Protein AF-A0A9D1QKW5-F1 (afdb_monomer_lite)

Sequence (494 aa):
MKKRFAGFLAMVMLLPLAACGPETPPNTEIPSAVSSTDASTTDPSAGTAEPSSDTATSSGSEKPADDAYTIDLTGITTLEELETRIEEHLASTIASLNTQWEDLSAAIDTYQKYVENTEQVSAFYQTVITETDQMCILLYEYSAAYARMVLDSDMSDDDKYDAIEGIHDCLYEDACDEINDEIYDGLLDDMNDYFYNGILDDAQDDVDYSDWYDVCSDEYDQWYDTSSEVYDLYYDAASDIYSFYCDMSSELYSGDYERAEKVYGRFLEKIAKAKGQETGRANTEATFDTALRTASSTEEMETVIETHVTECTQALWNEWETMAADIDTFDEYKENVDSIEAFHTHIEEAASQILVMICDYGAAYAGMIIQSDSSPKDMYNDFEDFKDCLYEDACKIVKDEIYEDLLGEMKDYYYEGIIQDAKDSVPYSEWSEARRDAYNWWSDARGEVYSSWSDTRGDLYSFYSDICSELYRGDTDGAADELQDFKDKIAKMK

Radius of gyration: 30.79 Å; chains: 1; bounding box: 90×50×107 Å

Secondary structure (DSSP, 8-state):
------------------------------------------------------------PPPPPTTS--S--TT--SHHHHHHHHHHHHHHHHHHHHHHHHHHHHH--SHHHHHHSHHHHHHHHHHHHHHHHHHHHHHHHHHHHHHHHHHTSS--HHHHHHHHHHIIIIIIIIHHHHHIIIIIIIIHHHHHHHIIIIIIGGGTTTS-HHHHHHHHHHHHHHHHHHHHHHHHHHHHHHHHHHHHHHHHHHHHHHT-HHHHHHHHHHHHHHHHHHTTTT-----TT----------SSHHHHHHHHHHHHHHHHHHHHHHHHHHHTT--SHHHHHHHHHHHHHHHHHHHHHHHHHHHHHHHHHHHHHHHHHTSS--HHHHHHHHHHHHIIIIIIIHHHHIIIIIIHHHHHHHIIIIIIIHHHTTTTS-HHHHHHHHHHHHHHHHHHHHHHHHHHHHHHHHHHHHHHHHHHHHTTT-HHHHHHHHHHHHHHHTTT-

Structure (mmCIF, N/CA/C/O backbone):
data_AF-A0A9D1QKW5-F1
#
_entry.id   AF-A0A9D1QKW5-F1
#
loop_
_atom_site.group_PDB
_atom_site.id
_atom_site.type_symbol
_atom_site.label_atom_id
_atom_site.label_alt_id
_atom_site.label_comp_id
_atom_site.label_asym_id
_atom_site.label_entity_id
_atom_site.label_seq_id
_atom_site.pdbx_PDB_ins_code
_atom_site.Cartn_x
_atom_site.Cartn_y
_atom_site.Cartn_z
_atom_site.occupancy
_atom_site.B_iso_or_equiv
_atom_site.auth_seq_id
_atom_site.auth_comp_id
_atom_site.auth_asym_id
_atom_site.auth_atom_id
_atom_site.pdbx_PDB_model_num
ATOM 1 N N . MET A 1 1 ? 25.118 23.529 15.612 1.00 28.61 1 MET A N 1
ATOM 2 C CA . MET A 1 1 ? 26.496 23.960 15.240 1.00 28.61 1 MET A CA 1
ATOM 3 C C . MET A 1 1 ? 27.319 22.692 15.070 1.00 28.61 1 MET A C 1
ATOM 5 O O . MET A 1 1 ? 27.370 21.934 16.027 1.00 28.61 1 MET A O 1
ATOM 9 N N . LYS A 1 2 ? 27.849 22.415 13.867 1.00 27.45 2 LYS A N 1
ATOM 10 C CA . LYS A 1 2 ? 28.233 21.050 13.446 1.00 27.45 2 LYS A CA 1
ATOM 11 C C . LYS A 1 2 ? 29.171 20.330 14.432 1.00 27.45 2 LYS A C 1
ATOM 13 O O . LYS A 1 2 ? 30.235 20.853 14.767 1.00 27.45 2 LYS A O 1
ATOM 18 N N . LYS A 1 3 ? 28.810 19.099 14.796 1.00 27.00 3 LYS A N 1
ATOM 19 C CA . LYS A 1 3 ? 29.733 18.039 15.219 1.00 27.00 3 LYS A CA 1
ATOM 20 C C . LYS A 1 3 ? 29.581 16.900 14.216 1.00 27.00 3 LYS A C 1
ATOM 22 O O . LYS A 1 3 ? 28.463 16.554 13.877 1.00 27.00 3 LYS A O 1
ATOM 27 N N . ARG A 1 4 ? 30.703 16.365 13.746 1.00 28.58 4 ARG A N 1
ATOM 28 C CA . ARG A 1 4 ? 30.770 15.088 13.030 1.00 28.58 4 ARG A CA 1
ATOM 29 C C . ARG A 1 4 ? 31.321 14.064 14.010 1.00 28.58 4 ARG A C 1
ATOM 31 O O . ARG A 1 4 ? 32.287 14.396 14.706 1.00 28.58 4 ARG A O 1
ATOM 38 N N . PHE A 1 5 ? 30.772 12.859 14.028 1.00 26.64 5 PHE A N 1
ATOM 39 C CA . PHE A 1 5 ? 31.494 11.698 14.533 1.00 26.64 5 PHE A CA 1
ATOM 40 C C . PHE A 1 5 ? 32.119 10.945 13.356 1.00 26.64 5 PHE A C 1
ATOM 42 O O . PHE A 1 5 ? 31.664 11.050 12.224 1.00 26.64 5 PHE A O 1
ATOM 49 N N . ALA A 1 6 ? 33.255 10.304 13.613 1.00 28.08 6 ALA A N 1
ATOM 50 C CA . ALA A 1 6 ? 33.998 9.521 12.635 1.00 28.08 6 ALA A CA 1
ATOM 51 C C . ALA A 1 6 ? 34.808 8.475 13.408 1.00 28.08 6 ALA A C 1
ATOM 53 O O . ALA A 1 6 ? 35.806 8.807 14.058 1.00 28.08 6 ALA A O 1
ATOM 54 N N . GLY A 1 7 ? 34.343 7.228 13.395 1.00 25.14 7 GLY A N 1
ATOM 55 C CA . GLY A 1 7 ? 35.007 6.111 14.058 1.00 25.14 7 GLY A CA 1
ATOM 56 C C . GLY A 1 7 ? 36.071 5.500 13.154 1.00 25.14 7 GLY A C 1
ATOM 57 O O . GLY A 1 7 ? 35.736 4.780 12.225 1.00 25.14 7 GLY A O 1
ATOM 58 N N . PHE A 1 8 ? 37.358 5.750 13.424 1.00 27.69 8 PHE A N 1
ATOM 59 C CA . PHE A 1 8 ? 38.448 5.085 12.698 1.00 27.69 8 PHE A CA 1
ATOM 60 C C . PHE A 1 8 ? 39.204 4.090 13.584 1.00 27.69 8 PHE A C 1
ATOM 62 O O . PHE A 1 8 ? 39.675 4.425 14.674 1.00 27.69 8 PHE A O 1
ATOM 69 N N . LEU A 1 9 ? 39.328 2.857 13.088 1.00 25.17 9 LEU A N 1
ATOM 70 C CA . LEU A 1 9 ? 39.868 1.708 13.813 1.00 25.17 9 LEU A CA 1
ATOM 71 C C . LEU A 1 9 ? 41.350 1.899 14.199 1.00 25.17 9 LEU A C 1
ATOM 73 O O . LEU A 1 9 ? 42.184 2.318 13.395 1.00 25.17 9 LEU A O 1
ATOM 77 N N . ALA A 1 10 ? 41.698 1.585 15.449 1.00 25.64 10 ALA A N 1
ATOM 78 C CA . ALA A 1 10 ? 42.992 1.945 16.029 1.00 25.64 10 ALA A CA 1
ATOM 79 C C . ALA A 1 10 ? 44.126 0.942 15.728 1.00 25.64 10 ALA A C 1
ATOM 81 O O . ALA A 1 10 ? 44.015 -0.249 16.019 1.00 25.64 10 ALA A O 1
ATOM 82 N N . MET A 1 11 ? 45.288 1.445 15.281 1.00 27.00 11 MET A N 1
ATOM 83 C CA . MET A 1 11 ? 46.533 0.667 15.179 1.00 27.00 11 MET A CA 1
ATOM 84 C C . MET A 1 11 ? 47.595 1.166 16.177 1.00 27.00 11 MET A C 1
ATOM 86 O O . MET A 1 11 ? 47.943 2.345 16.216 1.00 27.00 11 MET A O 1
ATOM 90 N N . VAL A 1 12 ? 48.121 0.262 17.010 1.00 31.52 12 VAL A N 1
ATOM 91 C CA . VAL A 1 12 ? 48.958 0.592 18.182 1.00 31.52 12 VAL A CA 1
ATOM 92 C C . VAL A 1 12 ? 50.458 0.610 17.862 1.00 31.52 12 VAL A C 1
ATOM 94 O O . VAL A 1 12 ? 50.991 -0.435 17.499 1.00 31.52 12 VAL A O 1
ATOM 97 N N . MET A 1 13 ? 51.177 1.708 18.166 1.00 28.30 13 MET A N 1
ATOM 98 C CA . MET A 1 13 ? 52.618 1.668 18.515 1.00 28.30 13 MET A CA 1
ATOM 99 C C . MET A 1 13 ? 53.110 2.789 19.467 1.00 28.30 13 MET A C 1
ATOM 101 O O . MET A 1 13 ? 53.124 3.964 19.128 1.00 28.30 13 MET A O 1
ATOM 105 N N . LEU A 1 14 ? 53.638 2.352 20.620 1.00 27.39 14 LEU A N 1
ATOM 106 C CA . LEU A 1 14 ? 54.844 2.829 21.339 1.00 27.39 14 LEU A CA 1
ATOM 107 C C . LEU A 1 14 ? 55.069 4.332 21.677 1.00 27.39 14 LEU A C 1
ATOM 109 O O . LEU A 1 14 ? 55.579 5.126 20.893 1.00 27.39 14 LEU A O 1
ATOM 113 N N . LEU A 1 15 ? 54.899 4.626 22.974 1.00 28.48 15 LEU A N 1
ATOM 114 C CA . LEU A 1 15 ? 55.495 5.725 23.770 1.00 28.48 15 LEU A CA 1
ATOM 115 C C . LEU A 1 15 ? 57.052 5.658 23.831 1.00 28.48 15 LEU A C 1
ATOM 117 O O . LEU A 1 15 ? 57.580 4.546 23.716 1.00 28.48 15 LEU A O 1
ATOM 121 N N . PRO A 1 16 ? 57.813 6.768 24.082 1.00 35.66 16 PRO A N 1
ATOM 122 C CA . PRO A 1 16 ? 57.978 7.266 25.471 1.00 35.66 16 PRO A CA 1
ATOM 123 C C . PRO A 1 16 ? 58.336 8.761 25.756 1.00 35.66 16 PRO A C 1
ATOM 125 O O . PRO A 1 16 ? 59.179 9.371 25.110 1.00 35.66 16 PRO A O 1
ATOM 128 N N . LEU A 1 17 ? 57.831 9.231 26.912 1.00 25.81 17 LEU A N 1
ATOM 129 C CA . LEU A 1 17 ? 58.473 10.094 27.941 1.00 25.81 17 LEU A CA 1
ATOM 130 C C . LEU A 1 17 ? 58.990 11.525 27.630 1.00 25.81 17 LEU A C 1
ATOM 132 O O . LEU A 1 17 ? 60.128 11.695 27.202 1.00 25.81 17 LEU A O 1
ATOM 136 N N . ALA A 1 18 ? 58.260 12.537 28.135 1.00 28.39 18 ALA A N 1
ATOM 137 C CA . ALA A 1 18 ? 58.717 13.601 29.071 1.00 28.39 18 ALA A CA 1
ATOM 138 C C . ALA A 1 18 ? 57.571 14.618 29.339 1.00 28.39 18 ALA A C 1
ATOM 140 O O . ALA A 1 18 ? 56.692 14.737 28.498 1.00 28.39 18 ALA A O 1
ATOM 141 N N . ALA A 1 19 ? 57.521 15.461 30.384 1.00 22.95 19 ALA A N 1
ATOM 142 C CA . ALA A 1 19 ? 57.939 15.415 31.798 1.00 22.95 19 ALA A CA 1
ATOM 143 C C . ALA A 1 19 ? 57.431 16.718 32.494 1.00 22.95 19 ALA A C 1
ATOM 145 O O . ALA A 1 19 ? 57.286 17.731 31.819 1.00 22.95 19 ALA A O 1
ATOM 146 N N . CYS A 1 20 ? 57.265 16.715 33.828 1.00 27.09 20 CYS A N 1
ATOM 147 C CA . CYS A 1 20 ? 56.996 17.881 34.712 1.00 27.09 20 CYS A CA 1
ATOM 148 C C . CYS A 1 20 ? 55.607 18.583 34.660 1.00 27.09 20 CYS A C 1
ATOM 150 O O . CYS A 1 20 ? 55.255 19.236 33.686 1.00 27.09 20 CYS A O 1
ATOM 152 N N . GLY A 1 21 ? 54.894 18.566 35.801 1.00 22.70 21 GLY A N 1
ATOM 153 C CA . GLY A 1 21 ? 54.044 19.684 36.281 1.00 22.70 21 GLY A CA 1
ATOM 154 C C . GLY A 1 21 ? 54.865 20.614 37.206 1.00 22.70 21 GLY A C 1
ATOM 155 O O . GLY A 1 21 ? 56.082 20.670 36.996 1.00 22.70 21 GLY A O 1
ATOM 156 N N . PRO A 1 22 ? 54.317 21.258 38.269 1.00 42.84 22 PRO A N 1
ATOM 157 C CA . PRO A 1 22 ? 52.943 21.279 38.822 1.00 42.84 22 PRO A CA 1
ATOM 158 C C . PRO A 1 22 ? 52.317 22.718 38.706 1.00 42.84 22 PRO A C 1
ATOM 160 O O . PRO A 1 22 ? 52.733 23.434 37.803 1.00 42.84 22 PRO A O 1
ATOM 163 N N . GLU A 1 23 ? 51.274 23.227 39.396 1.00 25.70 23 GLU A N 1
ATOM 164 C CA . GLU A 1 23 ? 50.915 23.282 40.837 1.00 25.70 23 GLU A CA 1
ATOM 165 C C . GLU A 1 23 ? 49.393 23.436 41.125 1.00 25.70 23 GLU A C 1
ATOM 167 O O . GLU A 1 23 ? 48.574 23.667 40.243 1.00 25.70 23 GLU A O 1
ATOM 172 N N . THR A 1 24 ? 49.043 23.290 42.409 1.00 26.84 24 THR A N 1
ATOM 173 C CA . THR A 1 24 ? 47.709 23.233 43.062 1.00 26.84 24 THR A CA 1
ATOM 174 C C . THR A 1 24 ? 47.658 24.233 44.250 1.00 26.84 24 THR A C 1
ATOM 176 O O . THR A 1 24 ? 48.721 24.751 44.589 1.00 26.84 24 THR A O 1
ATOM 179 N N . PRO A 1 25 ? 46.613 24.304 45.113 1.00 41.12 25 PRO A N 1
ATOM 180 C CA . PRO A 1 25 ? 45.153 24.514 44.964 1.00 41.12 25 PRO A CA 1
ATOM 181 C C . PRO A 1 25 ? 44.723 25.715 45.891 1.00 41.12 25 PRO A C 1
ATOM 183 O O . PRO A 1 25 ? 45.409 26.731 45.811 1.00 41.12 25 PRO A O 1
ATOM 186 N N . PRO A 1 26 ? 43.790 25.657 46.888 1.00 43.66 26 PRO A N 1
ATOM 187 C CA . PRO A 1 26 ? 42.397 25.153 46.989 1.00 43.66 26 PRO A CA 1
ATOM 188 C C . PRO A 1 26 ? 41.357 26.191 47.543 1.00 43.66 26 PRO A C 1
ATOM 190 O O . PRO A 1 26 ? 41.732 27.256 48.015 1.00 43.66 26 PRO A O 1
ATOM 193 N N . ASN A 1 27 ? 40.082 25.764 47.655 1.00 28.78 27 ASN A N 1
ATOM 194 C CA . ASN A 1 27 ? 39.048 26.141 48.661 1.00 28.78 27 ASN A CA 1
ATOM 195 C C . ASN A 1 27 ? 38.523 27.594 48.809 1.00 28.78 27 ASN A C 1
ATOM 197 O O . ASN A 1 27 ? 39.284 28.553 48.838 1.00 28.78 27 ASN A O 1
ATOM 201 N N . THR A 1 28 ? 37.221 27.722 49.141 1.00 27.70 28 THR A N 1
ATOM 202 C CA . THR A 1 28 ? 36.729 28.232 50.457 1.00 27.70 28 THR A CA 1
ATOM 203 C C . THR A 1 28 ? 35.202 28.041 50.635 1.00 27.70 28 THR A C 1
ATOM 205 O O . THR A 1 28 ? 34.415 28.738 50.013 1.00 27.70 28 THR A O 1
ATOM 208 N N . GLU A 1 29 ? 34.848 27.111 51.533 1.00 26.20 29 GLU A N 1
ATOM 209 C CA . GLU A 1 29 ? 33.733 27.095 52.516 1.00 26.20 29 GLU A CA 1
ATOM 210 C C . GLU A 1 29 ? 32.220 27.179 52.149 1.00 26.20 29 GLU A C 1
ATOM 212 O O . GLU A 1 29 ? 31.754 27.845 51.233 1.00 26.20 29 GLU A O 1
ATOM 217 N N . ILE A 1 30 ? 31.461 26.463 52.994 1.00 29.97 30 ILE A N 1
ATOM 218 C CA . ILE A 1 30 ? 29.993 26.369 53.195 1.00 29.97 30 ILE A CA 1
ATOM 219 C C . ILE A 1 30 ? 29.695 27.015 54.592 1.00 29.97 30 ILE A C 1
ATOM 221 O O . ILE A 1 30 ? 30.595 27.676 55.112 1.00 29.97 30 ILE A O 1
ATOM 225 N N . PRO A 1 31 ? 28.604 26.754 55.360 1.00 51.16 31 PRO A N 1
ATOM 226 C CA . PRO A 1 31 ? 27.171 26.496 55.100 1.00 51.16 31 PRO A CA 1
ATOM 227 C C . PRO A 1 31 ? 26.242 27.442 55.925 1.00 51.16 31 PRO A C 1
ATOM 229 O O . PRO A 1 31 ? 26.740 28.305 56.645 1.00 51.16 31 PRO A O 1
ATOM 232 N N . SER A 1 32 ? 24.907 27.223 55.914 1.00 27.22 32 SER A N 1
ATOM 233 C CA . SER A 1 32 ? 23.960 27.260 57.081 1.00 27.22 32 SER A CA 1
ATOM 234 C C . SER A 1 32 ? 22.494 27.530 56.659 1.00 27.22 32 SER A C 1
ATOM 236 O O . SER A 1 32 ? 22.292 28.282 55.716 1.00 27.22 32 SER A O 1
ATOM 238 N N . ALA A 1 33 ? 21.424 27.066 57.334 1.00 28.16 33 ALA A N 1
ATOM 239 C CA . ALA A 1 33 ? 21.255 25.999 58.344 1.00 28.16 33 ALA A CA 1
ATOM 240 C C . ALA A 1 33 ? 19.746 25.727 58.658 1.00 28.16 33 ALA A C 1
ATOM 242 O O . ALA A 1 33 ? 18.982 26.681 58.723 1.00 28.16 33 ALA A O 1
ATOM 243 N N . VAL A 1 34 ? 19.375 24.450 58.905 1.00 29.08 34 VAL A N 1
ATOM 244 C CA . VAL A 1 34 ? 18.626 23.886 60.082 1.00 29.08 34 VAL A CA 1
ATOM 245 C C . VAL A 1 34 ? 17.319 24.609 60.545 1.00 29.08 34 VAL A C 1
ATOM 247 O O . VAL A 1 34 ? 17.342 25.802 60.813 1.00 29.08 34 VAL A O 1
ATOM 250 N N . SER A 1 35 ? 16.149 23.964 60.755 1.00 28.59 35 SER A N 1
ATOM 251 C CA . SER A 1 35 ? 15.899 22.818 61.669 1.00 28.59 35 SER A CA 1
ATOM 252 C C . SER A 1 35 ? 14.534 22.094 61.507 1.00 28.59 35 SER A C 1
ATOM 254 O O . SER A 1 35 ? 13.524 22.762 61.317 1.00 28.59 35 SER A O 1
ATOM 256 N N . SER A 1 36 ? 14.538 20.755 61.656 1.00 31.16 36 SER A N 1
ATOM 257 C CA . SER A 1 36 ? 13.884 19.880 62.686 1.00 31.16 36 SER A CA 1
ATOM 258 C C . SER A 1 36 ? 12.614 20.332 63.451 1.00 31.16 36 SER A C 1
ATOM 260 O O . SER A 1 36 ? 12.466 21.526 63.692 1.00 31.16 36 SER A O 1
ATOM 262 N N . THR A 1 37 ? 11.738 19.493 64.047 1.00 28.81 37 THR A N 1
ATOM 263 C CA . THR A 1 37 ? 11.356 18.033 64.094 1.00 28.81 37 THR A CA 1
ATOM 264 C C . THR A 1 37 ? 9.996 17.979 64.880 1.00 28.81 37 THR A C 1
ATOM 266 O O . THR A 1 37 ? 9.424 19.049 65.086 1.00 28.81 37 THR A O 1
ATOM 269 N N . ASP A 1 38 ? 9.302 16.915 65.335 1.00 26.45 38 ASP A N 1
ATOM 270 C CA . ASP A 1 38 ? 9.422 15.444 65.566 1.00 26.45 38 ASP A CA 1
ATOM 271 C C . ASP A 1 38 ? 8.014 14.820 65.284 1.00 26.45 38 ASP A C 1
ATOM 273 O O . ASP A 1 38 ? 7.026 15.549 65.356 1.00 26.45 38 ASP A O 1
ATOM 277 N N . ALA A 1 39 ? 7.754 13.564 64.876 1.00 28.48 39 ALA A N 1
ATOM 278 C CA . ALA A 1 39 ? 8.285 12.212 65.159 1.00 28.48 39 ALA A CA 1
ATOM 279 C C . ALA A 1 39 ? 7.718 11.503 66.426 1.00 28.48 39 ALA A C 1
ATOM 281 O O . ALA A 1 39 ? 7.914 11.959 67.550 1.00 28.48 39 ALA A O 1
ATOM 282 N N . SER A 1 40 ? 7.050 10.344 66.250 1.00 26.50 40 SER A N 1
ATOM 283 C CA . SER A 1 40 ? 6.834 9.277 67.264 1.00 26.50 40 SER A CA 1
ATOM 284 C C . SER A 1 40 ? 6.232 8.000 66.643 1.00 26.50 40 SER A C 1
ATOM 286 O O . SER A 1 40 ? 5.444 8.083 65.706 1.00 26.50 40 SER A O 1
ATOM 288 N N . THR A 1 41 ? 6.587 6.824 67.174 1.00 30.41 41 THR A N 1
ATOM 289 C CA . THR A 1 41 ? 6.253 5.478 66.648 1.00 30.41 41 THR A CA 1
ATOM 290 C C . THR A 1 41 ? 5.734 4.536 67.746 1.00 30.41 41 THR A C 1
ATOM 292 O O . THR A 1 41 ? 5.983 4.783 68.927 1.00 30.41 41 THR A O 1
ATOM 295 N N . THR A 1 42 ? 5.068 3.423 67.388 1.00 28.06 42 THR A N 1
ATOM 296 C CA . THR A 1 42 ? 5.225 2.101 68.057 1.00 28.06 42 THR A CA 1
ATOM 297 C C . THR A 1 42 ? 4.540 0.948 67.295 1.00 28.06 42 THR A C 1
ATOM 299 O O . THR A 1 42 ? 3.541 1.153 66.619 1.00 28.06 42 THR A O 1
ATOM 302 N N . ASP A 1 43 ? 5.109 -0.252 67.445 1.00 26.88 43 ASP A N 1
ATOM 303 C CA . ASP A 1 43 ? 4.747 -1.581 66.885 1.00 26.88 43 ASP A CA 1
ATOM 304 C C . ASP A 1 43 ? 4.379 -2.521 68.100 1.00 26.88 43 ASP A C 1
ATOM 306 O O . ASP A 1 43 ? 4.338 -1.969 69.211 1.00 26.88 43 ASP A O 1
ATOM 310 N N . PRO A 1 44 ? 4.173 -3.875 68.066 1.00 46.50 44 PRO A N 1
ATOM 311 C CA . PRO A 1 44 ? 4.225 -4.843 66.952 1.00 46.50 44 PRO A CA 1
ATOM 312 C C . PRO A 1 44 ? 3.225 -6.050 66.945 1.00 46.50 44 PRO A C 1
ATOM 314 O O . PRO A 1 44 ? 2.597 -6.382 67.946 1.00 46.50 44 PRO A O 1
ATOM 317 N N . SER A 1 45 ? 3.274 -6.820 65.841 1.00 28.70 45 SER A N 1
ATOM 318 C CA . SER A 1 45 ? 3.194 -8.308 65.740 1.00 28.70 45 SER A CA 1
ATOM 319 C C . SER A 1 45 ? 1.921 -9.108 66.114 1.00 28.70 45 SER A C 1
ATOM 321 O O . SER A 1 45 ? 1.536 -9.182 67.279 1.00 28.70 45 SER A O 1
ATOM 323 N N . ALA A 1 46 ? 1.390 -9.877 65.140 1.00 25.86 46 ALA A N 1
ATOM 324 C CA . ALA A 1 46 ? 1.335 -11.364 65.125 1.00 25.86 46 ALA A CA 1
ATOM 325 C C . ALA A 1 46 ? 0.369 -11.891 64.028 1.00 25.86 46 ALA A C 1
ATOM 327 O O . ALA A 1 46 ? -0.727 -11.362 63.881 1.00 25.86 46 ALA A O 1
ATOM 328 N N . GLY A 1 47 ? 0.723 -12.959 63.294 1.00 21.86 47 GLY A N 1
ATOM 329 C CA . GLY A 1 47 ? -0.145 -13.586 62.268 1.00 21.86 47 GLY A CA 1
ATOM 330 C C . GLY A 1 47 ? -0.408 -15.081 62.509 1.00 21.86 47 GLY A C 1
ATOM 331 O O . GLY A 1 47 ? 0.195 -15.653 63.416 1.00 21.86 47 GLY A O 1
ATOM 332 N N . THR A 1 48 ? -1.278 -15.724 61.708 1.00 22.73 48 THR A N 1
ATOM 333 C CA . THR A 1 48 ? -1.369 -17.197 61.491 1.00 22.73 48 THR A CA 1
ATOM 334 C C . THR A 1 48 ? -2.363 -17.551 60.363 1.00 22.73 48 THR A C 1
ATOM 336 O O . THR A 1 48 ? -3.512 -17.143 60.441 1.00 22.73 48 THR A O 1
ATOM 339 N N . ALA A 1 49 ? -1.906 -18.383 59.416 1.00 22.72 49 ALA A N 1
ATOM 340 C CA . ALA A 1 49 ? -2.616 -19.332 58.531 1.00 22.72 49 ALA A CA 1
ATOM 341 C C . ALA A 1 49 ? -3.854 -18.936 57.679 1.00 22.72 49 ALA A C 1
ATOM 343 O O . ALA A 1 49 ? -4.890 -18.489 58.159 1.00 22.72 49 ALA A O 1
ATOM 344 N N . GLU A 1 50 ? -3.731 -19.320 56.407 1.00 22.48 50 GLU A N 1
ATOM 345 C CA . GLU A 1 50 ? -4.741 -19.579 55.363 1.00 22.48 50 GLU A CA 1
ATOM 346 C C . GLU A 1 50 ? -5.689 -20.770 55.716 1.00 22.48 50 GLU A C 1
ATOM 348 O O . GLU A 1 50 ? -5.398 -21.483 56.688 1.00 22.48 50 GLU A O 1
ATOM 353 N N . PRO A 1 51 ? -6.813 -21.025 54.989 1.00 29.41 51 PRO A N 1
ATOM 354 C CA . PRO A 1 51 ? -6.769 -21.462 53.578 1.00 29.41 51 PRO A CA 1
ATOM 355 C C . PRO A 1 51 ? -7.817 -20.863 52.606 1.00 29.41 51 PRO A C 1
ATOM 357 O O . PRO A 1 51 ? -8.871 -20.374 53.008 1.00 29.41 51 PRO A O 1
ATOM 360 N N . SER A 1 52 ? -7.503 -21.002 51.310 1.00 26.06 52 SER A N 1
ATOM 361 C CA . SER A 1 52 ? -8.311 -20.692 50.111 1.00 26.06 52 SER A CA 1
ATOM 362 C C . SER A 1 52 ? -9.726 -21.316 50.064 1.00 26.06 52 SER A C 1
ATOM 364 O O . SER A 1 52 ? -9.984 -22.389 50.620 1.00 26.06 52 SER A O 1
ATOM 366 N N . SER A 1 53 ? -10.610 -20.674 49.285 1.00 24.34 53 SER A N 1
ATOM 367 C CA . SER A 1 53 ? -11.444 -21.395 48.309 1.00 24.34 53 SER A CA 1
ATOM 368 C C . SER A 1 53 ? -11.613 -20.560 47.030 1.00 24.34 53 SER A C 1
ATOM 370 O O . SER A 1 53 ? -12.225 -19.492 47.078 1.00 24.34 53 SER A O 1
ATOM 372 N N . ASP A 1 54 ? -11.089 -21.046 45.908 1.00 22.67 54 ASP A N 1
ATOM 373 C CA . ASP A 1 54 ? -11.039 -20.328 44.627 1.00 22.67 54 ASP A CA 1
ATOM 374 C C . ASP A 1 54 ? -12.383 -20.350 43.874 1.00 22.67 54 ASP A C 1
ATOM 376 O O . ASP A 1 54 ? -13.184 -21.269 44.045 1.00 22.67 54 ASP A O 1
ATOM 380 N N . THR A 1 55 ? -12.593 -19.382 42.974 1.00 21.98 55 THR A N 1
ATOM 381 C CA . THR A 1 55 ? -13.019 -19.598 41.570 1.00 21.98 55 THR A CA 1
ATOM 382 C C . THR A 1 55 ? -12.893 -18.260 40.833 1.00 21.98 55 THR A C 1
ATOM 384 O O . THR A 1 55 ? -13.788 -17.422 40.916 1.00 21.98 55 THR A O 1
ATOM 387 N N . ALA A 1 56 ? -11.793 -18.067 40.108 1.00 24.45 56 ALA A N 1
ATOM 388 C CA . ALA A 1 56 ? -11.667 -17.037 39.081 1.00 24.45 56 ALA A CA 1
ATOM 389 C C . ALA A 1 56 ? -11.427 -17.756 37.749 1.00 24.45 56 ALA A C 1
ATOM 391 O O . ALA A 1 56 ? -10.555 -18.623 37.670 1.00 24.45 56 ALA A O 1
ATOM 392 N N . THR A 1 57 ? -12.229 -17.449 36.732 1.00 21.41 57 THR A N 1
ATOM 393 C CA . THR A 1 57 ? -12.035 -18.011 35.391 1.00 21.41 57 THR A CA 1
ATOM 394 C C . THR A 1 57 ? -11.017 -17.140 34.680 1.00 21.41 57 THR A C 1
ATOM 396 O O . THR A 1 57 ? -11.329 -16.003 34.352 1.00 21.41 57 THR A O 1
ATOM 399 N N . SER A 1 58 ? -9.812 -17.659 34.464 1.00 22.25 58 SER A N 1
ATOM 400 C CA . SER A 1 58 ? -8.870 -17.042 33.535 1.00 22.25 58 SER A CA 1
ATOM 401 C C . SER A 1 58 ? -9.290 -17.425 32.120 1.00 22.25 58 SER A C 1
ATOM 403 O O . SER A 1 58 ? -9.158 -18.582 31.721 1.00 22.25 58 SER A O 1
ATOM 405 N N . SER A 1 59 ? -9.814 -16.452 31.378 1.00 24.00 59 SER A N 1
ATOM 406 C CA . SER A 1 59 ? -9.432 -16.300 29.979 1.00 24.00 59 SER A CA 1
ATOM 407 C C . SER A 1 59 ? -7.943 -15.953 29.976 1.00 24.00 59 SER A C 1
ATOM 409 O O . SER A 1 59 ? -7.510 -15.058 30.701 1.00 24.00 59 SER A O 1
ATOM 411 N N . GLY A 1 60 ? -7.144 -16.731 29.259 1.00 23.80 60 GLY A N 1
ATOM 412 C CA . GLY A 1 60 ? -5.764 -16.376 28.965 1.00 23.80 60 GLY A CA 1
ATOM 413 C C . GLY A 1 60 ? -5.687 -16.062 27.485 1.00 23.80 60 GLY A C 1
ATOM 414 O O . GLY A 1 60 ? -6.048 -16.924 26.686 1.00 23.80 60 GLY A O 1
ATOM 415 N N . SER A 1 61 ? -5.227 -14.864 27.135 1.00 28.50 61 SER A N 1
ATOM 416 C CA . SER A 1 61 ? -4.710 -14.607 25.794 1.00 28.50 61 SER A CA 1
ATOM 417 C C . SER A 1 61 ? -3.542 -15.567 25.565 1.00 28.50 61 SER A C 1
ATOM 419 O O . SER A 1 61 ? -2.656 -15.681 26.419 1.00 28.50 61 SER A O 1
ATOM 421 N N . GLU A 1 62 ? -3.551 -16.312 24.461 1.00 31.19 62 GLU A N 1
ATOM 422 C CA . GLU A 1 62 ? -2.387 -17.122 24.105 1.00 31.19 62 GLU A CA 1
ATOM 423 C C . GLU A 1 62 ? -1.285 -16.172 23.625 1.00 31.19 62 GLU A C 1
ATOM 425 O O . GLU A 1 62 ? -1.496 -15.375 22.715 1.00 31.19 62 GLU A O 1
ATOM 430 N N . LYS A 1 63 ? -0.117 -16.216 24.281 1.00 35.50 63 LYS A N 1
ATOM 431 C CA . LYS A 1 63 ? 1.040 -15.395 23.900 1.00 35.50 63 LYS A CA 1
ATOM 432 C C . LYS A 1 63 ? 1.377 -15.662 22.419 1.00 35.50 63 LYS A C 1
ATOM 434 O O . LYS A 1 63 ? 1.460 -16.843 22.065 1.00 35.50 63 LYS A O 1
ATOM 439 N N . PRO A 1 64 ? 1.663 -14.629 21.598 1.00 38.66 64 PRO A N 1
ATOM 440 C CA . PRO A 1 64 ? 2.215 -14.818 20.258 1.00 38.66 64 PRO A CA 1
ATOM 441 C C . PRO A 1 64 ? 3.411 -15.779 20.258 1.00 38.66 64 PRO A C 1
ATOM 443 O O . PRO A 1 64 ? 4.230 -15.781 21.187 1.00 38.66 64 PRO A O 1
ATOM 446 N N . ALA A 1 65 ? 3.492 -16.617 19.226 1.00 41.75 65 ALA A N 1
ATOM 447 C CA . ALA A 1 65 ? 4.569 -17.588 19.068 1.00 41.75 65 ALA A CA 1
ATOM 448 C C . ALA A 1 65 ? 5.915 -16.902 18.763 1.00 41.75 65 ALA A C 1
ATOM 450 O O . ALA A 1 65 ? 5.947 -15.822 18.178 1.00 41.75 65 ALA A O 1
ATOM 451 N N . ASP A 1 66 ? 7.024 -17.580 19.086 1.00 44.47 66 ASP A N 1
ATOM 452 C CA . ASP A 1 66 ? 8.397 -17.169 18.713 1.00 44.47 66 ASP A CA 1
ATOM 453 C C . ASP A 1 66 ? 8.603 -17.077 17.179 1.00 44.47 66 ASP A C 1
ATOM 455 O O . ASP A 1 66 ? 9.637 -16.599 16.729 1.00 44.47 66 ASP A O 1
ATOM 459 N N . ASP A 1 67 ? 7.636 -17.541 16.379 1.00 53.62 67 ASP A N 1
ATOM 460 C CA . ASP A 1 67 ? 7.705 -17.659 14.917 1.00 53.62 67 ASP A CA 1
ATOM 461 C C . ASP A 1 67 ? 7.159 -16.426 14.148 1.00 53.62 67 ASP A C 1
ATOM 463 O O . ASP A 1 67 ? 7.138 -16.441 12.919 1.00 53.62 67 ASP A O 1
ATOM 467 N N . ALA A 1 68 ? 6.679 -15.375 14.834 1.00 62.34 68 ALA A N 1
ATOM 468 C CA . ALA A 1 68 ? 6.046 -14.204 14.196 1.00 62.34 68 ALA A CA 1
ATOM 469 C C . ALA A 1 68 ? 7.038 -13.203 13.559 1.00 62.34 68 ALA A C 1
ATOM 471 O O . ALA A 1 68 ? 6.676 -12.446 12.653 1.00 62.34 68 ALA A O 1
ATOM 472 N N . TYR A 1 69 ? 8.289 -13.202 14.024 1.00 78.06 69 TYR A N 1
ATOM 473 C CA . TYR A 1 69 ? 9.334 -12.252 13.639 1.00 78.06 69 TYR A CA 1
ATOM 474 C C . TYR A 1 69 ? 10.459 -12.933 12.845 1.00 78.06 69 TYR A C 1
ATOM 476 O O . TYR A 1 69 ? 10.763 -14.108 13.053 1.00 78.06 69 TYR A O 1
ATOM 484 N N . THR A 1 70 ? 11.092 -12.181 11.950 1.00 83.50 70 THR A N 1
ATOM 485 C CA . THR A 1 70 ? 12.336 -12.531 11.254 1.00 83.50 70 THR A CA 1
ATOM 486 C C . THR A 1 70 ? 13.566 -11.861 11.886 1.00 83.50 70 THR A C 1
ATOM 488 O O . THR A 1 70 ? 14.667 -12.406 11.764 1.00 83.50 70 THR A O 1
ATOM 491 N N . ILE A 1 71 ? 13.397 -10.750 12.622 1.00 87.62 71 ILE A N 1
ATOM 492 C CA . ILE A 1 71 ? 14.464 -10.084 13.389 1.00 87.62 71 ILE A CA 1
ATOM 493 C C . ILE A 1 71 ? 15.062 -10.984 14.483 1.00 87.62 71 ILE A C 1
ATOM 495 O O . ILE A 1 71 ? 14.359 -11.635 15.259 1.00 87.62 71 ILE A O 1
ATOM 499 N N . ASP A 1 72 ? 16.394 -10.972 14.612 1.00 86.19 72 ASP A N 1
ATOM 500 C CA . ASP A 1 72 ? 17.085 -11.685 15.692 1.00 86.19 72 ASP A CA 1
ATOM 501 C C . ASP A 1 72 ? 17.062 -10.884 17.005 1.00 86.19 72 ASP A C 1
ATOM 503 O O . ASP A 1 72 ? 18.000 -10.156 17.340 1.00 86.19 72 ASP A O 1
ATOM 507 N N . LEU A 1 73 ? 16.008 -11.069 17.800 1.00 89.25 73 LEU A N 1
ATOM 508 C CA . LEU A 1 73 ? 15.895 -10.513 19.156 1.00 89.25 73 LEU A CA 1
ATOM 509 C C . LEU A 1 73 ? 16.835 -11.188 20.187 1.00 89.25 73 LEU A C 1
ATOM 511 O O . LEU A 1 73 ? 16.750 -10.900 21.386 1.00 89.25 73 LEU A O 1
ATOM 515 N N . THR A 1 74 ? 17.754 -12.078 19.780 1.00 87.88 74 THR A N 1
ATOM 516 C CA . THR A 1 74 ? 18.666 -12.762 20.712 1.00 87.88 74 THR A CA 1
ATOM 517 C C . THR A 1 74 ? 19.525 -11.773 21.498 1.00 87.88 74 THR A C 1
ATOM 519 O O . THR A 1 74 ? 20.420 -11.111 20.972 1.00 87.88 74 THR A O 1
ATOM 522 N N . GLY A 1 75 ? 19.309 -11.758 22.813 1.00 86.94 75 GLY A N 1
ATOM 523 C CA . GLY A 1 75 ? 20.079 -10.950 23.755 1.00 86.94 75 GLY A CA 1
ATOM 524 C C . GLY A 1 75 ? 19.536 -9.541 23.983 1.00 86.94 75 GLY A C 1
ATOM 525 O O . GLY A 1 75 ? 20.105 -8.856 24.824 1.00 86.94 75 GLY A O 1
ATOM 526 N N . ILE A 1 76 ? 18.451 -9.143 23.311 1.00 92.38 76 ILE A N 1
ATOM 527 C CA . ILE A 1 76 ? 17.720 -7.912 23.627 1.00 92.38 76 ILE A CA 1
ATOM 528 C C . ILE A 1 76 ? 16.947 -8.113 24.937 1.00 92.38 76 ILE A C 1
ATOM 530 O O . ILE A 1 76 ? 16.226 -9.103 25.097 1.00 92.38 76 ILE A O 1
ATOM 534 N N . THR A 1 77 ? 17.120 -7.200 25.893 1.00 91.00 77 THR A N 1
ATOM 535 C CA . THR A 1 77 ? 16.441 -7.223 27.201 1.00 91.00 77 THR A CA 1
ATOM 536 C C . THR A 1 77 ? 15.934 -5.859 27.676 1.00 91.00 77 THR A C 1
ATOM 538 O O . THR A 1 77 ? 15.131 -5.816 28.611 1.00 91.00 77 THR A O 1
ATOM 541 N N . THR A 1 78 ? 16.347 -4.760 27.040 1.00 95.62 78 THR A N 1
ATOM 542 C CA . THR A 1 78 ? 15.849 -3.394 27.278 1.00 95.62 78 THR A CA 1
ATOM 543 C C . THR A 1 78 ? 15.470 -2.702 25.966 1.00 95.62 78 THR A C 1
ATOM 545 O O . THR A 1 78 ? 15.865 -3.152 24.892 1.00 95.62 78 THR A O 1
ATOM 548 N N . LEU A 1 79 ? 14.715 -1.602 26.057 1.00 96.56 79 LEU A N 1
ATOM 549 C CA . LEU A 1 79 ? 14.371 -0.768 24.899 1.00 96.56 79 LEU A CA 1
ATOM 550 C C . LEU A 1 79 ? 15.638 -0.119 24.302 1.00 96.56 79 LEU A C 1
ATOM 552 O O . LEU A 1 79 ? 15.883 -0.299 23.119 1.00 96.56 79 LEU A O 1
ATOM 556 N N . GLU A 1 80 ? 16.550 0.406 25.138 1.00 96.50 80 GLU A N 1
ATOM 557 C CA . GLU A 1 80 ? 17.890 0.883 24.720 1.00 96.50 80 GLU A CA 1
ATOM 558 C C . GLU A 1 80 ? 18.680 -0.146 23.868 1.00 96.50 80 GLU A C 1
ATOM 560 O O . GLU A 1 80 ? 19.418 0.216 22.949 1.00 96.50 80 GLU A O 1
ATOM 565 N N . GLU A 1 81 ? 18.556 -1.448 24.171 1.00 97.25 81 GLU A N 1
ATOM 566 C CA . GLU A 1 81 ? 19.199 -2.528 23.404 1.00 97.25 81 GLU A CA 1
ATOM 567 C C . GLU A 1 81 ? 18.490 -2.797 22.061 1.00 97.25 81 GLU A C 1
ATOM 569 O O . GLU A 1 81 ? 19.154 -3.200 21.103 1.00 97.25 81 GLU A O 1
ATOM 574 N N . LEU A 1 82 ? 17.173 -2.567 21.980 1.00 97.38 82 LEU A N 1
ATOM 575 C CA . LEU A 1 82 ? 16.363 -2.680 20.761 1.00 97.38 82 LEU A CA 1
ATOM 576 C C . LEU A 1 82 ? 16.579 -1.478 19.827 1.00 97.38 82 LEU A C 1
ATOM 578 O O . LEU A 1 82 ? 16.824 -1.679 18.643 1.00 97.38 82 LEU A O 1
ATOM 582 N N . GLU A 1 83 ? 16.582 -0.260 20.369 1.00 97.19 83 GLU A N 1
ATOM 583 C CA . GLU A 1 83 ? 16.904 1.004 19.681 1.00 97.19 83 GLU A CA 1
ATOM 584 C C . GLU A 1 83 ? 18.276 0.911 18.993 1.00 97.19 83 GLU A C 1
ATOM 586 O O . GLU A 1 83 ? 18.385 1.026 17.773 1.00 97.19 83 GLU A O 1
ATOM 591 N N . THR A 1 84 ? 19.312 0.523 19.752 1.00 96.38 84 THR A N 1
ATOM 592 C CA . THR A 1 84 ? 20.663 0.276 19.208 1.00 96.38 84 THR A CA 1
ATOM 593 C C . THR A 1 84 ? 20.655 -0.773 18.082 1.00 96.38 84 THR A C 1
ATOM 595 O O . THR A 1 84 ? 21.465 -0.706 17.159 1.00 96.38 84 THR A O 1
ATOM 598 N N . ARG A 1 85 ? 19.760 -1.770 18.141 1.00 95.50 85 ARG A N 1
ATOM 599 C CA . ARG A 1 85 ? 19.659 -2.824 17.120 1.00 95.50 85 ARG A CA 1
ATOM 600 C C . ARG A 1 85 ? 18.971 -2.342 15.840 1.00 95.50 85 ARG A C 1
ATOM 602 O O . ARG A 1 85 ? 19.327 -2.838 14.772 1.00 95.50 85 ARG A O 1
ATOM 609 N N . ILE A 1 86 ? 18.027 -1.407 15.938 1.00 96.00 86 ILE A N 1
ATOM 610 C CA . ILE A 1 86 ? 17.393 -0.754 14.785 1.00 96.00 86 ILE A CA 1
ATOM 611 C C . ILE A 1 86 ? 18.452 0.068 14.033 1.00 96.00 86 ILE A C 1
ATOM 613 O O . ILE A 1 86 ? 18.687 -0.202 12.852 1.00 96.00 86 ILE A O 1
ATOM 617 N N . GLU A 1 87 ? 19.184 0.942 14.746 1.00 95.75 87 GLU A N 1
ATOM 618 C CA . GLU A 1 87 ? 20.325 1.709 14.205 1.00 95.75 87 GLU A CA 1
ATOM 619 C C . GLU A 1 87 ? 21.351 0.797 13.501 1.00 95.75 87 GLU A C 1
ATOM 621 O O . GLU A 1 87 ? 21.720 1.022 12.346 1.00 95.75 87 GLU A O 1
ATOM 626 N N . GLU A 1 88 ? 21.815 -0.262 14.184 1.00 95.31 88 GLU A N 1
ATOM 627 C CA . GLU A 1 88 ? 22.817 -1.192 13.642 1.00 95.31 88 GLU A CA 1
ATOM 628 C C . GLU A 1 88 ? 22.324 -1.958 12.399 1.00 95.31 88 GLU A C 1
ATOM 630 O O . GLU A 1 88 ? 23.159 -2.382 11.593 1.00 95.31 88 GLU A O 1
ATOM 635 N N . HIS A 1 89 ? 21.009 -2.153 12.228 1.00 94.25 89 HIS A N 1
ATOM 636 C CA . HIS A 1 89 ? 20.466 -2.889 11.084 1.00 94.25 89 HIS A CA 1
ATOM 637 C C . HIS A 1 89 ? 20.379 -2.007 9.834 1.00 94.25 89 HIS A C 1
ATOM 639 O O . HIS A 1 89 ? 20.988 -2.356 8.820 1.00 94.25 89 HIS A O 1
ATOM 645 N N . LEU A 1 90 ? 19.711 -0.848 9.921 1.00 96.00 90 LEU A N 1
ATOM 646 C CA . LEU A 1 90 ? 19.563 0.076 8.786 1.00 96.00 90 LEU A CA 1
ATOM 647 C C . LEU A 1 90 ? 20.926 0.530 8.256 1.00 96.00 90 LEU A C 1
ATOM 649 O O . LEU A 1 90 ? 21.221 0.360 7.072 1.00 96.00 90 LEU A O 1
ATOM 653 N N . ALA A 1 91 ? 21.818 0.984 9.144 1.00 96.81 91 ALA A N 1
ATOM 654 C CA . ALA A 1 91 ? 23.155 1.433 8.759 1.00 96.81 91 ALA A CA 1
ATOM 655 C C . ALA A 1 91 ? 24.000 0.323 8.096 1.00 96.81 91 ALA A C 1
ATOM 657 O O . ALA A 1 91 ? 24.927 0.619 7.338 1.00 96.81 91 ALA A O 1
ATOM 658 N N . SER A 1 92 ? 23.698 -0.959 8.348 1.00 97.00 92 SER A N 1
ATOM 659 C CA . SER A 1 92 ? 24.347 -2.084 7.665 1.00 97.00 92 SER A CA 1
ATOM 660 C C . SER A 1 92 ? 23.804 -2.300 6.247 1.00 97.00 92 SER A C 1
ATOM 662 O O . SER A 1 92 ? 24.593 -2.587 5.342 1.00 97.00 92 SER A O 1
ATOM 664 N N . THR A 1 93 ? 22.493 -2.166 6.035 1.00 96.69 93 THR A N 1
ATOM 665 C CA . THR A 1 93 ? 21.856 -2.322 4.714 1.00 96.69 93 THR A CA 1
ATOM 666 C C . THR A 1 93 ? 22.163 -1.131 3.806 1.00 96.69 93 THR A C 1
ATOM 668 O O . THR A 1 93 ? 22.658 -1.321 2.694 1.00 96.69 93 THR A O 1
ATOM 671 N N . ILE A 1 94 ? 22.023 0.097 4.315 1.00 98.19 94 ILE A N 1
ATOM 672 C CA . ILE A 1 94 ? 22.359 1.343 3.604 1.00 98.19 94 ILE A CA 1
ATOM 673 C C . ILE A 1 94 ? 23.836 1.344 3.170 1.00 98.19 94 ILE A C 1
ATOM 675 O O . ILE A 1 94 ? 24.155 1.669 2.023 1.00 98.19 94 ILE A O 1
ATOM 679 N N . ALA A 1 95 ? 24.756 0.890 4.033 1.00 98.31 95 ALA A N 1
ATOM 680 C CA . ALA A 1 95 ? 26.169 0.741 3.673 1.00 98.31 95 ALA A CA 1
ATOM 681 C C . ALA A 1 95 ? 26.426 -0.370 2.632 1.00 98.31 95 ALA A C 1
ATOM 683 O O . ALA A 1 95 ? 27.388 -0.277 1.864 1.00 98.31 95 ALA A O 1
ATOM 684 N N . SER A 1 96 ? 25.588 -1.412 2.583 1.00 98.31 96 SER A N 1
ATOM 685 C CA . SER A 1 96 ? 25.654 -2.476 1.571 1.00 98.31 96 SER A CA 1
ATOM 686 C C . SER A 1 96 ? 25.230 -1.962 0.191 1.00 98.31 96 SER A C 1
ATOM 688 O O . SER A 1 96 ? 25.952 -2.166 -0.789 1.00 98.31 96 SER A O 1
ATOM 690 N N . LEU A 1 97 ? 24.112 -1.230 0.114 1.00 98.62 97 LEU A N 1
ATOM 691 C CA . LEU A 1 97 ? 23.649 -0.563 -1.108 1.00 98.62 97 LEU A CA 1
ATOM 692 C C . LEU A 1 97 ? 24.685 0.448 -1.620 1.00 98.62 97 LEU A C 1
ATOM 694 O O . LEU A 1 97 ? 25.132 0.339 -2.761 1.00 98.62 97 LEU A O 1
ATOM 698 N N . ASN A 1 98 ? 25.172 1.342 -0.754 1.00 98.44 98 ASN A N 1
ATOM 699 C CA . ASN A 1 98 ? 26.211 2.314 -1.110 1.00 98.44 98 ASN A CA 1
ATOM 700 C C . ASN A 1 98 ? 27.526 1.656 -1.578 1.00 98.44 98 ASN A C 1
ATOM 702 O O . ASN A 1 98 ? 28.163 2.144 -2.507 1.00 98.44 98 ASN A O 1
ATOM 706 N N . THR A 1 99 ? 27.928 0.516 -1.002 1.00 98.56 99 THR A N 1
ATOM 707 C CA . THR A 1 99 ? 29.120 -0.220 -1.477 1.00 98.56 99 THR A CA 1
ATOM 708 C C . THR A 1 99 ? 28.913 -0.791 -2.885 1.00 98.56 99 THR A C 1
ATOM 710 O O . THR A 1 99 ? 29.833 -0.768 -3.703 1.00 98.56 99 THR A O 1
ATOM 713 N N . GLN A 1 100 ? 27.713 -1.297 -3.188 1.00 98.50 100 GLN A N 1
ATOM 714 C CA . GLN A 1 100 ? 27.370 -1.787 -4.527 1.00 98.50 100 GLN A CA 1
ATOM 715 C C . GLN A 1 100 ? 27.306 -0.639 -5.546 1.00 98.50 100 GLN A C 1
ATOM 717 O O . GLN A 1 100 ? 27.781 -0.801 -6.671 1.00 98.50 100 GLN A O 1
ATOM 722 N N . TRP A 1 101 ? 26.816 0.532 -5.129 1.00 98.50 101 TRP A N 1
ATOM 723 C CA . TRP A 1 101 ? 26.821 1.758 -5.925 1.00 98.50 101 TRP A CA 1
ATOM 724 C C . TRP A 1 101 ? 28.237 2.265 -6.240 1.00 98.50 101 TRP A C 1
ATOM 726 O O . TRP A 1 101 ? 28.540 2.543 -7.405 1.00 98.50 101 TRP A O 1
ATOM 736 N N . GLU A 1 102 ? 29.140 2.316 -5.250 1.00 98.38 102 GLU A N 1
ATOM 737 C CA . GLU A 1 102 ? 30.550 2.687 -5.464 1.00 98.38 102 GLU A CA 1
ATOM 738 C C . GLU A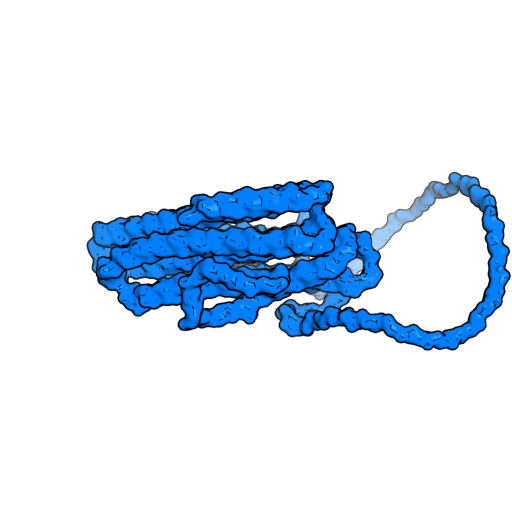 1 102 ? 31.240 1.758 -6.485 1.00 98.38 102 GLU A C 1
ATOM 740 O O . GLU A 1 102 ? 31.967 2.238 -7.358 1.00 98.38 102 GLU A O 1
ATOM 745 N N . ASP A 1 103 ? 31.007 0.440 -6.420 1.00 98.12 103 ASP A N 1
ATOM 746 C CA . ASP A 1 103 ? 31.583 -0.526 -7.372 1.00 98.12 103 ASP A CA 1
ATOM 747 C C . ASP A 1 103 ? 30.935 -0.435 -8.777 1.00 98.12 103 ASP A C 1
ATOM 749 O O . ASP A 1 103 ? 31.636 -0.597 -9.784 1.00 98.12 103 ASP A O 1
ATOM 753 N N . LEU A 1 104 ? 29.626 -0.153 -8.876 1.00 98.25 104 LEU A N 1
ATOM 754 C CA . LEU A 1 104 ? 28.894 -0.015 -10.147 1.00 98.25 104 LEU A CA 1
ATOM 755 C C . LEU A 1 104 ? 29.294 1.261 -10.904 1.00 98.25 104 LEU A C 1
ATOM 757 O O . LEU A 1 104 ? 29.710 1.190 -12.065 1.00 98.25 104 LEU A O 1
ATOM 761 N N . SER A 1 105 ? 29.231 2.415 -10.237 1.00 97.62 105 SER A N 1
ATOM 762 C CA . SER A 1 105 ? 29.633 3.714 -10.797 1.00 97.62 105 SER A CA 1
ATOM 763 C C . SER A 1 105 ? 31.121 3.729 -11.176 1.00 97.62 105 SER A C 1
ATOM 765 O O . SER A 1 105 ? 31.489 4.153 -12.272 1.00 97.62 105 SER A O 1
ATOM 767 N N . ALA A 1 106 ? 32.006 3.154 -10.350 1.00 97.81 106 ALA A N 1
ATOM 768 C CA . ALA A 1 106 ? 33.426 3.026 -10.692 1.00 97.81 106 ALA A CA 1
ATOM 769 C C . ALA A 1 106 ? 33.697 2.084 -11.885 1.00 97.81 106 ALA A C 1
ATOM 771 O O . ALA A 1 106 ? 34.750 2.193 -12.531 1.00 97.81 106 ALA A O 1
ATOM 772 N N . ALA A 1 107 ? 32.782 1.158 -12.193 1.00 97.88 107 ALA A N 1
ATOM 773 C CA . ALA A 1 107 ? 32.858 0.331 -13.391 1.00 97.88 107 ALA A CA 1
ATOM 774 C C . ALA A 1 107 ? 32.372 1.089 -14.638 1.00 97.88 107 ALA A C 1
ATOM 776 O O . ALA A 1 107 ? 33.075 1.073 -15.658 1.00 97.88 107 ALA A O 1
ATOM 777 N N . ILE A 1 108 ? 31.218 1.757 -14.558 1.00 98.06 108 ILE A N 1
ATOM 778 C CA . ILE A 1 108 ? 30.500 2.399 -15.669 1.00 98.06 108 ILE A CA 1
ATOM 779 C C . ILE A 1 108 ? 30.799 3.909 -15.686 1.00 98.06 108 ILE A C 1
ATOM 781 O O . ILE A 1 108 ? 30.076 4.693 -15.105 1.00 98.06 108 ILE A O 1
ATOM 785 N N . ASP A 1 109 ? 31.862 4.324 -16.386 1.00 97.44 109 ASP A N 1
ATOM 786 C CA . ASP A 1 109 ? 32.361 5.719 -16.415 1.00 97.44 109 ASP A CA 1
ATOM 787 C C . ASP A 1 109 ? 32.119 6.471 -17.745 1.00 97.44 109 ASP A C 1
ATOM 789 O O . ASP A 1 109 ? 32.688 7.541 -17.965 1.00 97.44 109 ASP A O 1
ATOM 793 N N . THR A 1 110 ? 31.375 5.875 -18.684 1.00 97.06 110 THR A N 1
ATOM 794 C CA . THR A 1 110 ? 31.217 6.358 -20.071 1.00 97.06 110 THR A CA 1
ATOM 795 C C . THR A 1 110 ? 29.965 5.776 -20.742 1.00 97.06 110 THR A C 1
ATOM 797 O O . THR A 1 110 ? 29.628 4.619 -20.501 1.00 97.06 110 THR A O 1
ATOM 800 N N . TYR A 1 111 ? 29.341 6.518 -21.670 1.00 97.44 111 TYR A N 1
ATOM 801 C CA . TYR A 1 111 ? 28.122 6.106 -22.398 1.00 97.44 111 TYR A CA 1
ATOM 802 C C . TYR A 1 111 ? 28.222 4.699 -23.015 1.00 97.44 111 TYR A C 1
ATOM 804 O O . TYR A 1 111 ? 27.346 3.864 -22.820 1.00 97.44 111 TYR A O 1
ATOM 812 N N . GLN A 1 112 ? 29.338 4.382 -23.686 1.00 97.12 112 GLN A N 1
ATOM 813 C CA . GLN A 1 112 ? 29.551 3.052 -24.277 1.00 97.12 112 GLN A CA 1
ATOM 814 C C . GLN A 1 112 ? 29.534 1.930 -23.226 1.00 97.12 112 GLN A C 1
ATOM 816 O O . GLN A 1 112 ? 29.088 0.830 -23.530 1.00 97.12 112 GLN A O 1
ATOM 821 N N . LYS A 1 113 ? 30.009 2.189 -21.999 1.00 98.12 113 LYS A N 1
ATOM 822 C CA . LYS A 1 113 ? 29.917 1.216 -20.905 1.00 98.12 113 LYS A CA 1
ATOM 823 C C . LYS A 1 113 ? 28.512 1.134 -20.328 1.00 98.12 113 LYS A C 1
ATOM 825 O O . LYS A 1 113 ? 28.111 0.031 -19.986 1.00 98.12 113 LYS A O 1
ATOM 830 N N . TYR A 1 114 ? 27.792 2.251 -20.220 1.00 98.00 114 TYR A N 1
ATOM 831 C CA . TYR A 1 114 ? 26.401 2.242 -19.766 1.00 98.00 114 TYR A CA 1
ATOM 832 C C . TYR A 1 114 ? 25.571 1.335 -20.692 1.00 98.00 114 TYR A C 1
ATOM 834 O O . TYR A 1 114 ? 25.026 0.331 -20.246 1.00 98.00 114 TYR A O 1
ATOM 842 N N . VAL A 1 115 ? 25.638 1.574 -22.008 1.00 96.56 115 VAL A N 1
ATOM 843 C CA . VAL A 1 115 ? 24.956 0.760 -23.034 1.00 96.56 115 VAL A CA 1
ATOM 844 C C . VAL A 1 115 ? 25.434 -0.704 -23.061 1.00 96.56 115 VAL A C 1
ATOM 846 O O . VAL A 1 115 ? 24.675 -1.598 -23.419 1.00 96.56 115 VAL A O 1
ATOM 849 N N . GLU A 1 116 ? 26.679 -0.992 -22.664 1.00 97.56 116 GLU A N 1
ATOM 850 C CA . GLU A 1 116 ? 27.189 -2.369 -22.527 1.00 97.56 116 GLU A CA 1
ATOM 851 C C . GLU A 1 116 ? 26.756 -3.083 -21.229 1.00 97.56 116 GLU A C 1
ATOM 853 O O . GLU A 1 116 ? 27.010 -4.283 -21.112 1.00 97.56 116 GLU A O 1
ATOM 858 N N . ASN A 1 117 ? 26.149 -2.387 -20.256 1.00 97.69 117 ASN A N 1
ATOM 859 C CA . ASN A 1 117 ? 25.828 -2.925 -18.925 1.00 97.69 117 ASN A CA 1
ATOM 860 C C . ASN A 1 117 ? 24.436 -2.497 -18.401 1.00 97.69 117 ASN A C 1
ATOM 862 O O . ASN A 1 117 ? 24.221 -2.535 -17.191 1.00 97.69 117 ASN A O 1
ATOM 866 N N . THR A 1 118 ? 23.483 -2.133 -19.269 1.00 94.56 118 THR A N 1
ATOM 867 C CA . THR A 1 118 ? 22.114 -1.735 -18.866 1.00 94.56 118 THR A CA 1
ATOM 868 C C . THR A 1 118 ? 21.439 -2.783 -17.979 1.00 94.56 118 THR A C 1
ATOM 870 O O . THR A 1 118 ? 20.985 -2.442 -16.895 1.00 94.56 118 THR A O 1
ATOM 873 N N . GLU A 1 119 ? 21.512 -4.071 -18.344 1.00 94.38 119 GLU A N 1
ATOM 874 C CA . GLU A 1 119 ? 21.022 -5.199 -17.523 1.00 94.38 119 GLU A CA 1
ATOM 875 C C . GLU A 1 119 ? 21.561 -5.183 -16.073 1.00 94.38 119 GLU A C 1
ATOM 877 O O . GLU A 1 119 ? 20.893 -5.664 -15.159 1.00 94.38 119 GLU A O 1
ATOM 882 N N . GLN A 1 120 ? 22.769 -4.648 -15.841 1.00 97.06 120 GLN A N 1
ATOM 883 C CA . GLN A 1 120 ? 23.362 -4.527 -14.505 1.00 97.06 120 GLN A CA 1
ATOM 884 C C . GLN A 1 120 ? 22.857 -3.284 -13.752 1.00 97.06 120 GLN A C 1
ATOM 886 O O . GLN A 1 120 ? 22.750 -3.333 -12.528 1.00 97.06 120 GLN A O 1
ATOM 891 N N . VAL A 1 121 ? 22.536 -2.197 -14.462 1.00 98.00 121 VAL A N 1
ATOM 892 C CA . VAL A 1 121 ? 21.922 -0.989 -13.885 1.00 98.00 121 VAL A CA 1
ATOM 893 C C . VAL A 1 121 ? 20.485 -1.294 -13.451 1.00 98.00 121 VAL A C 1
ATOM 895 O O . VAL A 1 121 ? 20.168 -1.117 -12.276 1.00 98.00 121 VAL A O 1
ATOM 898 N N . SER A 1 122 ? 19.666 -1.888 -14.328 1.00 95.50 122 SER A N 1
ATOM 899 C CA . SER A 1 122 ? 18.295 -2.329 -14.012 1.00 95.50 122 SER A CA 1
ATOM 900 C C . SER A 1 122 ? 18.258 -3.288 -12.815 1.00 95.50 122 SER A C 1
ATOM 902 O O . SER A 1 122 ? 17.441 -3.147 -11.907 1.00 95.50 122 SER A O 1
ATOM 904 N N . ALA A 1 123 ? 19.190 -4.249 -12.766 1.00 97.19 123 ALA A N 1
ATOM 905 C CA . ALA A 1 123 ? 19.299 -5.179 -11.643 1.00 97.19 123 ALA A CA 1
ATOM 906 C C . ALA A 1 123 ? 19.704 -4.494 -10.323 1.00 97.19 123 ALA A C 1
ATOM 908 O O . ALA A 1 123 ? 19.345 -4.989 -9.253 1.00 97.19 123 ALA A O 1
ATOM 909 N N . PHE A 1 124 ? 20.434 -3.373 -10.370 1.00 98.62 124 PHE A N 1
ATOM 910 C CA . PHE A 1 124 ? 20.755 -2.602 -9.171 1.00 98.62 124 PHE A CA 1
ATOM 911 C C . PHE A 1 124 ? 19.570 -1.746 -8.707 1.00 98.62 124 PHE A C 1
ATOM 913 O O . PHE A 1 124 ? 19.257 -1.798 -7.522 1.00 98.62 124 PHE A O 1
ATOM 920 N N . TYR A 1 125 ? 18.841 -1.084 -9.614 1.00 98.38 125 TYR A N 1
ATOM 921 C CA . TYR A 1 125 ? 17.575 -0.408 -9.287 1.00 98.38 125 TYR A CA 1
ATOM 922 C C . TYR A 1 125 ? 16.586 -1.355 -8.578 1.00 98.38 125 TYR A C 1
ATOM 924 O O . TYR A 1 125 ? 16.147 -1.072 -7.463 1.00 98.38 125 TYR A O 1
ATOM 932 N N . GLN A 1 126 ? 16.360 -2.557 -9.125 1.00 97.25 126 GLN A N 1
ATOM 933 C CA . GLN A 1 126 ? 15.530 -3.582 -8.472 1.00 97.25 126 GLN A CA 1
ATOM 934 C C . GLN A 1 126 ? 16.078 -4.029 -7.102 1.00 97.25 126 GLN A C 1
ATOM 936 O O . GLN A 1 126 ? 15.306 -4.403 -6.215 1.00 97.25 126 GLN A O 1
ATOM 941 N N . THR A 1 127 ? 17.401 -3.998 -6.906 1.00 98.44 127 THR A N 1
ATOM 942 C CA . THR A 1 127 ? 18.028 -4.301 -5.608 1.00 98.44 127 THR A CA 1
ATOM 943 C C . THR A 1 127 ? 17.737 -3.202 -4.583 1.00 98.44 127 THR A C 1
ATOM 945 O O . THR A 1 127 ? 17.453 -3.534 -3.437 1.00 98.44 127 THR A O 1
ATOM 948 N N . VAL A 1 128 ? 17.733 -1.922 -4.981 1.00 98.62 128 VAL A N 1
ATOM 949 C CA . VAL A 1 128 ? 17.342 -0.809 -4.094 1.00 98.62 128 VAL A CA 1
ATOM 950 C C . VAL A 1 128 ? 15.893 -0.976 -3.629 1.00 98.62 128 VAL A C 1
ATOM 952 O O . VAL A 1 128 ? 15.658 -0.945 -2.426 1.00 98.62 128 VAL A O 1
ATOM 955 N N . ILE A 1 129 ? 14.952 -1.264 -4.538 1.00 97.50 129 ILE A N 1
ATOM 956 C CA . ILE A 1 129 ? 13.544 -1.555 -4.189 1.00 97.50 129 ILE A CA 1
ATOM 957 C C . ILE A 1 129 ? 13.462 -2.706 -3.170 1.00 97.50 129 ILE A C 1
ATOM 959 O O . ILE A 1 129 ? 12.879 -2.562 -2.099 1.00 97.50 129 ILE A O 1
ATOM 963 N N . THR A 1 130 ? 14.107 -3.837 -3.476 1.00 96.75 130 THR A N 1
ATOM 964 C CA . THR A 1 130 ? 14.014 -5.077 -2.677 1.00 96.75 130 THR A CA 1
ATOM 965 C C . THR A 1 130 ? 14.603 -4.940 -1.267 1.00 96.75 130 THR A C 1
ATOM 967 O O . THR A 1 130 ? 14.122 -5.575 -0.327 1.00 96.75 130 THR A O 1
ATOM 970 N N . GLU A 1 131 ? 15.672 -4.157 -1.108 1.00 97.81 131 GLU A N 1
ATOM 971 C CA . GLU A 1 131 ? 16.298 -3.909 0.197 1.00 97.81 131 GLU A CA 1
ATOM 972 C C . GLU A 1 131 ? 15.528 -2.821 0.981 1.00 97.81 131 GLU A C 1
ATOM 974 O O . GLU A 1 131 ? 15.441 -2.919 2.205 1.00 97.81 131 GLU A O 1
ATOM 979 N N . THR A 1 132 ? 14.900 -1.842 0.309 1.00 98.06 132 THR A N 1
ATOM 980 C CA . THR A 1 132 ? 13.990 -0.856 0.934 1.00 98.06 132 THR A CA 1
ATOM 981 C C . THR A 1 132 ? 12.725 -1.510 1.490 1.00 98.06 132 THR A C 1
ATOM 983 O O . THR A 1 132 ? 12.411 -1.291 2.661 1.00 98.06 132 THR A O 1
ATOM 986 N N . ASP A 1 133 ? 12.039 -2.351 0.708 1.00 96.06 133 ASP A N 1
ATOM 987 C CA . ASP A 1 133 ? 10.885 -3.147 1.164 1.00 96.06 133 ASP A CA 1
ATOM 988 C C . ASP A 1 133 ? 11.237 -3.960 2.422 1.00 96.06 133 ASP A C 1
ATOM 990 O O . ASP A 1 133 ? 10.585 -3.850 3.464 1.00 96.06 133 ASP A O 1
ATOM 994 N N . GLN A 1 134 ? 12.356 -4.691 2.381 1.00 95.81 134 GLN A N 1
ATOM 995 C CA . GLN A 1 134 ? 12.812 -5.453 3.542 1.00 95.81 134 GLN A CA 1
ATOM 996 C C . GLN A 1 134 ? 13.101 -4.557 4.750 1.00 95.81 134 GLN A C 1
ATOM 998 O O . GLN A 1 134 ? 12.710 -4.926 5.858 1.00 95.81 134 GLN A O 1
ATOM 1003 N N . MET A 1 135 ? 13.720 -3.382 4.581 1.00 96.94 135 MET A N 1
ATOM 1004 C CA . MET A 1 135 ? 13.885 -2.429 5.688 1.00 96.94 135 MET A CA 1
ATOM 1005 C C . MET A 1 135 ? 12.531 -1.987 6.263 1.00 96.94 135 MET A C 1
ATOM 1007 O O . MET A 1 135 ? 12.365 -2.036 7.480 1.00 96.94 135 MET A O 1
ATOM 1011 N N . CYS A 1 136 ? 11.540 -1.668 5.428 1.00 96.75 136 CYS A N 1
ATOM 1012 C CA . CYS A 1 136 ? 10.191 -1.291 5.864 1.00 96.75 136 CYS A CA 1
ATOM 1013 C C . CYS A 1 136 ? 9.497 -2.413 6.663 1.00 96.75 136 CYS A C 1
ATOM 1015 O O . CYS A 1 136 ? 9.035 -2.187 7.786 1.00 96.75 136 CYS A O 1
ATOM 1017 N N . ILE A 1 137 ? 9.521 -3.653 6.157 1.00 95.44 137 ILE A N 1
ATOM 1018 C CA . ILE A 1 137 ? 9.000 -4.841 6.861 1.00 95.44 137 ILE A CA 1
ATOM 1019 C C . ILE A 1 137 ? 9.702 -5.036 8.217 1.00 95.44 137 ILE A C 1
ATOM 1021 O O . ILE A 1 137 ? 9.057 -5.364 9.219 1.00 95.44 137 ILE A O 1
ATOM 1025 N N . LEU A 1 138 ? 11.019 -4.820 8.274 1.00 95.62 138 LEU A N 1
ATOM 1026 C CA . LEU A 1 138 ? 11.805 -4.923 9.505 1.00 95.62 138 LEU A CA 1
ATOM 1027 C C . LEU A 1 138 ? 11.453 -3.814 10.512 1.00 95.62 138 LEU A C 1
ATOM 1029 O O . LEU A 1 138 ? 11.401 -4.100 11.709 1.00 95.62 138 LEU A O 1
ATOM 1033 N N . LEU A 1 139 ? 11.161 -2.584 10.070 1.00 97.44 139 LEU A N 1
ATOM 1034 C CA . LEU A 1 139 ? 10.693 -1.507 10.956 1.00 97.44 139 LEU A CA 1
ATOM 1035 C C . LEU A 1 139 ? 9.303 -1.802 11.542 1.00 97.44 139 LEU A C 1
ATOM 1037 O O . LEU A 1 139 ? 9.082 -1.541 12.732 1.00 97.44 139 LEU A O 1
ATOM 1041 N N . TYR A 1 140 ? 8.396 -2.428 10.782 1.00 97.44 140 TYR A N 1
ATOM 1042 C CA . TYR A 1 140 ? 7.143 -2.942 11.349 1.00 97.44 140 TYR A CA 1
ATOM 1043 C C . TYR A 1 140 ? 7.406 -4.015 12.422 1.00 97.44 140 TYR A C 1
ATOM 1045 O O . TYR A 1 140 ? 6.867 -3.931 13.528 1.00 97.44 140 TYR A O 1
ATOM 1053 N N . GLU A 1 141 ? 8.273 -5.003 12.156 1.00 96.94 141 GLU A N 1
ATOM 1054 C CA . GLU A 1 141 ? 8.627 -6.017 13.162 1.00 96.94 141 GLU A CA 1
ATOM 1055 C C . GLU A 1 141 ? 9.235 -5.408 14.432 1.00 96.94 141 GLU A C 1
ATOM 1057 O O . GLU A 1 141 ? 8.879 -5.813 15.543 1.00 96.94 141 GLU A O 1
ATOM 1062 N N . TYR A 1 142 ? 10.126 -4.424 14.285 1.00 97.75 142 TYR A N 1
ATOM 1063 C CA . TYR A 1 142 ? 10.722 -3.720 15.415 1.00 97.75 142 TYR A CA 1
ATOM 1064 C C . TYR A 1 142 ? 9.680 -2.910 16.200 1.00 97.75 142 TYR A C 1
ATOM 1066 O O . TYR A 1 142 ? 9.682 -2.984 17.429 1.00 97.75 142 TYR A O 1
ATOM 1074 N N . SER A 1 143 ? 8.742 -2.233 15.531 1.00 98.19 143 SER A N 1
ATOM 1075 C CA . SER A 1 143 ? 7.624 -1.523 16.178 1.00 98.19 143 SER A CA 1
ATOM 1076 C C . SER A 1 143 ? 6.737 -2.469 16.992 1.00 98.19 143 SER A C 1
ATOM 1078 O O . SER A 1 143 ? 6.418 -2.190 18.151 1.00 98.19 143 SER A O 1
ATOM 1080 N N . ALA A 1 144 ? 6.403 -3.637 16.439 1.00 97.88 144 ALA A N 1
ATOM 1081 C CA . ALA A 1 144 ? 5.648 -4.667 17.148 1.00 97.88 144 ALA A CA 1
ATOM 1082 C C . ALA A 1 144 ? 6.433 -5.248 18.342 1.00 97.88 144 ALA A C 1
ATOM 1084 O O . ALA A 1 144 ? 5.877 -5.409 19.434 1.00 97.88 144 ALA A O 1
ATOM 1085 N N . ALA A 1 145 ? 7.735 -5.509 18.187 1.00 97.19 145 ALA A N 1
ATOM 1086 C CA . ALA A 1 145 ? 8.591 -5.965 19.282 1.00 97.19 145 ALA A CA 1
ATOM 1087 C C . ALA A 1 145 ? 8.694 -4.920 20.410 1.00 97.19 145 ALA A C 1
ATOM 1089 O O . ALA A 1 145 ? 8.579 -5.276 21.587 1.00 97.19 145 ALA A O 1
ATOM 1090 N N . TYR A 1 146 ? 8.832 -3.639 20.058 1.00 97.88 146 TYR A N 1
ATOM 1091 C CA . TYR A 1 146 ? 8.873 -2.514 20.992 1.00 97.88 146 TYR A CA 1
ATOM 1092 C C . TYR A 1 146 ? 7.554 -2.409 21.775 1.00 97.88 146 TYR A C 1
ATOM 1094 O O . TYR A 1 146 ? 7.555 -2.433 23.010 1.00 97.88 146 TYR A O 1
ATOM 1102 N N . ALA A 1 147 ? 6.412 -2.405 21.076 1.00 97.94 147 ALA A N 1
ATOM 1103 C CA . ALA A 1 147 ? 5.085 -2.386 21.693 1.00 97.94 147 ALA A CA 1
ATOM 1104 C C . ALA A 1 147 ? 4.862 -3.582 22.633 1.00 97.94 147 ALA A C 1
ATOM 1106 O O . ALA A 1 147 ? 4.387 -3.405 23.757 1.00 97.94 147 ALA A O 1
ATOM 1107 N N . ARG A 1 148 ? 5.275 -4.795 22.233 1.00 96.81 148 ARG A N 1
ATOM 1108 C CA . ARG A 1 148 ? 5.200 -5.996 23.081 1.00 96.81 148 ARG A CA 1
ATOM 1109 C C . ARG A 1 148 ? 6.033 -5.854 24.357 1.00 96.81 148 ARG A C 1
ATOM 1111 O O . ARG A 1 148 ? 5.560 -6.229 25.428 1.00 96.81 148 ARG A O 1
ATOM 1118 N N . MET A 1 149 ? 7.241 -5.292 24.266 1.00 96.75 149 MET A N 1
ATOM 1119 C CA . MET A 1 149 ? 8.103 -5.039 25.430 1.00 96.75 149 MET A CA 1
ATOM 1120 C C . MET A 1 149 ? 7.497 -4.004 26.390 1.00 96.75 149 MET A C 1
ATOM 1122 O O . MET A 1 149 ? 7.565 -4.196 27.607 1.00 96.75 149 MET A O 1
ATOM 1126 N N . VAL A 1 150 ? 6.851 -2.952 25.873 1.00 97.44 150 VAL A N 1
ATOM 1127 C CA . VAL A 1 150 ? 6.111 -1.979 26.697 1.00 97.44 150 VAL A CA 1
ATOM 1128 C C . VAL A 1 150 ? 4.883 -2.629 27.350 1.00 97.44 150 VAL A C 1
ATOM 1130 O O . VAL A 1 150 ? 4.697 -2.482 28.563 1.00 97.44 150 VAL A O 1
ATOM 1133 N N . LEU A 1 151 ? 4.088 -3.407 26.604 1.00 96.19 151 LEU A N 1
ATOM 1134 C CA . LEU A 1 151 ? 2.905 -4.117 27.112 1.00 96.19 151 LEU A CA 1
ATOM 1135 C C . LEU A 1 151 ? 3.252 -5.126 28.221 1.00 96.19 151 LEU A C 1
ATOM 1137 O O . LEU A 1 151 ? 2.664 -5.051 29.301 1.00 96.19 151 LEU A O 1
ATOM 1141 N N . ASP A 1 152 ? 4.245 -5.997 28.009 1.00 95.44 152 ASP A N 1
ATOM 1142 C CA . ASP A 1 152 ? 4.635 -7.064 28.953 1.00 95.44 152 ASP A CA 1
ATOM 1143 C C . ASP A 1 152 ? 5.419 -6.569 30.193 1.00 95.44 152 ASP A C 1
ATOM 1145 O O . ASP A 1 152 ? 5.708 -7.354 31.100 1.00 95.44 152 ASP A O 1
ATOM 1149 N N . SER A 1 153 ? 5.786 -5.285 30.261 1.00 95.19 153 SER A N 1
ATOM 1150 C CA . SER A 1 153 ? 6.575 -4.726 31.370 1.00 95.19 153 SER A CA 1
ATOM 1151 C C . SER A 1 153 ? 5.799 -4.586 32.696 1.00 95.19 153 SER A C 1
ATOM 1153 O O . SER A 1 153 ? 4.609 -4.275 32.711 1.00 95.19 153 SER A O 1
ATOM 1155 N N . ASP A 1 154 ? 6.504 -4.685 33.833 1.00 94.62 154 ASP A N 1
ATOM 1156 C CA . ASP A 1 154 ? 5.999 -4.350 35.186 1.00 94.62 154 ASP A CA 1
ATOM 1157 C C . ASP A 1 154 ? 5.909 -2.814 35.445 1.00 94.62 154 ASP A C 1
ATOM 1159 O O . ASP A 1 154 ? 5.908 -2.364 36.595 1.00 94.62 154 ASP A O 1
ATOM 1163 N N . MET A 1 155 ? 5.912 -1.985 34.393 1.00 94.50 155 MET A N 1
ATOM 1164 C CA . MET A 1 155 ? 5.872 -0.515 34.475 1.00 94.50 155 MET A CA 1
ATOM 1165 C C . MET A 1 155 ? 4.459 -0.011 34.821 1.00 94.50 155 MET A C 1
ATOM 1167 O O . MET A 1 155 ? 3.480 -0.724 34.593 1.00 94.50 155 MET A O 1
ATOM 1171 N N . SER A 1 156 ? 4.332 1.189 35.405 1.00 94.44 156 SER A N 1
ATOM 1172 C CA . SER A 1 156 ? 3.002 1.760 35.681 1.00 94.44 156 SER A CA 1
ATOM 1173 C C . SER A 1 156 ? 2.342 2.305 34.414 1.00 94.44 156 SER A C 1
ATOM 1175 O O . SER A 1 156 ? 3.022 2.525 33.419 1.00 94.44 156 SER A O 1
ATOM 1177 N N . ASP A 1 157 ? 1.028 2.523 34.455 1.00 90.38 157 ASP A N 1
ATOM 1178 C CA . ASP A 1 157 ? 0.229 3.034 33.333 1.00 90.38 157 ASP A CA 1
ATOM 1179 C C . ASP A 1 157 ? 0.845 4.327 32.742 1.00 90.38 157 ASP A C 1
ATOM 1181 O O . ASP A 1 157 ? 1.087 4.402 31.539 1.00 90.38 157 ASP A O 1
ATOM 1185 N N . ASP A 1 158 ? 1.209 5.286 33.611 1.00 92.31 158 ASP A N 1
ATOM 1186 C CA . ASP A 1 158 ? 1.928 6.519 33.246 1.00 92.31 158 ASP A CA 1
ATOM 1187 C C . ASP A 1 158 ? 3.298 6.201 32.598 1.00 92.31 158 ASP A C 1
ATOM 1189 O O . ASP A 1 158 ? 3.621 6.723 31.535 1.00 92.31 158 ASP A O 1
ATOM 1193 N N . ASP A 1 159 ? 4.100 5.309 33.203 1.00 96.69 159 ASP A N 1
ATOM 1194 C CA . ASP A 1 159 ? 5.432 4.945 32.684 1.00 96.69 159 ASP A CA 1
ATOM 1195 C C . ASP A 1 159 ? 5.352 4.198 31.331 1.00 96.69 159 ASP A C 1
ATOM 1197 O O . ASP A 1 159 ? 6.277 4.290 30.527 1.00 96.69 159 ASP A O 1
ATOM 1201 N N . LYS A 1 160 ? 4.285 3.421 31.075 1.00 96.75 160 LYS A N 1
ATOM 1202 C CA . LYS A 1 160 ? 4.056 2.710 29.799 1.00 96.75 160 LYS A CA 1
ATOM 1203 C C . LYS A 1 160 ? 3.692 3.682 28.680 1.00 96.75 160 LYS A C 1
ATOM 1205 O O . LYS A 1 160 ? 4.158 3.497 27.559 1.00 96.75 160 LYS A O 1
ATOM 1210 N N . TYR A 1 161 ? 2.888 4.700 28.989 1.00 94.25 161 TYR A N 1
ATOM 1211 C CA . TYR A 1 161 ? 2.585 5.788 28.063 1.00 94.25 161 TYR A CA 1
ATOM 1212 C C . TYR A 1 161 ? 3.851 6.595 27.723 1.00 94.25 161 TYR A C 1
ATOM 1214 O O . TYR A 1 161 ? 4.143 6.788 26.548 1.00 94.25 161 TYR A O 1
ATOM 1222 N N . ASP A 1 162 ? 4.661 6.969 28.720 1.00 95.81 162 ASP A N 1
ATOM 1223 C CA . ASP A 1 162 ? 5.952 7.635 28.476 1.00 95.81 162 ASP A CA 1
ATOM 1224 C C . ASP A 1 162 ? 6.930 6.728 27.682 1.00 95.81 162 ASP A C 1
ATOM 1226 O O . ASP A 1 162 ? 7.782 7.221 26.949 1.00 95.81 162 ASP A O 1
ATOM 1230 N N . ALA A 1 163 ? 6.831 5.396 27.800 1.00 97.38 163 ALA A N 1
ATOM 1231 C CA . ALA A 1 163 ? 7.725 4.462 27.107 1.00 97.38 163 ALA A CA 1
ATOM 1232 C C . ALA A 1 163 ? 7.354 4.183 25.641 1.00 97.38 163 ALA A C 1
ATOM 1234 O O . ALA A 1 163 ? 8.257 3.920 24.843 1.00 97.38 163 ALA A O 1
ATOM 1235 N N . ILE A 1 164 ? 6.066 4.213 25.270 1.00 97.56 164 ILE A N 1
ATOM 1236 C CA . ILE A 1 164 ? 5.632 3.944 23.885 1.00 97.56 164 ILE A CA 1
ATOM 1237 C C . ILE A 1 164 ? 6.015 5.083 22.919 1.00 97.56 164 ILE A C 1
ATOM 1239 O O . ILE A 1 164 ? 6.094 4.854 21.714 1.00 97.56 164 ILE A O 1
ATOM 1243 N N . GLU A 1 165 ? 6.346 6.272 23.446 1.00 96.75 165 GLU A N 1
ATOM 1244 C CA . GLU A 1 165 ? 6.929 7.409 22.706 1.00 96.75 165 GLU A CA 1
ATOM 1245 C C . GLU A 1 165 ? 8.210 7.015 21.943 1.00 96.75 165 GLU A C 1
ATOM 1247 O O . GLU A 1 165 ? 8.478 7.561 20.881 1.00 96.75 165 GLU A O 1
ATOM 1252 N N . GLY A 1 166 ? 8.934 5.969 22.360 1.00 97.25 166 GLY A N 1
ATOM 1253 C CA . GLY A 1 166 ? 10.074 5.453 21.590 1.00 97.25 166 GLY A CA 1
ATOM 1254 C C . GLY A 1 166 ? 9.731 4.826 20.228 1.00 97.25 166 GLY A C 1
ATOM 1255 O O . GLY A 1 166 ? 10.623 4.717 19.392 1.00 97.25 166 GLY A O 1
ATOM 1256 N N . ILE A 1 167 ? 8.469 4.463 19.950 1.00 98.44 167 ILE A N 1
ATOM 1257 C CA . ILE A 1 167 ? 8.046 4.089 18.582 1.00 98.44 167 ILE A CA 1
ATOM 1258 C C . ILE A 1 167 ? 7.931 5.341 17.701 1.00 98.44 167 ILE A C 1
ATOM 1260 O O . ILE A 1 167 ? 8.299 5.307 16.531 1.00 98.44 167 ILE A O 1
ATOM 1264 N N . HIS A 1 168 ? 7.481 6.463 18.265 1.00 97.12 168 HIS A N 1
ATOM 1265 C CA . HIS A 1 168 ? 7.502 7.744 17.567 1.00 97.12 168 HIS A CA 1
ATOM 1266 C C . HIS A 1 168 ? 8.941 8.205 17.323 1.00 97.12 168 HIS A C 1
ATOM 1268 O O . HIS A 1 168 ? 9.324 8.424 16.182 1.00 97.12 168 HIS A O 1
ATOM 1274 N N . ASP A 1 169 ? 9.755 8.283 18.374 1.00 97.50 169 ASP A N 1
ATOM 1275 C CA . ASP A 1 169 ? 11.084 8.888 18.284 1.00 97.50 169 ASP A CA 1
ATOM 1276 C C . ASP A 1 169 ? 12.079 7.993 17.519 1.00 97.50 169 ASP A C 1
ATOM 1278 O O . ASP A 1 169 ? 12.657 8.425 16.527 1.00 97.50 169 ASP A O 1
ATOM 1282 N N . CYS A 1 170 ? 12.261 6.727 17.919 1.00 97.38 170 CYS A N 1
ATOM 1283 C CA . CYS A 1 170 ? 13.290 5.867 17.319 1.00 97.38 170 CYS A CA 1
ATOM 1284 C C . CYS A 1 170 ? 12.861 5.258 15.976 1.00 97.38 170 CYS A C 1
ATOM 1286 O O . CYS A 1 170 ? 13.703 5.064 15.101 1.00 97.38 170 CYS A O 1
ATOM 1288 N N . LEU A 1 171 ? 11.576 4.929 15.800 1.00 97.88 171 LEU A N 1
ATOM 1289 C CA . LEU A 1 171 ? 11.106 4.186 14.624 1.00 97.88 171 LEU A CA 1
ATOM 1290 C C . LEU A 1 171 ? 10.467 5.074 13.549 1.00 97.88 171 LEU A C 1
ATOM 1292 O O . LEU A 1 171 ? 10.676 4.796 12.372 1.00 97.88 171 LEU A O 1
ATOM 1296 N N . TYR A 1 172 ? 9.751 6.137 13.924 1.00 97.06 172 TYR A N 1
ATOM 1297 C CA . TYR A 1 172 ? 9.175 7.091 12.971 1.00 97.06 172 TYR A CA 1
ATOM 1298 C C . TYR A 1 172 ? 10.081 8.313 12.713 1.00 97.06 172 TYR A C 1
ATOM 1300 O O . TYR A 1 172 ? 10.414 8.542 11.556 1.00 97.06 172 TYR A O 1
ATOM 1308 N N . GLU A 1 173 ? 10.529 9.065 13.732 1.00 96.19 173 GLU A N 1
ATOM 1309 C CA . GLU A 1 173 ? 11.378 10.258 13.519 1.00 96.19 173 GLU A CA 1
ATOM 1310 C C . GLU A 1 173 ? 12.836 9.920 13.154 1.00 96.19 173 GLU A C 1
ATOM 1312 O O . GLU A 1 173 ? 13.388 10.591 12.291 1.00 96.19 173 GLU A O 1
ATOM 1317 N N . ASP A 1 174 ? 13.480 8.917 13.768 1.00 96.69 174 ASP A N 1
ATOM 1318 C CA . ASP A 1 174 ? 14.871 8.552 13.428 1.00 96.69 174 ASP A CA 1
ATOM 1319 C C . ASP A 1 174 ? 14.948 7.507 12.284 1.00 96.69 174 ASP A C 1
ATOM 1321 O O . ASP A 1 174 ? 15.589 7.746 11.260 1.00 96.69 174 ASP A O 1
ATOM 1325 N N . ALA A 1 175 ? 14.326 6.327 12.430 1.00 97.56 175 ALA A N 1
ATOM 1326 C CA . ALA A 1 175 ? 14.570 5.202 11.512 1.00 97.56 175 ALA A CA 1
ATOM 1327 C C . ALA A 1 175 ? 13.892 5.314 10.132 1.00 97.56 175 ALA A C 1
ATOM 1329 O O . ALA A 1 175 ? 14.444 4.801 9.158 1.00 97.56 175 ALA A O 1
ATOM 1330 N N . CYS A 1 176 ? 12.724 5.958 10.021 1.00 97.00 176 CYS A N 1
ATOM 1331 C CA . CYS A 1 176 ? 12.107 6.199 8.712 1.00 97.00 176 CYS A CA 1
ATOM 1332 C C . CYS A 1 176 ? 12.809 7.349 7.968 1.00 97.00 176 CYS A C 1
ATOM 1334 O O . CYS A 1 176 ? 13.102 7.195 6.782 1.00 97.00 176 CYS A O 1
ATOM 1336 N N . ASP A 1 177 ? 13.155 8.452 8.646 1.00 95.94 177 ASP A N 1
ATOM 1337 C CA . ASP A 1 177 ? 13.891 9.566 8.022 1.00 95.94 177 ASP A CA 1
ATOM 1338 C C . ASP A 1 177 ? 15.277 9.121 7.503 1.00 95.94 177 ASP A C 1
ATOM 1340 O O . ASP A 1 177 ? 15.681 9.575 6.437 1.00 95.94 177 ASP A O 1
ATOM 1344 N N . GLU A 1 178 ? 15.987 8.186 8.156 1.00 97.56 178 GLU A N 1
ATOM 1345 C CA . GLU A 1 178 ? 17.254 7.628 7.624 1.00 97.56 178 GLU A CA 1
ATOM 1346 C C . GLU A 1 178 ? 17.045 6.882 6.279 1.00 97.56 178 GLU A C 1
ATOM 1348 O O . GLU A 1 178 ? 17.915 6.929 5.406 1.00 97.56 178 GLU A O 1
ATOM 1353 N N . ILE A 1 179 ? 15.883 6.243 6.056 1.00 97.69 179 ILE A N 1
ATOM 1354 C CA . ILE A 1 179 ? 15.536 5.643 4.750 1.00 97.69 179 ILE A CA 1
ATOM 1355 C C . ILE A 1 179 ? 15.275 6.746 3.710 1.00 97.69 179 ILE A C 1
ATOM 1357 O O . ILE A 1 179 ? 15.782 6.648 2.589 1.00 97.69 179 ILE A O 1
ATOM 1361 N N . ASN A 1 180 ? 14.550 7.814 4.067 1.00 96.56 180 ASN A N 1
ATOM 1362 C CA . ASN A 1 180 ? 14.358 8.963 3.174 1.00 96.56 180 ASN A CA 1
ATOM 1363 C C . ASN A 1 180 ? 15.699 9.616 2.795 1.00 96.56 180 ASN A C 1
ATOM 1365 O O . ASN A 1 180 ? 16.019 9.717 1.611 1.00 96.56 180 ASN A O 1
ATOM 1369 N N . ASP A 1 181 ? 16.485 10.038 3.786 1.00 97.94 181 ASP A N 1
ATOM 1370 C CA . ASP A 1 181 ? 17.660 10.895 3.596 1.00 97.94 181 ASP A CA 1
ATOM 1371 C C . ASP A 1 181 ? 18.844 10.169 2.933 1.00 97.94 181 ASP A C 1
ATOM 1373 O O . ASP A 1 181 ? 19.566 10.789 2.150 1.00 97.94 181 ASP A O 1
ATOM 1377 N N . GLU A 1 182 ? 19.069 8.876 3.209 1.00 98.44 182 GLU A N 1
ATOM 1378 C CA . GLU A 1 182 ? 20.222 8.140 2.655 1.00 98.44 182 GLU A CA 1
ATOM 1379 C C . GLU A 1 182 ? 19.865 7.260 1.433 1.00 98.44 182 GLU A C 1
ATOM 1381 O O . GLU A 1 182 ? 20.762 6.967 0.634 1.00 98.44 182 GLU A O 1
ATOM 1386 N N . ILE A 1 183 ? 18.593 6.875 1.214 1.00 98.38 183 ILE A N 1
ATOM 1387 C CA . ILE A 1 183 ? 18.172 6.117 0.012 1.00 98.38 183 ILE A CA 1
ATOM 1388 C C . ILE A 1 183 ? 17.441 6.990 -1.016 1.00 98.38 183 ILE A C 1
ATOM 1390 O O . ILE A 1 183 ? 17.892 7.055 -2.160 1.00 98.38 183 ILE A O 1
ATOM 1394 N N . TYR A 1 184 ? 16.342 7.653 -0.643 1.00 96.88 184 TYR A N 1
ATOM 1395 C CA . TYR A 1 184 ? 15.501 8.394 -1.596 1.00 96.88 184 TYR A CA 1
ATOM 1396 C C . TYR A 1 184 ? 16.120 9.746 -2.003 1.00 96.88 184 TYR A C 1
ATOM 1398 O O . TYR A 1 184 ? 16.475 9.931 -3.166 1.00 96.88 184 TYR A O 1
ATOM 1406 N N . ASP A 1 185 ? 16.338 10.653 -1.045 1.00 96.88 185 ASP A N 1
ATOM 1407 C CA . ASP A 1 185 ? 17.033 11.938 -1.255 1.00 96.88 185 ASP A CA 1
ATOM 1408 C C . ASP A 1 185 ? 18.572 11.766 -1.349 1.00 96.88 185 ASP A C 1
ATOM 1410 O O . ASP A 1 185 ? 19.295 12.718 -1.655 1.00 96.88 185 ASP A O 1
ATOM 1414 N N . GLY A 1 186 ? 19.076 10.557 -1.068 1.00 98.12 186 GLY A N 1
ATOM 1415 C CA . GLY A 1 186 ? 20.493 10.189 -1.075 1.00 98.12 186 GLY A CA 1
ATOM 1416 C C . GLY A 1 186 ? 20.893 9.379 -2.310 1.00 98.12 186 GLY A C 1
ATOM 1417 O O . GLY A 1 186 ? 21.225 9.941 -3.354 1.00 98.12 186 GLY A O 1
ATOM 1418 N N . LEU A 1 187 ? 20.897 8.047 -2.182 1.00 98.56 187 LEU A N 1
ATOM 1419 C CA . LEU A 1 187 ? 21.358 7.111 -3.216 1.00 98.56 187 LEU A CA 1
ATOM 1420 C C . LEU A 1 187 ? 20.716 7.340 -4.597 1.00 98.56 187 LEU A C 1
ATOM 1422 O O . LEU A 1 187 ? 21.425 7.299 -5.603 1.00 98.56 187 LEU A O 1
ATOM 1426 N N . LEU A 1 188 ? 19.403 7.581 -4.668 1.00 98.44 188 LEU A N 1
ATOM 1427 C CA . LEU A 1 188 ? 18.706 7.741 -5.950 1.00 98.44 188 LEU A CA 1
ATOM 1428 C C . LEU A 1 188 ? 18.965 9.099 -6.627 1.00 98.44 188 LEU A C 1
ATOM 1430 O O . LEU A 1 188 ? 18.980 9.145 -7.861 1.00 98.44 188 LEU A O 1
ATOM 1434 N N . ASP A 1 189 ? 19.236 10.173 -5.875 1.00 98.19 189 ASP A N 1
ATOM 1435 C CA . ASP A 1 189 ? 19.724 11.441 -6.448 1.00 98.19 189 ASP A CA 1
ATOM 1436 C C . ASP A 1 189 ? 21.151 11.256 -6.990 1.00 98.19 189 ASP A C 1
ATOM 1438 O O . ASP A 1 189 ? 21.418 11.565 -8.151 1.00 98.19 189 ASP A O 1
ATOM 1442 N N . ASP A 1 190 ? 22.037 10.630 -6.206 1.00 98.56 190 ASP A N 1
ATOM 1443 C CA . ASP A 1 190 ? 23.432 10.338 -6.577 1.00 98.56 190 ASP A CA 1
ATOM 1444 C C . ASP A 1 190 ? 23.521 9.460 -7.852 1.00 98.56 190 ASP A C 1
ATOM 1446 O O . ASP A 1 190 ? 24.389 9.677 -8.704 1.00 98.56 190 ASP A O 1
ATOM 1450 N N . MET A 1 191 ? 22.590 8.509 -8.036 1.00 98.44 191 MET A N 1
ATOM 1451 C CA . MET A 1 191 ? 22.462 7.696 -9.257 1.00 98.44 191 MET A CA 1
ATOM 1452 C C . MET A 1 191 ? 22.037 8.518 -10.483 1.00 98.44 191 MET A C 1
ATOM 1454 O O . MET A 1 191 ? 22.708 8.463 -11.518 1.00 98.44 191 MET A O 1
ATOM 1458 N N . ASN A 1 192 ? 20.965 9.307 -10.369 1.00 97.75 192 ASN A N 1
ATOM 1459 C CA . ASN A 1 192 ? 20.460 10.172 -11.442 1.00 97.75 192 ASN A CA 1
ATOM 1460 C C . ASN A 1 192 ? 21.472 11.261 -11.841 1.00 97.75 192 ASN A C 1
ATOM 1462 O O . ASN A 1 192 ? 21.682 11.514 -13.033 1.00 97.75 192 ASN A O 1
ATOM 1466 N N . ASP A 1 193 ? 22.164 11.862 -10.868 1.00 98.44 193 ASP A N 1
ATOM 1467 C CA . ASP A 1 193 ? 23.177 12.884 -11.135 1.00 98.44 193 ASP A CA 1
ATOM 1468 C C . ASP A 1 193 ? 24.442 12.293 -11.796 1.00 98.44 193 ASP A C 1
ATOM 1470 O O . ASP A 1 193 ? 25.143 12.985 -12.542 1.00 98.44 193 ASP A O 1
ATOM 1474 N N . TYR A 1 194 ? 24.715 10.995 -11.595 1.00 98.56 194 TYR A N 1
ATOM 1475 C CA . TYR A 1 194 ? 25.852 10.295 -12.200 1.00 98.56 194 TYR A CA 1
ATOM 1476 C C . TYR A 1 194 ? 25.564 9.711 -13.592 1.00 98.56 194 TYR A C 1
ATOM 1478 O O . TYR A 1 194 ? 26.354 9.916 -14.522 1.00 98.56 194 TYR A O 1
ATOM 1486 N N . PHE A 1 195 ? 24.459 8.980 -13.761 1.00 98.12 195 PHE A N 1
ATOM 1487 C CA . PHE A 1 195 ? 24.104 8.366 -15.041 1.00 98.12 195 PHE A CA 1
ATOM 1488 C C . PHE A 1 195 ? 23.401 9.359 -15.968 1.00 98.12 195 PHE A C 1
ATOM 1490 O O . PHE A 1 195 ? 23.974 9.718 -16.999 1.00 98.12 195 PHE A O 1
ATOM 1497 N N . TYR A 1 196 ? 22.213 9.845 -15.604 1.00 96.62 196 TYR A N 1
ATOM 1498 C CA . TYR A 1 196 ? 21.386 10.679 -16.480 1.00 96.62 196 TYR A CA 1
ATOM 1499 C C . TYR A 1 196 ? 21.964 12.095 -16.674 1.00 96.62 196 TYR A C 1
ATOM 1501 O O . TYR A 1 196 ? 22.346 12.450 -17.794 1.00 96.62 196 TYR A O 1
ATOM 1509 N N . ASN A 1 197 ? 22.133 12.882 -15.601 1.00 96.56 197 ASN A N 1
ATOM 1510 C CA . ASN A 1 197 ? 22.704 14.242 -15.694 1.00 96.56 197 ASN A CA 1
ATOM 1511 C C . ASN A 1 197 ? 24.225 14.249 -15.956 1.00 96.56 197 ASN A C 1
ATOM 1513 O O . ASN A 1 197 ? 24.794 15.297 -16.270 1.00 96.56 197 ASN A O 1
ATOM 1517 N N . GLY A 1 198 ? 24.887 13.101 -15.790 1.00 97.69 198 GLY A N 1
ATOM 1518 C CA . GLY A 1 198 ? 26.320 12.923 -15.991 1.00 97.69 198 GLY A CA 1
ATOM 1519 C C . GLY A 1 198 ? 26.634 12.227 -17.313 1.00 97.69 198 GLY A C 1
ATOM 1520 O O . GLY A 1 198 ? 26.805 12.871 -18.346 1.00 97.69 198 GLY A O 1
ATOM 1521 N N . ILE A 1 199 ? 26.761 10.900 -17.269 1.00 97.81 199 ILE A N 1
ATOM 1522 C CA . ILE A 1 199 ? 27.270 10.063 -18.369 1.00 97.81 199 ILE A CA 1
ATOM 1523 C C . ILE A 1 199 ? 26.442 10.161 -19.660 1.00 97.81 199 ILE A C 1
ATOM 1525 O O . ILE A 1 199 ? 27.017 10.043 -20.750 1.00 97.81 199 ILE A O 1
ATOM 1529 N N . LEU A 1 200 ? 25.125 10.351 -19.555 1.00 96.69 200 LEU A N 1
ATOM 1530 C CA . LEU A 1 200 ? 24.233 10.445 -20.707 1.00 96.69 200 LEU A CA 1
ATOM 1531 C C . LEU A 1 200 ? 24.154 11.876 -21.274 1.00 96.69 200 LEU A C 1
ATOM 1533 O O . LEU A 1 200 ? 24.269 12.024 -22.494 1.00 96.69 200 LEU A O 1
ATOM 1537 N N . ASP A 1 201 ? 24.061 12.930 -20.451 1.00 94.94 201 ASP A N 1
ATOM 1538 C CA . ASP A 1 201 ? 24.085 14.326 -20.946 1.00 94.94 201 ASP A CA 1
ATOM 1539 C C . ASP A 1 201 ? 25.426 14.686 -21.622 1.00 94.94 201 ASP A C 1
ATOM 1541 O O . ASP A 1 201 ? 25.426 15.203 -22.744 1.00 94.94 201 ASP A O 1
ATOM 1545 N N . ASP A 1 202 ? 26.575 14.305 -21.032 1.00 95.12 202 ASP A N 1
ATOM 1546 C CA . ASP A 1 202 ? 27.917 14.534 -21.618 1.00 95.12 202 ASP A CA 1
ATOM 1547 C C . ASP A 1 202 ? 28.079 13.880 -23.014 1.00 95.12 202 ASP A C 1
ATOM 1549 O O . ASP A 1 202 ? 28.953 14.277 -23.793 1.00 95.12 202 ASP A O 1
ATOM 1553 N N . ALA A 1 203 ? 27.253 12.882 -23.357 1.00 94.56 203 ALA A N 1
ATOM 1554 C CA . ALA A 1 203 ? 27.312 12.157 -24.628 1.00 94.56 203 ALA A CA 1
ATOM 1555 C C . ALA A 1 203 ? 26.506 12.803 -25.775 1.00 94.56 203 ALA A C 1
ATOM 1557 O O . ALA A 1 203 ? 26.743 12.462 -26.938 1.00 94.56 203 ALA A O 1
ATOM 1558 N N . GLN A 1 204 ? 25.589 13.736 -25.487 1.00 89.12 204 GLN A N 1
ATOM 1559 C CA . GLN A 1 204 ? 24.561 14.238 -26.421 1.00 89.12 204 GLN A CA 1
ATOM 1560 C C . GLN A 1 204 ? 25.095 14.736 -27.783 1.00 89.12 204 GLN A C 1
ATOM 1562 O O . GLN A 1 204 ? 24.433 14.566 -28.808 1.00 89.12 204 GLN A O 1
ATOM 1567 N N . ASP A 1 205 ? 26.283 15.350 -27.811 1.00 91.31 205 ASP A N 1
ATOM 1568 C CA . ASP A 1 205 ? 26.905 15.923 -29.022 1.00 91.31 205 ASP A CA 1
ATOM 1569 C C . ASP A 1 205 ? 27.775 14.905 -29.815 1.00 91.31 205 ASP A C 1
ATOM 1571 O O . ASP A 1 205 ? 28.209 15.215 -30.931 1.00 91.31 205 ASP A O 1
ATOM 1575 N N . ASP A 1 206 ? 28.054 13.710 -29.262 1.00 90.69 206 ASP A N 1
ATOM 1576 C CA . ASP A 1 206 ? 29.046 12.738 -29.778 1.00 90.69 206 ASP A CA 1
ATOM 1577 C C . ASP A 1 206 ? 28.445 11.416 -30.335 1.00 90.69 206 ASP A C 1
ATOM 1579 O O . ASP A 1 206 ? 29.148 10.680 -31.040 1.00 90.69 206 ASP A O 1
ATOM 1583 N N . VAL A 1 207 ? 27.163 11.112 -30.079 1.00 92.12 207 VAL A N 1
ATOM 1584 C CA . VAL A 1 207 ? 26.434 9.915 -30.583 1.00 92.12 207 VAL A CA 1
ATOM 1585 C C . VAL A 1 207 ? 25.277 10.277 -31.542 1.00 92.12 207 VAL A C 1
ATOM 1587 O O . VAL A 1 207 ? 25.092 11.446 -31.879 1.00 92.12 207 VAL A O 1
ATOM 1590 N N . ASP A 1 208 ? 24.533 9.294 -32.077 1.00 93.06 208 ASP A N 1
ATOM 1591 C CA . ASP A 1 208 ? 23.315 9.597 -32.850 1.00 93.06 208 ASP A CA 1
ATOM 1592 C C . ASP A 1 208 ? 22.176 9.993 -31.903 1.00 93.06 208 ASP A C 1
ATOM 1594 O O . ASP A 1 208 ? 21.992 9.384 -30.854 1.00 93.06 208 ASP A O 1
ATOM 1598 N N . TYR A 1 209 ? 21.404 11.014 -32.277 1.00 85.12 209 TYR A N 1
ATOM 1599 C CA . TYR A 1 209 ? 20.337 11.549 -31.434 1.00 85.12 209 TYR A CA 1
ATOM 1600 C C . TYR A 1 209 ? 19.205 10.543 -31.181 1.00 85.12 209 TYR A C 1
ATOM 1602 O O . TYR A 1 209 ? 18.566 10.637 -30.139 1.00 85.12 209 TYR A O 1
ATOM 1610 N N . SER A 1 210 ? 18.946 9.596 -32.094 1.00 86.56 210 SER A N 1
ATOM 1611 C CA . SER A 1 210 ? 17.919 8.567 -31.861 1.00 86.56 210 SER A CA 1
ATOM 1612 C C . SER A 1 210 ? 18.386 7.567 -30.802 1.00 86.56 210 SER A C 1
ATOM 1614 O O . SER A 1 210 ? 17.720 7.400 -29.787 1.00 86.56 210 SER A O 1
ATOM 1616 N N . ASP A 1 211 ? 19.573 6.985 -31.005 1.00 87.38 211 ASP A N 1
ATOM 1617 C CA . ASP A 1 211 ? 20.207 6.036 -30.080 1.00 87.38 211 ASP A CA 1
ATOM 1618 C C . ASP A 1 211 ? 20.434 6.673 -28.689 1.00 87.38 211 ASP A C 1
ATOM 1620 O O . ASP A 1 211 ? 20.303 6.015 -27.660 1.00 87.38 211 ASP A O 1
ATOM 1624 N N . TRP A 1 212 ? 20.757 7.971 -28.647 1.00 93.69 212 TRP A N 1
ATOM 1625 C CA . TRP A 1 212 ? 20.892 8.751 -27.415 1.00 93.69 212 TRP A CA 1
ATOM 1626 C C . TRP A 1 212 ? 19.556 8.976 -26.707 1.00 93.69 212 TRP A C 1
ATOM 1628 O O . TRP A 1 212 ? 19.462 8.729 -25.509 1.00 93.69 212 TRP A O 1
ATOM 1638 N N . TYR A 1 213 ? 18.539 9.454 -27.431 1.00 87.75 213 TYR A N 1
ATOM 1639 C CA . TYR A 1 213 ? 17.245 9.813 -26.848 1.00 87.75 213 TYR A CA 1
ATOM 1640 C C . TYR A 1 213 ? 16.531 8.599 -26.253 1.00 87.75 213 TYR A C 1
ATOM 1642 O O . TYR A 1 213 ? 15.946 8.712 -25.178 1.00 87.75 213 TYR A O 1
ATOM 1650 N N . ASP A 1 214 ? 16.618 7.453 -26.926 1.00 88.50 214 ASP A N 1
ATOM 1651 C CA . ASP A 1 214 ? 16.022 6.212 -26.446 1.00 88.50 214 ASP A CA 1
ATOM 1652 C C . ASP A 1 214 ? 16.722 5.757 -25.152 1.00 88.50 214 ASP A C 1
ATOM 1654 O O . ASP A 1 214 ? 16.070 5.682 -24.118 1.00 88.50 214 ASP A O 1
ATOM 1658 N N . VAL A 1 215 ? 18.060 5.651 -25.142 1.00 93.44 215 VAL A N 1
ATOM 1659 C CA . VAL A 1 215 ? 18.843 5.305 -23.933 1.00 93.44 215 VAL A CA 1
ATOM 1660 C C . VAL A 1 215 ? 18.628 6.285 -22.767 1.00 93.44 215 VAL A C 1
ATOM 1662 O O . VAL A 1 215 ? 18.630 5.870 -21.612 1.00 93.44 215 VAL A O 1
ATOM 1665 N N . CYS A 1 216 ? 18.440 7.581 -23.039 1.00 91.25 216 CYS A N 1
ATOM 1666 C CA . CYS A 1 216 ? 18.125 8.562 -21.994 1.00 91.25 216 CYS A CA 1
ATOM 1667 C C . CYS A 1 216 ? 16.701 8.414 -21.450 1.00 91.25 216 CYS A C 1
ATOM 1669 O O . CYS A 1 216 ? 16.488 8.670 -20.270 1.00 91.25 216 CYS A O 1
ATOM 1671 N N . SER A 1 217 ? 15.739 8.035 -22.296 1.00 89.31 217 SER A N 1
ATOM 1672 C CA . SER A 1 217 ? 14.362 7.790 -21.855 1.00 89.31 217 SER A CA 1
ATOM 1673 C C . SER A 1 217 ? 14.322 6.536 -20.983 1.00 89.31 217 SER A C 1
ATOM 1675 O O . SER A 1 217 ? 13.858 6.608 -19.854 1.00 89.31 217 SER A O 1
ATOM 1677 N N . ASP A 1 218 ? 14.938 5.444 -21.449 1.00 89.81 218 ASP A N 1
ATOM 1678 C CA . ASP A 1 218 ? 14.995 4.170 -20.729 1.00 89.81 218 ASP A CA 1
ATOM 1679 C C . ASP A 1 218 ? 15.643 4.316 -19.329 1.00 89.81 218 ASP A C 1
ATOM 1681 O O . ASP A 1 218 ? 15.180 3.701 -18.372 1.00 89.81 218 ASP A O 1
ATOM 1685 N N . GLU A 1 219 ? 16.697 5.130 -19.174 1.00 96.25 219 GLU A N 1
ATOM 1686 C CA . GLU A 1 219 ? 17.300 5.440 -17.859 1.00 96.25 219 GLU A CA 1
ATOM 1687 C C . GLU A 1 219 ? 16.391 6.315 -16.983 1.00 96.25 219 GLU A C 1
ATOM 1689 O O . GLU A 1 219 ? 16.253 6.055 -15.788 1.00 96.25 219 GLU A O 1
ATOM 1694 N N . TYR A 1 220 ? 15.783 7.360 -17.556 1.00 93.31 220 TYR A N 1
ATOM 1695 C CA . TYR A 1 220 ? 14.929 8.279 -16.801 1.00 93.31 220 TYR A CA 1
ATOM 1696 C C . TYR A 1 220 ? 13.671 7.589 -16.275 1.00 93.31 220 TYR A C 1
ATOM 1698 O O . TYR A 1 220 ? 13.309 7.800 -15.119 1.00 93.31 220 TYR A O 1
ATOM 1706 N N . ASP A 1 221 ? 13.042 6.758 -17.106 1.00 91.31 221 ASP A N 1
ATOM 1707 C CA . ASP A 1 221 ? 11.833 6.019 -16.756 1.00 91.31 221 ASP A CA 1
ATOM 1708 C C . ASP A 1 221 ? 12.163 5.006 -15.631 1.00 91.31 221 ASP A C 1
ATOM 1710 O O . ASP A 1 221 ? 11.577 5.088 -14.554 1.00 91.31 221 ASP A O 1
ATOM 1714 N N . GLN A 1 222 ? 13.227 4.192 -15.767 1.00 94.50 222 GLN A N 1
ATOM 1715 C CA . GLN A 1 222 ? 13.703 3.289 -14.694 1.00 94.50 222 GLN A CA 1
ATOM 1716 C C . GLN A 1 222 ? 14.017 4.006 -13.369 1.00 94.50 222 GLN A C 1
ATOM 1718 O O . GLN A 1 222 ? 13.685 3.492 -12.294 1.00 94.50 222 GLN A O 1
ATOM 1723 N N . TRP A 1 223 ? 14.676 5.170 -13.420 1.00 97.56 223 TRP A N 1
ATOM 1724 C CA . TRP A 1 223 ? 14.950 5.969 -12.224 1.00 97.56 223 TRP A CA 1
ATOM 1725 C C . TRP A 1 223 ? 13.662 6.509 -11.595 1.00 97.56 223 TRP A C 1
ATOM 1727 O O . TRP A 1 223 ? 13.521 6.472 -10.370 1.00 97.56 223 TRP A O 1
ATOM 1737 N N . TYR A 1 224 ? 12.740 7.017 -12.415 1.00 93.25 224 TYR A N 1
ATOM 1738 C CA . TYR A 1 224 ? 11.490 7.617 -11.963 1.00 93.25 224 TYR A CA 1
ATOM 1739 C C . TYR A 1 224 ? 10.570 6.580 -11.313 1.00 93.25 224 TYR A C 1
ATOM 1741 O O . TYR A 1 224 ? 10.052 6.828 -10.221 1.00 93.25 224 TYR A O 1
ATOM 1749 N N . ASP A 1 225 ? 10.433 5.411 -11.935 1.00 90.00 225 ASP A N 1
ATOM 1750 C CA . ASP A 1 225 ? 9.641 4.301 -11.411 1.00 90.00 225 ASP A CA 1
ATOM 1751 C C . ASP A 1 225 ? 10.254 3.786 -10.099 1.00 90.00 225 ASP A C 1
ATOM 1753 O O . ASP A 1 225 ? 9.565 3.706 -9.084 1.00 90.00 225 ASP A O 1
ATOM 1757 N N . THR A 1 226 ? 11.579 3.572 -10.058 1.00 96.25 226 THR A N 1
ATOM 1758 C CA . THR A 1 226 ? 12.274 3.147 -8.825 1.00 96.25 226 THR A CA 1
ATOM 1759 C C . THR A 1 226 ? 12.168 4.179 -7.701 1.00 96.25 226 THR A C 1
ATOM 1761 O O . THR A 1 226 ? 12.006 3.808 -6.541 1.00 96.25 226 THR A O 1
ATOM 1764 N N . SER A 1 227 ? 12.260 5.473 -8.017 1.00 95.75 227 SER A N 1
ATOM 1765 C CA . SER A 1 227 ? 12.126 6.540 -7.016 1.00 95.75 227 SER A CA 1
ATOM 1766 C C . SER A 1 227 ? 10.698 6.663 -6.497 1.00 95.75 227 SER A C 1
ATOM 1768 O O . SER A 1 227 ? 10.518 6.948 -5.317 1.00 95.75 227 SER A O 1
ATOM 1770 N N . SER A 1 228 ? 9.697 6.426 -7.348 1.00 92.06 228 SER A N 1
ATOM 1771 C CA . SER A 1 228 ? 8.288 6.418 -6.943 1.00 92.06 228 SER A CA 1
ATOM 1772 C C . SER A 1 228 ? 7.998 5.227 -6.024 1.00 92.06 228 SER A C 1
ATOM 1774 O O . SER A 1 228 ? 7.523 5.428 -4.913 1.00 92.06 228 SER A O 1
ATOM 1776 N N . GLU A 1 229 ? 8.410 4.021 -6.421 1.00 93.38 229 GLU A N 1
ATOM 1777 C CA . GLU A 1 229 ? 8.284 2.793 -5.622 1.00 93.38 229 GLU A CA 1
ATOM 1778 C C . GLU A 1 229 ? 8.976 2.918 -4.252 1.00 93.38 229 GLU A C 1
ATOM 1780 O O . GLU A 1 229 ? 8.384 2.644 -3.211 1.00 93.38 229 GLU A O 1
ATOM 1785 N N . VAL A 1 230 ? 10.226 3.398 -4.220 1.00 97.19 230 VAL A N 1
ATOM 1786 C CA . VAL A 1 230 ? 10.971 3.617 -2.967 1.00 97.19 230 VAL A CA 1
ATOM 1787 C C . VAL A 1 230 ? 10.310 4.681 -2.087 1.00 97.19 230 VAL A C 1
ATOM 1789 O O . VAL A 1 230 ? 10.319 4.531 -0.864 1.00 97.19 230 VAL A O 1
ATOM 1792 N N . TYR A 1 231 ? 9.731 5.732 -2.678 1.00 94.06 231 TYR A N 1
ATOM 1793 C CA . TYR A 1 231 ? 8.988 6.749 -1.935 1.00 94.06 231 TYR A CA 1
ATOM 1794 C C . TYR A 1 231 ? 7.708 6.183 -1.320 1.00 94.06 231 TYR A C 1
ATOM 1796 O O . TYR A 1 231 ? 7.472 6.399 -0.132 1.00 94.06 231 TYR A O 1
ATOM 1804 N N . ASP A 1 232 ? 6.911 5.447 -2.094 1.00 90.69 232 ASP A N 1
ATOM 1805 C CA . ASP A 1 232 ? 5.633 4.900 -1.640 1.00 90.69 232 ASP A CA 1
ATOM 1806 C C . ASP A 1 232 ? 5.847 3.804 -0.573 1.00 90.69 232 ASP A C 1
ATOM 1808 O O . ASP A 1 232 ? 5.188 3.842 0.470 1.00 90.69 232 ASP A O 1
ATOM 1812 N N . LEU A 1 233 ? 6.854 2.927 -0.734 1.00 94.50 233 LEU A N 1
ATOM 1813 C CA . LEU A 1 233 ? 7.284 1.957 0.291 1.00 94.50 233 LEU A CA 1
ATOM 1814 C C . LEU A 1 233 ? 7.669 2.635 1.620 1.00 94.50 233 LEU A C 1
ATOM 1816 O O . LEU A 1 233 ? 7.207 2.221 2.686 1.00 94.50 233 LEU A O 1
ATOM 1820 N N . TYR A 1 234 ? 8.493 3.689 1.570 1.00 94.19 234 TYR A N 1
ATOM 1821 C CA . TYR A 1 234 ? 8.861 4.474 2.756 1.00 94.19 234 TYR A CA 1
ATOM 1822 C C . TYR A 1 234 ? 7.645 5.188 3.367 1.00 94.19 234 TYR A C 1
ATOM 1824 O O . TYR A 1 234 ? 7.466 5.176 4.588 1.00 94.19 234 TYR A O 1
ATOM 1832 N N . TYR A 1 235 ? 6.806 5.808 2.536 1.00 92.44 235 TYR A N 1
ATOM 1833 C CA . TYR A 1 235 ? 5.703 6.648 2.988 1.00 92.44 235 TYR A CA 1
ATOM 1834 C C . TYR A 1 235 ? 4.609 5.835 3.686 1.00 92.44 235 TYR A C 1
ATOM 1836 O O . TYR A 1 235 ? 4.123 6.248 4.746 1.00 92.44 235 TYR A O 1
ATOM 1844 N N . ASP A 1 236 ? 4.259 4.666 3.146 1.00 91.31 236 ASP A N 1
ATOM 1845 C CA . ASP A 1 236 ? 3.321 3.746 3.789 1.00 91.31 236 ASP A CA 1
ATOM 1846 C C . ASP A 1 236 ? 3.922 3.129 5.062 1.00 91.31 236 ASP A C 1
ATOM 1848 O O . ASP A 1 236 ? 3.217 3.007 6.067 1.00 91.31 236 ASP A O 1
ATOM 1852 N N . ALA A 1 237 ? 5.226 2.820 5.086 1.00 95.00 237 ALA A N 1
ATOM 1853 C CA . ALA A 1 237 ? 5.902 2.346 6.295 1.00 95.00 237 ALA A CA 1
ATOM 1854 C C . ALA A 1 237 ? 5.863 3.383 7.429 1.00 95.00 237 ALA A C 1
ATOM 1856 O O . ALA A 1 237 ? 5.396 3.079 8.531 1.00 95.00 237 ALA A O 1
ATOM 1857 N N . ALA A 1 238 ? 6.275 4.621 7.147 1.00 95.94 238 ALA A N 1
ATOM 1858 C CA . ALA A 1 238 ? 6.258 5.720 8.107 1.00 95.94 238 ALA A CA 1
ATOM 1859 C C . ALA A 1 238 ? 4.830 6.041 8.583 1.00 95.94 238 ALA A C 1
ATOM 1861 O O . ALA A 1 238 ? 4.592 6.193 9.784 1.00 95.94 238 ALA A O 1
ATOM 1862 N N . SER A 1 239 ? 3.859 6.085 7.663 1.00 91.81 239 SER A N 1
ATOM 1863 C CA . SER A 1 239 ? 2.453 6.369 7.983 1.00 91.81 239 SER A CA 1
ATOM 1864 C C . SER A 1 239 ? 1.825 5.287 8.866 1.00 91.81 239 SER A C 1
ATOM 1866 O O . SER A 1 239 ? 1.151 5.609 9.849 1.00 91.81 239 SER A O 1
ATOM 1868 N N . ASP A 1 240 ? 2.074 4.009 8.566 1.00 94.19 240 ASP A N 1
ATOM 1869 C CA . ASP A 1 240 ? 1.527 2.889 9.336 1.00 94.19 240 ASP A CA 1
ATOM 1870 C C . ASP A 1 240 ? 2.191 2.740 10.715 1.00 94.19 240 ASP A C 1
ATOM 1872 O O . ASP A 1 240 ? 1.499 2.441 11.692 1.00 94.19 240 ASP A O 1
ATOM 1876 N N . ILE A 1 241 ? 3.498 3.012 10.836 1.00 97.69 241 ILE A N 1
ATOM 1877 C CA . ILE A 1 241 ? 4.194 3.068 12.136 1.00 97.69 241 ILE A CA 1
ATOM 1878 C C . ILE A 1 241 ? 3.666 4.237 12.979 1.00 97.69 241 ILE A C 1
ATOM 1880 O O . ILE A 1 241 ? 3.398 4.059 14.171 1.00 97.69 241 ILE A O 1
ATOM 1884 N N . TYR A 1 242 ? 3.449 5.411 12.375 1.00 95.25 242 TYR A N 1
ATOM 1885 C CA . TYR A 1 242 ? 2.896 6.576 13.070 1.00 95.25 242 TYR A CA 1
ATOM 1886 C C . TYR A 1 242 ? 1.465 6.339 13.569 1.00 95.25 242 TYR A C 1
ATOM 1888 O O . TYR A 1 242 ? 1.156 6.671 14.719 1.00 95.25 242 TYR A O 1
ATOM 1896 N N . SER A 1 243 ? 0.599 5.736 12.743 1.00 93.12 243 SER A N 1
ATOM 1897 C CA . SER A 1 243 ? -0.767 5.388 13.158 1.00 93.12 243 SER A CA 1
ATOM 1898 C C . SER A 1 243 ? -0.744 4.368 14.294 1.00 93.12 243 SER A C 1
ATOM 1900 O O . SER A 1 243 ? -1.342 4.611 15.340 1.00 93.12 243 SER A O 1
ATOM 1902 N N . PHE A 1 244 ? 0.038 3.291 14.153 1.00 96.31 244 PHE A N 1
ATOM 1903 C CA . PHE A 1 244 ? 0.199 2.279 15.197 1.00 96.31 244 PHE A CA 1
ATOM 1904 C C . PHE A 1 244 ? 0.693 2.875 16.525 1.00 96.31 244 PHE A C 1
ATOM 1906 O O . PHE A 1 244 ? 0.146 2.556 17.583 1.00 96.31 244 PHE A O 1
ATOM 1913 N N . TYR A 1 245 ? 1.671 3.788 16.486 1.00 97.19 245 TYR A N 1
ATOM 1914 C CA . TYR A 1 245 ? 2.106 4.549 17.659 1.00 97.19 245 TYR A CA 1
ATOM 1915 C C . TYR A 1 245 ? 0.959 5.370 18.274 1.00 97.19 245 TYR A C 1
ATOM 1917 O O . TYR A 1 245 ? 0.760 5.324 19.492 1.00 97.19 245 TYR A O 1
ATOM 1925 N N . CYS A 1 246 ? 0.200 6.111 17.462 1.00 92.75 246 CYS A N 1
ATOM 1926 C CA . CYS A 1 246 ? -0.898 6.958 17.934 1.00 92.75 246 CYS A CA 1
ATOM 1927 C C . CYS A 1 246 ? -2.028 6.144 18.581 1.00 92.75 246 CYS A C 1
ATOM 1929 O O . CYS A 1 246 ? -2.483 6.495 19.675 1.00 92.75 246 CYS A O 1
ATOM 1931 N N . ASP A 1 247 ? -2.423 5.033 17.960 1.00 92.19 247 ASP A N 1
ATOM 1932 C CA . ASP A 1 247 ? -3.451 4.126 18.472 1.00 92.19 247 ASP A CA 1
ATOM 1933 C C . ASP A 1 247 ? -2.991 3.470 19.786 1.00 92.19 247 ASP A C 1
ATOM 1935 O O . ASP A 1 247 ? -3.669 3.569 20.811 1.00 92.19 247 ASP A O 1
ATOM 1939 N N . MET A 1 248 ? -1.782 2.893 19.811 1.00 95.56 248 MET A N 1
ATOM 1940 C CA . MET A 1 248 ? -1.192 2.318 21.029 1.00 95.56 248 MET A CA 1
ATOM 1941 C C . MET A 1 248 ? -1.088 3.344 22.168 1.00 95.56 248 MET A C 1
ATOM 1943 O O . MET A 1 248 ? -1.377 3.019 23.322 1.00 95.56 248 MET A O 1
ATOM 1947 N N . SER A 1 249 ? -0.715 4.589 21.857 1.00 93.38 249 SER A N 1
ATOM 1948 C CA . SER A 1 249 ? -0.618 5.682 22.833 1.00 93.38 249 SER A CA 1
ATOM 1949 C C . SER A 1 249 ? -1.981 6.095 23.386 1.00 93.38 249 SER A C 1
ATOM 1951 O O . SER A 1 249 ? -2.100 6.327 24.590 1.00 93.38 249 SER A O 1
ATOM 1953 N N . SER A 1 250 ? -3.017 6.155 22.541 1.00 89.69 250 SER A N 1
ATOM 1954 C CA . SER A 1 250 ? -4.404 6.423 22.952 1.00 89.69 250 SER A CA 1
ATOM 1955 C C . SER A 1 250 ? -4.902 5.380 23.955 1.00 89.69 250 SER A C 1
ATOM 1957 O O . SER A 1 250 ? -5.414 5.719 25.031 1.00 89.69 250 SER A O 1
ATOM 1959 N N . GLU A 1 251 ? -4.700 4.099 23.647 1.00 92.38 251 GLU A N 1
ATOM 1960 C CA . GLU A 1 251 ? -5.205 3.015 24.488 1.00 92.38 251 GLU A CA 1
ATOM 1961 C C . GLU A 1 251 ? -4.432 2.900 25.805 1.00 92.38 251 GLU A C 1
ATOM 1963 O O . GLU A 1 251 ? -5.052 2.784 26.866 1.00 92.38 251 GLU A O 1
ATOM 1968 N N . LEU A 1 252 ? -3.104 3.065 25.777 1.00 93.50 252 LEU A N 1
ATOM 1969 C CA . LEU A 1 252 ? -2.286 3.144 26.993 1.00 93.50 252 LEU A CA 1
ATOM 1970 C C . LEU A 1 252 ? -2.648 4.366 27.857 1.00 93.50 252 LEU A C 1
ATOM 1972 O O . LEU A 1 252 ? -2.791 4.219 29.071 1.00 93.50 252 LEU A O 1
ATOM 1976 N N . TYR A 1 253 ? -2.888 5.540 27.259 1.00 89.62 253 TYR A N 1
ATOM 1977 C CA . TYR A 1 253 ? -3.325 6.745 27.982 1.00 89.62 253 TYR A CA 1
ATOM 1978 C C . TYR A 1 253 ? -4.689 6.573 28.666 1.00 89.62 253 TYR A C 1
ATOM 1980 O O . TYR A 1 253 ? -4.931 7.112 29.750 1.00 89.62 253 TYR A O 1
ATOM 1988 N N . SER A 1 254 ? -5.606 5.838 28.030 1.00 87.19 254 SER A N 1
ATOM 1989 C CA . SER A 1 254 ? -6.939 5.577 28.583 1.00 87.19 254 SER A CA 1
ATOM 1990 C C . SER A 1 254 ? -6.975 4.416 29.591 1.00 87.19 254 SER A C 1
ATOM 1992 O O . SER A 1 254 ? -7.939 4.307 30.358 1.00 87.19 254 SER A O 1
ATOM 1994 N N . GLY A 1 255 ? -5.921 3.590 29.627 1.00 89.00 255 GLY A N 1
ATOM 1995 C CA . GLY A 1 255 ? -5.821 2.371 30.434 1.00 89.00 255 GLY A CA 1
ATOM 1996 C C . GLY A 1 255 ? -6.575 1.169 29.847 1.00 89.00 255 GLY A C 1
ATOM 1997 O O . GLY A 1 255 ? -6.869 0.218 30.578 1.00 89.00 255 GLY A O 1
ATOM 1998 N N . ASP A 1 256 ? -6.925 1.211 28.559 1.00 89.81 256 ASP A N 1
ATOM 1999 C CA . ASP A 1 256 ? -7.722 0.190 27.870 1.00 89.81 256 ASP A CA 1
ATOM 2000 C C . ASP A 1 256 ? -6.818 -0.891 27.248 1.00 89.81 256 ASP A C 1
ATOM 2002 O O . ASP A 1 256 ? -6.609 -0.985 26.039 1.00 89.81 256 ASP A O 1
ATOM 2006 N N . TYR A 1 257 ? -6.233 -1.721 28.116 1.00 91.06 257 TYR A N 1
ATOM 2007 C CA . TYR A 1 257 ? -5.324 -2.796 27.705 1.00 91.06 257 TYR A CA 1
ATOM 2008 C C . TYR A 1 257 ? -5.990 -3.870 26.823 1.00 91.06 257 TYR A C 1
ATOM 2010 O O . TYR A 1 257 ? -5.286 -4.572 26.100 1.00 91.06 257 TYR A O 1
ATOM 2018 N N . GLU A 1 258 ? -7.321 -4.008 26.857 1.00 89.50 258 GLU A N 1
ATOM 2019 C CA . GLU A 1 258 ? -8.041 -4.935 25.971 1.00 89.50 258 GLU A CA 1
ATOM 2020 C C . GLU A 1 258 ? -8.061 -4.395 24.529 1.00 89.50 258 GLU A C 1
ATOM 2022 O O . GLU A 1 258 ? -7.807 -5.158 23.594 1.00 89.50 258 GLU A O 1
ATOM 2027 N N . ARG A 1 259 ? -8.231 -3.076 24.339 1.00 86.94 259 ARG A N 1
ATOM 2028 C CA . ARG A 1 259 ? -8.063 -2.431 23.023 1.00 86.94 259 ARG A CA 1
ATOM 2029 C C . ARG A 1 259 ? -6.604 -2.345 22.577 1.00 86.94 259 ARG A C 1
ATOM 2031 O O . ARG A 1 259 ? -6.335 -2.610 21.409 1.00 86.94 259 ARG A O 1
ATOM 2038 N N . ALA A 1 260 ? -5.655 -2.078 23.478 1.00 92.50 260 ALA A N 1
ATOM 2039 C CA . ALA A 1 260 ? -4.226 -2.063 23.134 1.00 92.50 260 ALA A CA 1
ATOM 2040 C C . ALA A 1 260 ? -3.737 -3.418 22.572 1.00 92.50 260 ALA A C 1
ATOM 2042 O O . ALA A 1 260 ? -2.965 -3.455 21.616 1.00 92.50 260 ALA A O 1
ATOM 2043 N N . GLU A 1 261 ? -4.227 -4.544 23.107 1.00 94.06 261 GLU A N 1
ATOM 2044 C CA . GLU A 1 261 ? -3.943 -5.875 22.547 1.00 94.06 261 GLU A CA 1
ATOM 2045 C C . GLU A 1 261 ? -4.654 -6.116 21.191 1.00 94.06 261 GLU A C 1
ATOM 2047 O O . GLU A 1 261 ? -4.096 -6.824 20.353 1.00 94.06 261 GLU A O 1
ATOM 2052 N N . LYS A 1 262 ? -5.823 -5.501 20.911 1.00 89.31 262 LYS A N 1
ATOM 2053 C CA . LYS A 1 262 ? -6.452 -5.539 19.565 1.00 89.31 262 LYS A CA 1
ATOM 2054 C C . LYS A 1 262 ? -5.656 -4.724 18.537 1.00 89.31 262 LYS A C 1
ATOM 2056 O O . LYS A 1 262 ? -5.408 -5.228 17.444 1.00 89.31 262 LYS A O 1
ATOM 2061 N N . VAL A 1 263 ? -5.205 -3.517 18.893 1.00 90.19 263 VAL A N 1
ATOM 2062 C CA . VAL A 1 263 ? -4.334 -2.673 18.046 1.00 90.19 263 VAL A CA 1
ATOM 2063 C C . VAL A 1 263 ? -3.038 -3.417 17.700 1.00 90.19 263 VAL A C 1
ATOM 2065 O O . VAL A 1 263 ? -2.680 -3.531 16.528 1.00 90.19 263 VAL A O 1
ATOM 2068 N N . TYR A 1 264 ? -2.382 -4.012 18.702 1.00 95.25 264 TYR A N 1
ATOM 2069 C CA . TYR A 1 264 ? -1.211 -4.873 18.508 1.00 95.25 264 TYR A CA 1
ATOM 2070 C C . TYR A 1 264 ? -1.508 -6.103 17.627 1.00 95.25 264 TYR A C 1
ATOM 2072 O O . TYR A 1 264 ? -0.692 -6.453 16.776 1.00 95.25 264 TYR A O 1
ATOM 2080 N N . GLY A 1 265 ? -2.683 -6.728 17.777 1.00 90.69 265 GLY A N 1
ATOM 2081 C CA . GLY A 1 265 ? -3.141 -7.834 16.928 1.00 90.69 265 GLY A CA 1
ATOM 2082 C C . GLY A 1 265 ? -3.226 -7.463 15.443 1.00 90.69 265 GLY A C 1
ATOM 2083 O O . GLY A 1 265 ? -2.554 -8.093 14.627 1.00 90.69 265 GLY A O 1
ATOM 2084 N N . ARG A 1 266 ? -3.959 -6.393 15.105 1.00 87.00 266 ARG A N 1
ATOM 2085 C CA . ARG A 1 266 ? -4.091 -5.907 13.715 1.00 87.00 266 ARG A CA 1
ATOM 2086 C C . ARG A 1 266 ? -2.745 -5.547 13.088 1.00 87.00 266 ARG A C 1
ATOM 2088 O O . ARG A 1 266 ? -2.512 -5.792 11.907 1.00 87.00 266 ARG A O 1
ATOM 2095 N N . PHE A 1 267 ? -1.823 -4.999 13.879 1.00 93.19 267 PHE A N 1
ATOM 2096 C CA . PHE A 1 267 ? -0.489 -4.661 13.390 1.00 93.19 267 PHE A CA 1
ATOM 2097 C C . PHE A 1 267 ? 0.368 -5.909 13.090 1.00 93.19 267 PHE A C 1
ATOM 2099 O O . PHE A 1 267 ? 1.114 -5.919 12.111 1.00 93.19 267 PHE A O 1
ATOM 2106 N N . LEU A 1 268 ? 0.205 -7.009 13.840 1.00 93.25 268 LEU A N 1
ATOM 2107 C CA . LEU A 1 268 ? 0.798 -8.308 13.478 1.00 93.25 268 LEU A CA 1
ATOM 2108 C C . LEU A 1 268 ? 0.191 -8.902 12.193 1.00 93.25 268 LEU A C 1
ATOM 2110 O O . LEU A 1 268 ? 0.912 -9.531 11.418 1.00 93.25 268 LEU A O 1
ATOM 2114 N N . GLU A 1 269 ? -1.102 -8.693 11.946 1.00 85.44 269 GLU A N 1
ATOM 2115 C CA . GLU A 1 269 ? -1.773 -9.113 10.705 1.00 85.44 269 GLU A CA 1
ATOM 2116 C C . GLU A 1 269 ? -1.255 -8.302 9.502 1.00 85.44 269 GLU A C 1
ATOM 2118 O O . GLU A 1 269 ? -0.881 -8.882 8.482 1.00 85.44 269 GLU A O 1
ATOM 2123 N N . LYS A 1 270 ? -1.079 -6.980 9.653 1.00 86.62 270 LYS A N 1
ATOM 2124 C CA . LYS A 1 270 ? -0.401 -6.124 8.659 1.00 86.62 270 LYS A CA 1
ATOM 2125 C C . LYS A 1 270 ? 1.036 -6.585 8.365 1.00 86.62 270 LYS A C 1
ATOM 2127 O O . LYS A 1 270 ? 1.413 -6.695 7.199 1.00 86.62 270 LYS A O 1
ATOM 2132 N N . ILE A 1 271 ? 1.808 -6.960 9.390 1.00 91.56 271 ILE A N 1
ATOM 2133 C CA . ILE A 1 271 ? 3.147 -7.559 9.226 1.00 91.56 271 ILE A CA 1
ATOM 2134 C C . ILE A 1 271 ? 3.091 -8.877 8.433 1.00 91.56 271 ILE A C 1
ATOM 2136 O O . ILE A 1 271 ? 3.969 -9.137 7.608 1.00 91.56 271 ILE A O 1
ATOM 2140 N N . ALA A 1 272 ? 2.081 -9.723 8.656 1.00 88.19 272 ALA A N 1
ATOM 2141 C CA . ALA A 1 272 ? 1.919 -10.976 7.914 1.00 88.19 272 ALA A CA 1
ATOM 2142 C C . ALA A 1 272 ? 1.540 -10.743 6.437 1.00 88.19 272 ALA A C 1
ATOM 2144 O O . ALA A 1 272 ? 2.017 -11.478 5.565 1.00 88.19 272 ALA A O 1
ATOM 2145 N N . LYS A 1 273 ? 0.744 -9.706 6.147 1.00 81.94 273 LYS A N 1
ATOM 2146 C CA . LYS A 1 273 ? 0.411 -9.263 4.783 1.00 81.94 273 LYS A CA 1
ATOM 2147 C C . LYS A 1 273 ? 1.646 -8.759 4.038 1.00 81.94 273 LYS A C 1
ATOM 2149 O O . LYS A 1 273 ? 1.980 -9.329 3.003 1.00 81.94 273 LYS A O 1
ATOM 2154 N N . ALA A 1 274 ? 2.390 -7.810 4.615 1.00 86.06 274 ALA A N 1
ATOM 2155 C CA . ALA A 1 274 ? 3.600 -7.244 4.003 1.00 86.06 274 ALA A CA 1
ATOM 2156 C C . ALA A 1 274 ? 4.661 -8.313 3.655 1.00 86.06 274 ALA A C 1
ATOM 2158 O O . ALA A 1 274 ? 5.307 -8.256 2.618 1.00 86.06 274 ALA A O 1
ATOM 2159 N N . LYS A 1 275 ? 4.782 -9.375 4.463 1.00 86.00 275 LYS A N 1
ATOM 2160 C CA . LYS A 1 275 ? 5.683 -10.516 4.194 1.00 86.00 275 LYS A CA 1
ATOM 2161 C C . LYS A 1 275 ? 5.208 -11.489 3.101 1.00 86.00 275 LYS A C 1
ATOM 2163 O O . LYS A 1 275 ? 5.845 -12.530 2.908 1.00 86.00 275 LYS A O 1
ATOM 2168 N N . GLY A 1 276 ? 4.035 -11.279 2.501 1.00 75.38 276 GLY A N 1
ATOM 2169 C CA . GLY A 1 276 ? 3.355 -12.276 1.663 1.00 75.38 276 GLY A CA 1
ATOM 2170 C C . GLY A 1 276 ? 2.985 -13.573 2.407 1.00 75.38 276 GLY A C 1
ATOM 2171 O O . GLY A 1 276 ? 2.740 -14.611 1.778 1.00 75.38 276 GLY A O 1
ATOM 2172 N N . GLN A 1 277 ? 2.971 -13.555 3.747 1.00 59.34 277 GLN A N 1
ATOM 2173 C CA . GLN A 1 277 ? 2.587 -14.708 4.572 1.00 59.34 277 GLN A CA 1
ATOM 2174 C C . GLN A 1 277 ? 1.068 -14.872 4.602 1.00 59.34 277 GLN A C 1
ATOM 2176 O O . GLN A 1 277 ? 0.582 -16.000 4.491 1.00 59.34 277 GLN A O 1
ATOM 2181 N N . GLU A 1 278 ? 0.330 -13.762 4.598 1.00 50.31 278 GLU A N 1
ATOM 2182 C CA . GLU A 1 278 ? -1.029 -13.726 4.055 1.00 50.31 278 GLU A CA 1
ATOM 2183 C C . GLU A 1 278 ? -0.985 -13.601 2.530 1.00 50.31 278 GLU A C 1
ATOM 2185 O O . GLU A 1 278 ? -1.472 -12.648 1.930 1.00 50.31 278 GLU A O 1
ATOM 2190 N N . THR A 1 279 ? -0.430 -14.620 1.871 1.00 37.44 279 THR A N 1
ATOM 2191 C CA . THR A 1 279 ? -0.775 -14.851 0.470 1.00 37.44 279 THR A CA 1
ATOM 2192 C C . THR A 1 279 ? -2.247 -15.251 0.427 1.00 37.44 279 THR A C 1
ATOM 2194 O O . THR A 1 279 ? -2.593 -16.429 0.586 1.00 37.44 279 THR A O 1
ATOM 2197 N N . GLY A 1 280 ? -3.108 -14.259 0.181 1.00 43.31 280 GLY A N 1
ATOM 2198 C CA . GLY A 1 280 ? -4.449 -14.437 -0.366 1.00 43.31 280 GLY A CA 1
ATOM 2199 C C . GLY A 1 280 ? -4.320 -15.250 -1.648 1.00 43.31 280 GLY A C 1
ATOM 2200 O O . GLY A 1 280 ? -4.038 -14.728 -2.721 1.00 43.31 280 GLY A O 1
ATOM 2201 N N . ARG A 1 281 ? -4.365 -16.578 -1.499 1.00 39.53 281 ARG A N 1
ATOM 2202 C CA . ARG A 1 281 ? -3.900 -17.522 -2.515 1.00 39.53 281 ARG A CA 1
ATOM 2203 C C . ARG A 1 281 ? -4.796 -17.421 -3.743 1.00 39.53 281 ARG A C 1
ATOM 2205 O O . ARG A 1 281 ? -5.811 -18.120 -3.758 1.00 39.53 281 ARG A O 1
ATOM 2212 N N . ALA A 1 282 ? -4.336 -16.650 -4.737 1.00 52.69 282 ALA A N 1
ATOM 2213 C CA . ALA A 1 282 ? -4.903 -16.432 -6.071 1.00 52.69 282 ALA A CA 1
ATOM 2214 C C . ALA A 1 282 ? -6.133 -17.309 -6.321 1.00 52.69 282 ALA A C 1
ATOM 2216 O O . ALA A 1 282 ? -6.031 -18.471 -6.745 1.00 52.69 282 ALA A O 1
ATOM 2217 N N . ASN A 1 283 ? -7.287 -16.794 -5.905 1.00 62.22 283 ASN A N 1
ATOM 2218 C CA . ASN A 1 283 ? -8.520 -17.542 -5.845 1.00 62.22 283 ASN A CA 1
ATOM 2219 C C . ASN A 1 283 ? -9.084 -17.649 -7.260 1.00 62.22 283 ASN A C 1
ATOM 2221 O O . ASN A 1 283 ? -9.908 -16.852 -7.693 1.00 62.22 283 ASN A O 1
ATOM 2225 N N . THR A 1 284 ? -8.652 -18.684 -7.978 1.00 61.66 284 THR A N 1
ATOM 2226 C CA . THR A 1 284 ? -9.137 -19.029 -9.324 1.00 61.66 284 THR A CA 1
ATOM 2227 C C . THR A 1 284 ? -10.609 -19.483 -9.348 1.00 61.66 284 THR A C 1
ATOM 2229 O O . THR A 1 284 ? -11.091 -19.957 -10.375 1.00 61.66 284 THR A O 1
ATOM 2232 N N . GLU A 1 285 ? -11.308 -19.443 -8.207 1.00 74.38 285 GLU A N 1
ATOM 2233 C CA . GLU A 1 285 ? -12.760 -19.620 -8.081 1.00 74.38 285 GLU A CA 1
ATOM 2234 C C . GLU A 1 285 ? -13.455 -18.343 -7.541 1.00 74.38 285 GLU A C 1
ATOM 2236 O O . GLU A 1 285 ? -14.645 -18.395 -7.226 1.00 74.38 285 GLU A O 1
ATOM 2241 N N . ALA A 1 286 ? -12.748 -17.204 -7.452 1.00 83.38 286 ALA A N 1
ATOM 2242 C CA . ALA A 1 286 ? -13.323 -15.901 -7.116 1.00 83.38 286 ALA A CA 1
ATOM 2243 C C . ALA A 1 286 ? -14.348 -15.453 -8.169 1.00 83.38 286 ALA A C 1
ATOM 2245 O O . ALA A 1 286 ? -14.237 -15.768 -9.356 1.00 83.38 286 ALA A O 1
ATOM 2246 N N . THR A 1 287 ? -15.363 -14.712 -7.729 1.00 86.50 287 THR A N 1
ATOM 2247 C CA . THR A 1 287 ? -16.451 -14.235 -8.588 1.00 86.50 287 THR A CA 1
ATOM 2248 C C . THR A 1 287 ? -16.882 -12.843 -8.169 1.00 86.50 287 THR A C 1
ATOM 2250 O O . THR A 1 287 ? -17.199 -12.644 -6.997 1.00 86.50 287 THR A O 1
ATOM 2253 N N . PHE A 1 288 ? -16.987 -11.925 -9.128 1.00 94.06 288 PHE A N 1
ATOM 2254 C CA . PHE A 1 288 ? -17.497 -10.582 -8.883 1.00 94.06 288 PHE A CA 1
ATOM 2255 C C . PHE A 1 288 ? -18.995 -10.629 -8.520 1.00 94.06 288 PHE A C 1
ATOM 2257 O O . PHE A 1 288 ? -19.857 -10.861 -9.372 1.00 94.06 288 PHE A O 1
ATOM 2264 N N . ASP A 1 289 ? -19.304 -10.436 -7.240 1.00 94.69 289 ASP A N 1
ATOM 2265 C CA . ASP A 1 289 ? -20.658 -10.312 -6.693 1.00 94.69 289 ASP A CA 1
ATOM 2266 C C . ASP A 1 289 ? -20.613 -9.275 -5.570 1.00 94.69 289 ASP A C 1
ATOM 2268 O O . ASP A 1 289 ? -19.894 -9.457 -4.601 1.00 94.69 289 ASP A O 1
ATOM 2272 N N . THR A 1 290 ? -21.372 -8.186 -5.678 1.00 96.00 290 THR A N 1
ATOM 2273 C CA . THR A 1 290 ? -21.408 -7.124 -4.657 1.00 96.00 290 THR A CA 1
ATOM 2274 C C . THR A 1 290 ? -22.599 -7.245 -3.698 1.00 96.00 290 THR A C 1
ATOM 2276 O O . THR A 1 290 ? -22.930 -6.315 -2.956 1.00 96.00 290 THR A O 1
ATOM 2279 N N . ALA A 1 291 ? -23.282 -8.396 -3.680 1.00 96.44 291 ALA A N 1
ATOM 2280 C CA . ALA A 1 291 ? -24.387 -8.655 -2.764 1.00 96.44 291 ALA A CA 1
ATOM 2281 C C . ALA A 1 291 ? -23.904 -8.879 -1.317 1.00 96.44 291 ALA A C 1
ATOM 2283 O O . ALA A 1 291 ? -23.269 -9.888 -1.010 1.00 96.44 291 ALA A O 1
ATOM 2284 N N . LEU A 1 292 ? -24.279 -7.972 -0.402 1.00 95.56 292 LEU A N 1
ATOM 2285 C CA . LEU A 1 292 ? -23.910 -8.033 1.020 1.00 95.56 292 LEU A CA 1
ATOM 2286 C C . LEU A 1 292 ? -24.041 -9.432 1.644 1.00 95.56 292 LEU A C 1
ATOM 2288 O O . LEU A 1 292 ? -25.130 -10.016 1.716 1.00 95.56 292 LEU A O 1
ATOM 2292 N N . ARG A 1 293 ? -22.923 -9.911 2.194 1.00 95.94 293 ARG A N 1
ATOM 2293 C CA . ARG A 1 293 ? -22.853 -11.111 3.038 1.00 95.94 293 ARG A CA 1
ATOM 2294 C C . ARG A 1 293 ? -23.303 -10.769 4.464 1.00 95.94 293 ARG A C 1
ATOM 2296 O O . ARG A 1 293 ? -23.279 -9.614 4.879 1.00 95.94 293 ARG A O 1
ATOM 2303 N N . THR A 1 294 ? -23.740 -11.772 5.222 1.00 92.56 294 THR A N 1
ATOM 2304 C CA . THR A 1 294 ? -24.269 -11.586 6.585 1.00 92.56 294 THR A CA 1
ATOM 2305 C C . THR A 1 294 ? -23.279 -12.037 7.651 1.00 92.56 294 THR A C 1
ATOM 2307 O O . THR A 1 294 ? -22.931 -13.216 7.665 1.00 92.56 294 THR A O 1
ATOM 2310 N N . ALA A 1 295 ? -22.949 -11.147 8.585 1.00 95.00 295 ALA A N 1
ATOM 2311 C CA . ALA A 1 295 ? -22.260 -11.455 9.838 1.00 95.00 295 ALA A CA 1
ATOM 2312 C C . ALA A 1 295 ? -23.219 -11.415 11.050 1.00 95.00 295 ALA A C 1
ATOM 2314 O O . ALA A 1 295 ? -24.344 -10.908 10.953 1.00 95.00 295 ALA A O 1
ATOM 2315 N N . SER A 1 296 ? -22.769 -11.940 12.192 1.00 91.75 296 SER A N 1
ATOM 2316 C CA . SER A 1 296 ? -23.511 -12.041 13.462 1.00 91.75 296 SER A CA 1
ATOM 2317 C C . SER A 1 296 ? -22.941 -11.155 14.578 1.00 91.75 296 SER A C 1
ATOM 2319 O O . SER A 1 296 ? -23.677 -10.836 15.514 1.00 91.75 296 SER A O 1
ATOM 2321 N N . SER A 1 297 ? -21.667 -10.765 14.485 1.00 92.69 297 SER A N 1
ATOM 2322 C CA . SER A 1 297 ? -20.997 -9.748 15.312 1.00 92.69 297 SER A CA 1
ATOM 2323 C C . SER A 1 297 ? -20.248 -8.749 14.422 1.00 92.69 297 SER A C 1
ATOM 2325 O O . SER A 1 297 ? -20.159 -8.949 13.209 1.00 92.69 297 SER A O 1
ATOM 2327 N N . THR A 1 298 ? -19.728 -7.677 15.021 1.00 92.31 298 THR A N 1
ATOM 2328 C CA . THR A 1 298 ? -18.789 -6.746 14.376 1.00 92.31 298 THR A CA 1
ATOM 2329 C C . THR A 1 298 ? -17.507 -7.465 13.961 1.00 92.31 298 THR A C 1
ATOM 2331 O O . THR A 1 298 ? -17.130 -7.371 12.804 1.00 92.31 298 THR A O 1
ATOM 2334 N N . GLU A 1 299 ? -16.941 -8.306 14.830 1.00 89.94 299 GLU A N 1
ATOM 2335 C CA . GLU A 1 299 ? -15.737 -9.110 14.546 1.00 89.94 299 GLU A CA 1
ATOM 2336 C C . GLU A 1 299 ? -15.937 -10.039 13.328 1.00 89.94 299 GLU A C 1
ATOM 2338 O O . GLU A 1 299 ? -15.078 -10.140 12.460 1.00 89.94 299 GLU A O 1
ATOM 2343 N N . GLU A 1 300 ? -17.101 -10.701 13.217 1.00 93.44 300 GLU A N 1
ATOM 2344 C CA . GLU A 1 300 ? -17.434 -11.506 12.029 1.00 93.44 300 GLU A CA 1
ATOM 2345 C C . GLU A 1 300 ? -17.661 -10.618 10.790 1.00 93.44 300 GLU A C 1
ATOM 2347 O O . GLU A 1 300 ? -17.465 -11.079 9.668 1.00 93.44 300 GLU A O 1
ATOM 2352 N N . MET A 1 301 ? -18.058 -9.352 10.967 1.00 95.19 301 MET A N 1
ATOM 2353 C CA . MET A 1 301 ? -18.195 -8.390 9.872 1.00 95.19 301 MET A CA 1
ATOM 2354 C C . MET A 1 301 ? -16.830 -7.896 9.375 1.00 95.19 301 MET A C 1
ATOM 2356 O O . MET A 1 301 ? -16.680 -7.788 8.163 1.00 95.19 301 MET A O 1
ATOM 236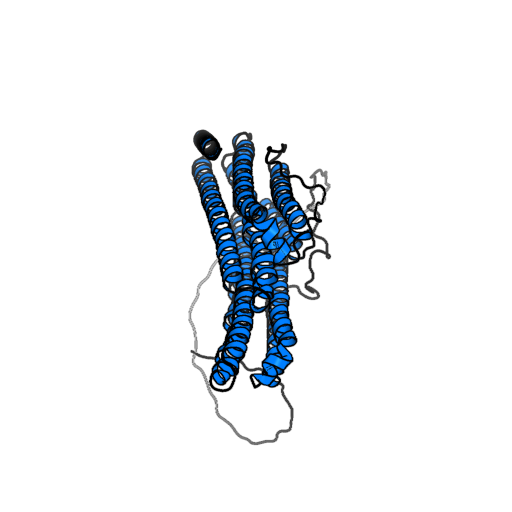0 N N . GLU A 1 302 ? -15.851 -7.665 10.263 1.00 93.00 302 GLU A N 1
ATOM 2361 C CA . GLU A 1 302 ? -14.471 -7.265 9.921 1.00 93.00 302 GLU A CA 1
ATOM 2362 C C . GLU A 1 302 ? -13.887 -8.224 8.861 1.00 93.00 302 GLU A C 1
ATOM 2364 O O . GLU A 1 302 ? -13.661 -7.830 7.713 1.00 93.00 302 GLU A O 1
ATOM 2369 N N . THR A 1 303 ? -13.805 -9.522 9.179 1.00 90.81 303 THR A N 1
ATOM 2370 C CA . THR A 1 303 ? -13.316 -10.560 8.246 1.00 90.81 303 THR A CA 1
ATOM 2371 C C . THR A 1 303 ? -14.195 -10.715 6.995 1.00 90.81 303 THR A C 1
ATOM 2373 O O . THR A 1 303 ? -13.699 -11.042 5.914 1.00 90.81 303 THR A O 1
ATOM 2376 N N . VAL A 1 304 ? -15.516 -10.520 7.112 1.00 94.94 304 VAL A N 1
ATOM 2377 C CA . VAL A 1 304 ? -16.453 -10.645 5.979 1.00 94.94 304 VAL A CA 1
ATOM 2378 C C . VAL A 1 304 ? -16.318 -9.495 4.982 1.00 94.94 304 VAL A C 1
ATOM 2380 O O . VAL A 1 304 ? -16.499 -9.739 3.790 1.00 94.94 304 VAL A O 1
ATOM 2383 N N . ILE A 1 305 ? -16.023 -8.276 5.442 1.00 95.62 305 ILE A N 1
ATOM 2384 C CA . ILE A 1 305 ? -15.773 -7.109 4.587 1.00 95.62 305 ILE A CA 1
ATOM 2385 C C . ILE A 1 305 ? -14.505 -7.353 3.778 1.00 95.62 305 ILE A C 1
ATOM 2387 O O . ILE A 1 305 ? -14.574 -7.414 2.552 1.00 95.62 305 ILE A O 1
ATOM 2391 N N . GLU A 1 306 ? -13.387 -7.572 4.471 1.00 92.31 306 GLU A N 1
ATOM 2392 C CA . GLU A 1 306 ? -12.068 -7.821 3.887 1.00 92.31 306 GLU A CA 1
ATOM 2393 C C . GLU A 1 306 ? -12.118 -8.935 2.834 1.00 92.31 306 GLU A C 1
ATOM 2395 O O . GLU A 1 306 ? -11.887 -8.682 1.651 1.00 92.31 306 GLU A O 1
ATOM 2400 N N . THR A 1 307 ? -12.549 -10.139 3.237 1.00 92.06 307 THR A N 1
ATOM 2401 C CA . THR A 1 307 ? -12.649 -11.300 2.335 1.00 92.06 307 THR A CA 1
ATOM 2402 C C . THR A 1 307 ? -13.481 -10.978 1.092 1.00 92.06 307 THR A C 1
ATOM 2404 O O . THR A 1 307 ? -13.185 -11.470 0.006 1.00 92.06 307 THR A O 1
ATOM 2407 N N . HIS A 1 308 ? -14.547 -10.180 1.227 1.00 95.62 308 HIS A N 1
ATOM 2408 C CA . HIS A 1 308 ? -15.421 -9.884 0.097 1.00 95.62 308 HIS A CA 1
ATOM 2409 C C . HIS A 1 308 ? -14.841 -8.840 -0.858 1.00 95.62 308 HIS A C 1
ATOM 2411 O O . HIS A 1 308 ? -15.026 -8.975 -2.067 1.00 95.62 308 HIS A O 1
ATOM 2417 N N . VAL A 1 309 ? -14.143 -7.827 -0.339 1.00 95.94 309 VAL A N 1
ATOM 2418 C CA . VAL A 1 309 ? -13.453 -6.829 -1.165 1.00 95.94 309 VAL A CA 1
ATOM 2419 C C . VAL A 1 309 ? -12.327 -7.506 -1.952 1.00 95.94 309 VAL A C 1
ATOM 2421 O O . VAL A 1 309 ? -12.339 -7.411 -3.178 1.00 95.94 309 VAL A O 1
ATOM 2424 N N . THR A 1 310 ? -11.463 -8.292 -1.297 1.00 92.25 310 THR A N 1
ATOM 2425 C CA . THR A 1 310 ? -10.380 -9.045 -1.962 1.00 92.25 310 THR A CA 1
ATOM 2426 C C . THR A 1 310 ? -10.904 -10.070 -2.977 1.00 92.25 310 THR A C 1
ATOM 2428 O O . THR A 1 310 ? -10.334 -10.236 -4.051 1.00 92.25 310 THR A O 1
ATOM 2431 N N . GLU A 1 311 ? -12.028 -10.752 -2.714 1.00 93.88 311 GLU A N 1
ATOM 2432 C CA . GLU A 1 311 ? -12.633 -11.635 -3.728 1.00 93.88 311 GLU A CA 1
ATOM 2433 C C . GLU A 1 311 ? -13.198 -10.869 -4.941 1.00 93.88 311 GLU A C 1
ATOM 2435 O O . GLU A 1 311 ? -13.291 -11.449 -6.024 1.00 93.88 311 GLU A O 1
ATOM 2440 N N . CYS A 1 312 ? -13.544 -9.583 -4.801 1.00 96.38 312 CYS A N 1
ATOM 2441 C CA . CYS A 1 312 ? -13.987 -8.745 -5.919 1.00 96.38 312 CYS A CA 1
ATOM 2442 C C . CYS A 1 312 ? -12.815 -8.143 -6.711 1.00 96.38 312 CYS A C 1
ATOM 2444 O O . CYS A 1 312 ? -12.874 -8.164 -7.942 1.00 96.38 312 CYS A O 1
ATOM 2446 N N . THR A 1 313 ? -11.752 -7.658 -6.051 1.00 95.31 313 THR A N 1
ATOM 2447 C CA . THR A 1 313 ? -10.522 -7.207 -6.738 1.00 95.31 313 THR A CA 1
ATOM 2448 C C . THR A 1 313 ? -9.892 -8.373 -7.497 1.00 95.31 313 THR A C 1
ATOM 2450 O O . THR A 1 313 ? -9.644 -8.279 -8.700 1.00 95.31 313 THR A O 1
ATOM 2453 N N . GLN A 1 314 ? -9.766 -9.533 -6.850 1.00 93.06 314 GLN A N 1
ATOM 2454 C CA . GLN A 1 314 ? -9.181 -10.715 -7.469 1.00 93.06 314 GLN A CA 1
ATOM 2455 C C . GLN A 1 314 ? -10.044 -11.296 -8.599 1.00 93.06 314 GLN A C 1
ATOM 2457 O O . GLN A 1 314 ? -9.505 -11.866 -9.545 1.00 93.06 314 GLN A O 1
ATOM 2462 N N . ALA A 1 315 ? -11.373 -11.149 -8.564 1.00 95.06 315 ALA A N 1
ATOM 2463 C CA . ALA A 1 315 ? -12.212 -11.506 -9.711 1.00 95.06 315 ALA A CA 1
ATOM 2464 C C . ALA A 1 315 ? -11.900 -10.629 -10.939 1.00 95.06 315 ALA A C 1
ATOM 2466 O O . ALA A 1 315 ? -11.753 -11.162 -12.037 1.00 95.06 315 ALA A O 1
ATOM 2467 N N . LEU A 1 316 ? -11.721 -9.318 -10.744 1.00 95.62 316 LEU A N 1
ATOM 2468 C CA . LEU A 1 316 ? -11.360 -8.375 -11.807 1.00 95.62 316 LEU A CA 1
ATOM 2469 C C . LEU A 1 316 ? -9.960 -8.671 -12.385 1.00 95.62 316 LEU A C 1
ATOM 2471 O O . LEU A 1 316 ? -9.796 -8.679 -13.605 1.00 95.62 316 LEU A O 1
ATOM 2475 N N . TRP A 1 317 ? -8.993 -9.031 -11.532 1.00 95.19 317 TRP A N 1
ATOM 2476 C CA . TRP A 1 317 ? -7.681 -9.554 -11.946 1.00 95.19 317 TRP A CA 1
ATOM 2477 C C . TRP A 1 317 ? -7.781 -10.823 -12.802 1.00 95.19 317 TRP A C 1
ATOM 2479 O O . TRP A 1 317 ? -7.217 -10.867 -13.892 1.00 95.19 317 TRP A O 1
ATOM 2489 N N . ASN A 1 318 ? -8.537 -11.839 -12.359 1.00 93.62 318 ASN A N 1
ATOM 2490 C CA . ASN A 1 318 ? -8.742 -13.073 -13.135 1.00 93.62 318 ASN A CA 1
ATOM 2491 C C . ASN A 1 318 ? -9.362 -12.779 -14.523 1.00 93.62 318 ASN A C 1
ATOM 2493 O O . ASN A 1 318 ? -9.054 -13.469 -15.501 1.00 93.62 318 ASN A O 1
ATOM 2497 N N . GLU A 1 319 ? -10.251 -11.781 -14.627 1.00 95.25 319 GLU A N 1
ATOM 2498 C CA . GLU A 1 319 ? -10.838 -11.352 -15.904 1.00 95.25 319 GLU A CA 1
ATOM 2499 C C . GLU A 1 319 ? -9.823 -10.617 -16.798 1.00 95.25 319 GLU A C 1
ATOM 2501 O O . GLU A 1 319 ? -9.787 -10.888 -18.003 1.00 95.25 319 GLU A O 1
ATOM 2506 N N . TRP A 1 320 ? -8.946 -9.782 -16.224 1.00 95.62 320 TRP A N 1
ATOM 2507 C CA . TRP A 1 320 ? -7.831 -9.166 -16.953 1.00 95.62 320 TRP A CA 1
ATOM 2508 C C . TRP A 1 320 ? -6.835 -10.207 -17.478 1.00 95.62 320 TRP A C 1
ATOM 2510 O O . TRP A 1 320 ? -6.593 -10.238 -18.685 1.00 95.62 320 TRP A O 1
ATOM 2520 N N . GLU A 1 321 ? -6.316 -11.096 -16.620 1.00 94.19 321 GLU A N 1
ATOM 2521 C CA . GLU A 1 321 ? -5.369 -12.157 -17.009 1.00 94.19 321 GLU A CA 1
ATOM 2522 C C . GLU A 1 321 ? -5.935 -13.003 -18.161 1.00 94.19 321 GLU A C 1
ATOM 2524 O O . GLU A 1 321 ? -5.245 -13.322 -19.133 1.00 94.19 321 GLU A O 1
ATOM 2529 N N . THR A 1 322 ? -7.228 -13.342 -18.073 1.00 94.19 322 THR A N 1
ATOM 2530 C CA . THR A 1 322 ? -7.940 -14.129 -19.090 1.00 94.19 322 THR A CA 1
ATOM 2531 C C . THR A 1 322 ? -8.059 -13.391 -20.427 1.00 94.19 322 THR A C 1
ATOM 2533 O O . THR A 1 322 ? -8.085 -14.044 -21.471 1.00 94.19 322 THR A O 1
ATOM 2536 N N . MET A 1 323 ? -8.139 -12.056 -20.420 1.00 94.31 323 MET A N 1
ATOM 2537 C CA . MET A 1 323 ? -8.138 -11.238 -21.636 1.00 94.31 323 MET A CA 1
ATOM 2538 C C . MET A 1 323 ? -6.722 -11.055 -22.197 1.00 94.31 323 MET A C 1
ATOM 2540 O O . MET A 1 323 ? -6.531 -11.204 -23.402 1.00 94.31 323 MET A O 1
ATOM 2544 N N . ALA A 1 324 ? -5.741 -10.751 -21.344 1.00 94.81 324 ALA A N 1
ATOM 2545 C CA . ALA A 1 324 ? -4.359 -10.477 -21.737 1.00 94.81 324 ALA A CA 1
ATOM 2546 C C . ALA A 1 324 ? -3.667 -11.702 -22.362 1.00 94.81 324 ALA A C 1
ATOM 2548 O O . ALA A 1 324 ? -2.940 -11.562 -23.340 1.00 94.81 324 ALA A O 1
ATOM 2549 N N . ALA A 1 325 ? -3.960 -12.915 -21.879 1.00 94.31 325 ALA A N 1
ATOM 2550 C CA . ALA A 1 325 ? -3.305 -14.157 -22.312 1.00 94.31 325 ALA A CA 1
ATOM 2551 C C . ALA A 1 325 ? -3.518 -14.579 -23.791 1.00 94.31 325 ALA A C 1
ATOM 2553 O O . ALA A 1 325 ? -2.909 -15.559 -24.226 1.00 94.31 325 ALA A O 1
ATOM 2554 N N . ASP A 1 326 ? -4.367 -13.881 -24.556 1.00 94.12 326 ASP A N 1
ATOM 2555 C CA . ASP A 1 326 ? -4.538 -14.037 -26.016 1.00 94.12 326 ASP A CA 1
ATOM 2556 C C . ASP A 1 326 ? -4.023 -12.788 -26.801 1.00 94.12 326 ASP A C 1
ATOM 2558 O O . ASP A 1 326 ? -4.322 -12.631 -27.990 1.00 94.12 326 ASP A O 1
ATOM 2562 N N . ILE A 1 327 ? -3.271 -11.877 -26.157 1.00 96.31 327 ILE A N 1
ATOM 2563 C CA . ILE A 1 327 ? -2.857 -10.560 -26.688 1.00 96.31 327 ILE A CA 1
ATOM 2564 C C . ILE A 1 327 ? -1.357 -10.296 -26.422 1.00 96.31 327 ILE A C 1
ATOM 2566 O O . ILE A 1 327 ? -1.002 -9.334 -25.756 1.00 96.31 327 ILE A O 1
ATOM 2570 N N . ASP A 1 328 ? -0.462 -11.117 -26.985 1.00 95.69 328 ASP A N 1
ATOM 2571 C CA . ASP A 1 328 ? 1.003 -10.994 -26.805 1.00 95.69 328 ASP A CA 1
ATOM 2572 C C . ASP A 1 328 ? 1.697 -10.069 -27.840 1.00 95.69 328 ASP A C 1
ATOM 2574 O O . ASP A 1 328 ? 2.906 -9.831 -27.760 1.00 95.69 328 ASP A O 1
ATOM 2578 N N . THR A 1 329 ? 0.995 -9.583 -28.874 1.00 96.94 329 THR A N 1
ATOM 2579 C CA . THR A 1 329 ? 1.615 -8.820 -29.980 1.00 96.94 329 THR A CA 1
ATOM 2580 C C . THR A 1 329 ? 0.816 -7.597 -30.428 1.00 96.94 329 THR A C 1
ATOM 2582 O O . THR A 1 329 ? -0.392 -7.504 -30.227 1.00 96.94 329 THR A O 1
ATOM 2585 N N . PHE A 1 330 ? 1.475 -6.655 -31.117 1.00 97.50 330 PHE A N 1
ATOM 2586 C CA . PHE A 1 330 ? 0.828 -5.434 -31.617 1.00 97.50 330 PHE A CA 1
ATOM 2587 C C . PHE A 1 330 ? -0.321 -5.706 -32.603 1.00 97.50 330 PHE A C 1
ATOM 2589 O O . PHE A 1 330 ? -1.326 -4.999 -32.571 1.00 97.50 330 PHE A O 1
ATOM 2596 N N . ASP A 1 331 ? -0.208 -6.729 -33.459 1.00 97.56 331 ASP A N 1
ATOM 2597 C CA . ASP A 1 331 ? -1.299 -7.113 -34.366 1.00 97.56 331 ASP A CA 1
ATOM 2598 C C . ASP A 1 331 ? -2.517 -7.614 -33.559 1.00 97.56 331 ASP A C 1
ATOM 2600 O O . ASP A 1 331 ? -3.642 -7.188 -33.820 1.00 97.56 331 ASP A O 1
ATOM 2604 N N . GLU A 1 332 ? -2.301 -8.439 -32.528 1.00 97.88 332 GLU A N 1
ATOM 2605 C CA . GLU A 1 332 ? -3.360 -8.942 -31.635 1.00 97.88 332 GLU A CA 1
ATOM 2606 C C . GLU A 1 332 ? -3.958 -7.823 -30.764 1.00 97.88 332 GLU A C 1
ATOM 2608 O O . GLU A 1 332 ? -5.179 -7.740 -30.624 1.00 97.88 332 GLU A O 1
ATOM 2613 N N . TYR A 1 333 ? -3.138 -6.892 -30.269 1.00 97.62 333 TYR A N 1
ATOM 2614 C CA . TYR A 1 333 ? -3.589 -5.674 -29.590 1.00 97.62 333 TYR A CA 1
ATOM 2615 C C . TYR A 1 333 ? -4.482 -4.818 -30.507 1.00 97.62 333 TYR A C 1
ATOM 2617 O O . TYR A 1 333 ? -5.545 -4.348 -30.095 1.00 97.62 333 TYR A O 1
ATOM 2625 N N . LYS A 1 334 ? -4.110 -4.647 -31.785 1.00 97.31 334 LYS A N 1
ATOM 2626 C CA . LYS A 1 334 ? -4.939 -3.917 -32.759 1.00 97.31 334 LYS A CA 1
ATOM 2627 C C . LYS A 1 334 ? -6.212 -4.668 -33.162 1.00 97.31 334 LYS A C 1
ATOM 2629 O O . LYS A 1 334 ? -7.176 -3.991 -33.524 1.00 97.31 334 LYS A O 1
ATOM 2634 N N . GLU A 1 335 ? -6.253 -6.001 -33.097 1.00 97.75 335 GLU A N 1
ATOM 2635 C CA . GLU A 1 335 ? -7.487 -6.780 -33.304 1.00 97.75 335 GLU A CA 1
ATOM 2636 C C . GLU A 1 335 ? -8.423 -6.763 -32.077 1.00 97.75 335 GLU A C 1
ATOM 2638 O O . GLU A 1 335 ?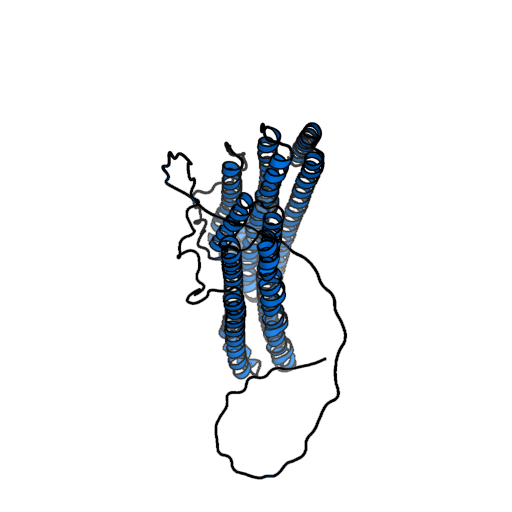 -9.642 -6.793 -32.259 1.00 97.75 335 GLU A O 1
ATOM 2643 N N . ASN A 1 336 ? -7.890 -6.631 -30.855 1.00 97.81 336 ASN A N 1
ATOM 2644 C CA . ASN A 1 336 ? -8.660 -6.633 -29.598 1.00 97.81 336 ASN A CA 1
ATOM 2645 C C . ASN A 1 336 ? -8.920 -5.236 -28.993 1.00 97.81 336 ASN A C 1
ATOM 2647 O O . ASN A 1 336 ? -9.488 -5.131 -27.907 1.00 97.81 336 ASN A O 1
ATOM 2651 N N . VAL A 1 337 ? -8.561 -4.159 -29.699 1.00 96.56 337 VAL A N 1
ATOM 2652 C CA . VAL A 1 337 ? -8.606 -2.770 -29.202 1.00 96.56 337 VAL A CA 1
ATOM 2653 C C . VAL A 1 337 ? -9.963 -2.351 -28.602 1.00 96.56 337 VAL A C 1
ATOM 2655 O O . VAL A 1 337 ? -9.990 -1.797 -27.507 1.00 96.56 337 VAL A O 1
ATOM 2658 N N . ASP A 1 338 ? -11.084 -2.702 -29.247 1.00 97.56 338 ASP A N 1
ATOM 2659 C CA . ASP A 1 338 ? -12.449 -2.427 -28.755 1.00 97.56 338 ASP A CA 1
ATOM 2660 C C . ASP A 1 338 ? -12.747 -3.131 -27.408 1.00 97.56 338 ASP A C 1
ATOM 2662 O O . ASP A 1 338 ? -13.607 -2.686 -26.650 1.00 97.56 338 ASP A O 1
ATOM 2666 N N . SER A 1 339 ? -12.074 -4.253 -27.114 1.00 97.44 339 SER A N 1
ATOM 2667 C CA . SER A 1 339 ? -12.227 -4.993 -25.847 1.00 97.44 339 SER A CA 1
ATOM 2668 C C . SER A 1 339 ? -11.336 -4.426 -24.745 1.00 97.44 339 SER A C 1
ATOM 2670 O O . SER A 1 339 ? -11.771 -4.361 -23.602 1.00 97.44 339 SER A O 1
ATOM 2672 N N . ILE A 1 340 ? -10.136 -3.946 -25.089 1.00 97.44 340 ILE A N 1
ATOM 2673 C CA . ILE A 1 340 ? -9.234 -3.272 -24.145 1.00 97.44 340 ILE A CA 1
ATOM 2674 C C . ILE A 1 340 ? -9.841 -1.932 -23.694 1.00 97.44 340 ILE A C 1
ATOM 2676 O O . ILE A 1 340 ? -9.853 -1.656 -22.496 1.00 97.44 340 ILE A O 1
ATOM 2680 N N . GLU A 1 341 ? -10.415 -1.137 -24.609 1.00 97.75 341 GLU A N 1
ATOM 2681 C CA . GLU A 1 341 ? -11.196 0.069 -24.265 1.00 97.75 341 GLU A CA 1
ATOM 2682 C C . GLU A 1 341 ? -12.366 -0.281 -23.328 1.00 97.75 341 GLU A C 1
ATOM 2684 O O . GLU A 1 341 ? -12.513 0.312 -22.261 1.00 97.75 341 GLU A O 1
ATOM 2689 N N . ALA A 1 342 ? -13.161 -1.301 -23.675 1.00 98.19 342 ALA A N 1
ATOM 2690 C CA . ALA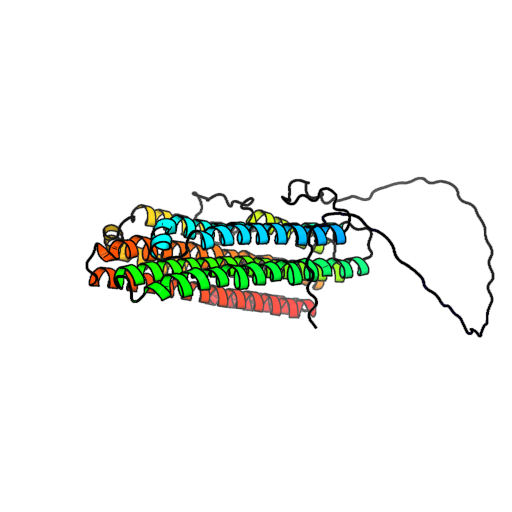 A 1 342 ? -14.297 -1.725 -22.858 1.00 98.19 342 ALA A CA 1
ATOM 2691 C C . ALA A 1 342 ? -13.898 -2.263 -21.469 1.00 98.19 342 ALA A C 1
ATOM 2693 O O . ALA A 1 342 ? -14.688 -2.142 -20.533 1.00 98.19 342 ALA A O 1
ATOM 2694 N N . PHE A 1 343 ? -12.702 -2.842 -21.318 1.00 98.12 343 PHE A N 1
ATOM 2695 C CA . PHE A 1 343 ? -12.219 -3.344 -20.032 1.00 98.12 343 PHE A CA 1
ATOM 2696 C C . PHE A 1 343 ? -11.777 -2.217 -19.087 1.00 98.12 343 PHE A C 1
ATOM 2698 O O . PHE A 1 343 ? -12.059 -2.300 -17.897 1.00 98.12 343 PHE A O 1
ATOM 2705 N N . HIS A 1 344 ? -11.198 -1.122 -19.596 1.00 98.12 344 HIS A N 1
ATOM 2706 C CA . HIS A 1 344 ? -10.920 0.069 -18.777 1.00 98.12 344 HIS A CA 1
ATOM 2707 C C . HIS A 1 344 ? -12.214 0.636 -18.168 1.00 98.12 344 HIS A C 1
ATOM 2709 O O . HIS A 1 344 ? -12.310 0.785 -16.951 1.00 98.12 344 HIS A O 1
ATOM 2715 N N . THR A 1 345 ? -13.263 0.811 -18.981 1.00 98.25 345 THR A N 1
ATOM 2716 C CA . THR A 1 345 ? -14.589 1.211 -18.474 1.00 98.25 345 THR A CA 1
ATOM 2717 C C . THR A 1 345 ? -15.212 0.161 -17.549 1.00 98.25 345 THR A C 1
ATOM 2719 O O . THR A 1 345 ? -15.953 0.509 -16.631 1.00 98.25 345 THR A O 1
ATOM 2722 N N . HIS A 1 346 ? -14.901 -1.128 -17.724 1.00 98.19 346 HIS A N 1
ATOM 2723 C CA . HIS A 1 346 ? -15.336 -2.142 -16.766 1.00 98.19 346 HIS A CA 1
ATOM 2724 C C . HIS A 1 346 ? -14.650 -1.986 -15.399 1.00 98.19 346 HIS A C 1
ATOM 2726 O O . HIS A 1 346 ? -15.333 -2.124 -14.388 1.00 98.19 346 HIS A O 1
ATOM 2732 N N . ILE A 1 347 ? -13.360 -1.635 -15.348 1.00 98.12 347 ILE A N 1
ATOM 2733 C CA . ILE A 1 347 ? -12.647 -1.338 -14.094 1.00 98.12 347 ILE A CA 1
ATOM 2734 C C . ILE A 1 347 ? -13.289 -0.145 -13.371 1.00 98.12 347 ILE A C 1
ATOM 2736 O O . ILE A 1 347 ? -13.540 -0.235 -12.169 1.00 98.12 347 ILE A O 1
ATOM 2740 N N . GLU A 1 348 ? -13.630 0.931 -14.091 1.00 98.19 348 GLU A N 1
ATOM 2741 C CA . GLU A 1 348 ? -14.367 2.084 -13.539 1.00 98.19 348 GLU A CA 1
ATOM 2742 C C . GLU A 1 348 ? -15.697 1.644 -12.890 1.00 98.19 348 GLU A C 1
ATOM 2744 O O . GLU A 1 348 ? -15.966 1.933 -11.718 1.00 98.19 348 GLU A O 1
ATOM 2749 N N . GLU A 1 349 ? -16.523 0.892 -13.634 1.00 97.94 349 GLU A N 1
ATOM 2750 C CA . GLU A 1 349 ? -17.806 0.373 -13.145 1.00 97.94 349 GLU A CA 1
ATOM 2751 C C . GLU A 1 349 ? -17.628 -0.609 -11.971 1.00 97.94 349 GLU A C 1
ATOM 2753 O O . GLU A 1 349 ? -18.443 -0.615 -11.043 1.00 97.94 349 GLU A O 1
ATOM 2758 N N . ALA A 1 350 ? -16.591 -1.449 -11.991 1.00 98.25 350 ALA A N 1
ATOM 2759 C CA . ALA A 1 350 ? -16.316 -2.464 -10.976 1.00 98.25 350 ALA A CA 1
ATOM 2760 C C . ALA A 1 350 ? -15.830 -1.840 -9.661 1.00 98.25 350 ALA A C 1
ATOM 2762 O O . ALA A 1 350 ? -16.407 -2.116 -8.606 1.00 98.25 350 ALA A O 1
ATOM 2763 N N . ALA A 1 351 ? -14.841 -0.942 -9.717 1.00 98.12 351 ALA A N 1
ATOM 2764 C CA . ALA A 1 351 ? -14.335 -0.222 -8.551 1.00 98.12 351 ALA A CA 1
ATOM 2765 C C . ALA A 1 351 ? -15.445 0.599 -7.878 1.00 98.12 351 ALA A C 1
ATOM 2767 O O . ALA A 1 351 ? -15.622 0.523 -6.661 1.00 98.12 351 ALA A O 1
ATOM 2768 N N . SER A 1 352 ? -16.266 1.305 -8.666 1.00 97.62 352 SER A N 1
ATOM 2769 C CA . SER A 1 352 ? -17.426 2.047 -8.152 1.00 97.62 352 SER A CA 1
ATOM 2770 C C . SER A 1 352 ? -18.423 1.131 -7.419 1.00 97.62 352 SER A C 1
ATOM 2772 O O . SER A 1 352 ? -18.891 1.457 -6.326 1.00 97.62 352 SER A O 1
ATOM 2774 N N . GLN A 1 353 ? -18.698 -0.065 -7.955 1.00 98.25 353 GLN A N 1
ATOM 2775 C CA . GLN A 1 353 ? -19.565 -1.053 -7.300 1.00 98.25 353 GLN A CA 1
ATOM 2776 C C . GLN A 1 353 ? -18.963 -1.623 -6.003 1.00 98.25 353 GLN A C 1
ATOM 2778 O O . GLN A 1 353 ? -19.707 -1.805 -5.036 1.00 98.25 353 GLN A O 1
ATOM 2783 N N . ILE A 1 354 ? -17.648 -1.869 -5.946 1.00 98.44 354 ILE A N 1
ATOM 2784 C CA . ILE A 1 354 ? -16.958 -2.309 -4.719 1.00 98.44 354 ILE A CA 1
ATOM 2785 C C . ILE A 1 354 ? -17.016 -1.206 -3.650 1.00 98.44 354 ILE A C 1
ATOM 2787 O O . ILE A 1 354 ? -17.372 -1.472 -2.505 1.00 98.44 354 ILE A O 1
ATOM 2791 N N . LEU A 1 355 ? -16.757 0.049 -4.017 1.00 98.25 355 LEU A N 1
ATOM 2792 C CA . LEU A 1 355 ? -16.812 1.195 -3.101 1.00 98.25 355 LEU A CA 1
ATOM 2793 C C . LEU A 1 355 ? -18.227 1.429 -2.539 1.00 98.25 355 LEU A C 1
ATOM 2795 O O . LEU A 1 355 ? -18.404 1.659 -1.341 1.00 98.25 355 LEU A O 1
ATOM 2799 N N . VAL A 1 356 ? -19.262 1.265 -3.368 1.00 98.06 356 VAL A N 1
ATOM 2800 C CA . VAL A 1 356 ? -20.663 1.287 -2.914 1.00 98.06 356 VAL A CA 1
ATOM 2801 C C . VAL A 1 356 ? -20.992 0.094 -2.003 1.00 98.06 356 VAL A C 1
ATOM 2803 O O . VAL A 1 356 ? -21.758 0.262 -1.050 1.00 98.06 356 VAL A O 1
ATOM 2806 N N . MET A 1 357 ? -20.404 -1.084 -2.243 1.00 98.19 357 MET A N 1
ATOM 2807 C CA . MET A 1 357 ? -20.521 -2.250 -1.357 1.00 98.19 357 MET A CA 1
ATOM 2808 C C . MET A 1 357 ? -19.859 -1.999 0.009 1.00 98.19 357 MET A C 1
ATOM 2810 O O . MET A 1 357 ? -20.451 -2.343 1.031 1.00 98.19 357 MET A O 1
ATOM 2814 N N . ILE A 1 358 ? -18.688 -1.355 0.051 1.00 98.31 358 ILE A N 1
ATOM 2815 C CA . ILE A 1 358 ? -18.005 -0.948 1.294 1.00 98.31 358 ILE A CA 1
ATOM 2816 C C . ILE A 1 358 ? -18.895 0.017 2.097 1.00 98.31 358 ILE A C 1
ATOM 2818 O O . ILE A 1 358 ? -19.115 -0.192 3.291 1.00 98.31 358 ILE A O 1
ATOM 2822 N N . CYS A 1 359 ? -19.518 1.009 1.452 1.00 98.06 359 CYS A N 1
ATOM 2823 C CA . CYS A 1 359 ? -20.492 1.883 2.119 1.00 98.06 359 CYS A CA 1
ATOM 2824 C C . CYS A 1 359 ? -21.727 1.127 2.651 1.00 98.06 359 CYS A C 1
ATOM 2826 O O . CYS A 1 359 ? -22.177 1.380 3.771 1.00 98.06 359 CYS A O 1
ATOM 2828 N N . ASP A 1 360 ? -22.275 0.189 1.873 1.00 98.00 360 ASP A N 1
ATOM 2829 C CA . ASP A 1 360 ? -23.378 -0.692 2.288 1.00 98.00 360 ASP A CA 1
ATOM 2830 C C . ASP A 1 360 ? -23.002 -1.543 3.519 1.00 98.00 360 ASP A C 1
ATOM 2832 O O . ASP A 1 360 ? -23.808 -1.684 4.447 1.00 98.00 360 ASP A O 1
ATOM 2836 N N . TYR A 1 361 ? -21.771 -2.068 3.557 1.00 98.06 361 TYR A N 1
ATOM 2837 C CA . TYR A 1 361 ? -21.212 -2.763 4.717 1.00 98.06 361 TYR A CA 1
ATOM 2838 C C . TYR A 1 361 ? -21.081 -1.834 5.921 1.00 98.06 361 TYR A C 1
ATOM 2840 O O . TYR A 1 361 ? -21.519 -2.204 7.010 1.00 98.06 361 TYR A O 1
ATOM 2848 N N . GLY A 1 362 ? -20.596 -0.605 5.735 1.00 96.88 362 GLY A N 1
ATOM 2849 C CA . GLY A 1 362 ? -20.565 0.398 6.798 1.00 96.88 362 GLY A CA 1
ATOM 2850 C C . GLY A 1 362 ? -21.956 0.680 7.372 1.00 96.88 362 GLY A C 1
ATOM 2851 O O . GLY A 1 362 ? -22.164 0.635 8.584 1.00 96.88 362 GLY A O 1
ATOM 2852 N N . ALA A 1 363 ? -22.963 0.841 6.516 1.00 97.56 363 ALA A N 1
ATOM 2853 C CA . ALA A 1 363 ? -24.355 1.011 6.930 1.00 97.56 363 ALA A CA 1
ATOM 2854 C C . ALA A 1 363 ? -24.953 -0.215 7.670 1.00 97.56 363 ALA A C 1
ATOM 2856 O O . ALA A 1 363 ? -25.956 -0.070 8.392 1.00 97.56 363 ALA A O 1
ATOM 2857 N N . ALA A 1 364 ? -24.356 -1.404 7.516 1.00 97.31 364 ALA A N 1
ATOM 2858 C CA . ALA A 1 364 ? -24.684 -2.616 8.266 1.00 97.31 364 ALA A CA 1
ATOM 2859 C C . ALA A 1 364 ? -23.914 -2.710 9.599 1.00 97.31 364 ALA A C 1
ATOM 2861 O O . ALA A 1 364 ? -24.548 -2.923 10.633 1.00 97.31 364 ALA A O 1
ATOM 2862 N N . TYR A 1 365 ? -22.597 -2.481 9.590 1.00 97.00 365 TYR A N 1
ATOM 2863 C CA . TYR A 1 365 ? -21.694 -2.505 10.751 1.00 97.00 365 TYR A CA 1
ATOM 2864 C C . TYR A 1 365 ? -22.098 -1.449 11.789 1.00 97.00 365 TYR A C 1
ATOM 2866 O O . TYR A 1 365 ? -22.427 -1.781 12.927 1.00 97.00 365 TYR A O 1
ATOM 2874 N N . ALA A 1 366 ? -22.228 -0.188 11.366 1.00 96.38 366 ALA A N 1
ATOM 2875 C CA . ALA A 1 366 ? -22.772 0.900 12.181 1.00 96.38 366 ALA A CA 1
ATOM 2876 C C . ALA A 1 366 ? -24.177 0.570 12.722 1.00 96.38 366 ALA A C 1
ATOM 2878 O O . ALA A 1 366 ? -24.553 0.939 13.836 1.00 96.38 366 ALA A O 1
ATOM 2879 N N . GLY A 1 367 ? -24.953 -0.186 11.938 1.00 96.44 367 GLY A N 1
ATOM 2880 C CA . GLY A 1 367 ? -26.244 -0.722 12.346 1.00 96.44 367 GLY A CA 1
ATOM 2881 C C . GLY A 1 367 ? -26.163 -1.755 13.471 1.00 96.44 367 GLY A C 1
ATOM 2882 O O . GLY A 1 367 ? -27.075 -1.770 14.293 1.00 96.44 367 GLY A O 1
ATOM 2883 N N . MET A 1 368 ? -25.121 -2.588 13.537 1.00 95.62 368 MET A N 1
ATOM 2884 C CA . MET A 1 368 ? -24.900 -3.525 14.645 1.00 95.62 368 MET A CA 1
ATOM 2885 C C . MET A 1 368 ? -24.568 -2.776 15.938 1.00 95.62 368 MET A C 1
ATOM 2887 O O . MET A 1 368 ? -25.212 -3.030 16.955 1.00 95.62 368 MET A O 1
ATOM 2891 N N . ILE A 1 369 ? -23.640 -1.812 15.875 1.00 95.06 369 ILE A N 1
ATOM 2892 C CA . ILE A 1 369 ? -23.210 -1.019 17.037 1.00 95.06 369 ILE A CA 1
ATOM 2893 C C . ILE A 1 369 ? -24.398 -0.253 17.638 1.00 95.06 369 ILE A C 1
ATOM 2895 O O . ILE A 1 369 ? -24.722 -0.430 18.811 1.00 95.06 369 ILE A O 1
ATOM 2899 N N . ILE A 1 370 ? -25.110 0.541 16.828 1.00 94.31 370 ILE A N 1
ATOM 2900 C CA . ILE A 1 370 ? -26.218 1.401 17.296 1.00 94.31 370 ILE A CA 1
ATOM 2901 C C . ILE A 1 370 ? -27.427 0.589 17.803 1.00 94.31 370 ILE A C 1
ATOM 2903 O O . ILE A 1 370 ? -28.210 1.085 18.610 1.00 94.31 370 ILE A O 1
ATOM 2907 N N . GLN A 1 371 ? -27.591 -0.667 17.368 1.00 92.31 371 GLN A N 1
ATOM 2908 C CA . GLN A 1 371 ? -28.664 -1.560 17.838 1.00 92.31 371 GLN A CA 1
ATOM 2909 C C . GLN A 1 371 ? -28.258 -2.446 19.032 1.00 92.31 371 GLN A C 1
ATOM 2911 O O . GLN A 1 371 ? -29.060 -3.282 19.461 1.00 92.31 371 GLN A O 1
ATOM 2916 N N . SER A 1 372 ? -27.047 -2.286 19.570 1.00 90.88 372 SER A N 1
ATOM 2917 C CA . SER A 1 372 ? -26.601 -2.984 20.780 1.00 90.88 372 SER A CA 1
ATOM 2918 C C . SER A 1 372 ? -27.266 -2.433 22.056 1.00 90.88 372 SER A C 1
ATOM 2920 O O . SER A 1 372 ? -27.744 -1.301 22.100 1.00 90.88 372 SER A O 1
ATOM 2922 N N . ASP A 1 373 ? -27.269 -3.231 23.130 1.00 88.81 373 ASP A N 1
ATOM 2923 C CA . ASP A 1 373 ? -27.640 -2.787 24.489 1.00 88.81 373 ASP A CA 1
ATOM 2924 C C . ASP A 1 373 ? -26.450 -2.096 25.225 1.00 88.81 373 ASP A C 1
ATOM 2926 O O . ASP A 1 373 ? -26.492 -1.920 26.448 1.00 88.81 373 ASP A O 1
ATOM 2930 N N . SER A 1 374 ? -25.372 -1.747 24.507 1.00 90.75 374 SER A N 1
ATOM 2931 C CA . SER A 1 374 ? -24.133 -1.152 25.041 1.00 90.75 374 SER A CA 1
ATOM 2932 C C . SER A 1 374 ? -24.310 0.312 25.483 1.00 90.75 374 SER A C 1
ATOM 2934 O O . SER A 1 374 ? -25.317 0.955 25.175 1.00 90.75 374 SER A O 1
ATOM 2936 N N . SER A 1 375 ? -23.350 0.879 26.228 1.00 91.69 375 SER A N 1
ATOM 2937 C CA . SER A 1 375 ? -23.383 2.316 26.544 1.00 91.69 375 SER A CA 1
ATOM 2938 C C . SER A 1 375 ? -22.818 3.159 25.390 1.00 91.69 375 SER A C 1
ATOM 2940 O O . SER A 1 375 ? -22.016 2.650 24.610 1.00 91.69 375 SER A O 1
ATOM 2942 N N . PRO A 1 376 ? -23.137 4.467 25.297 1.00 90.69 376 PRO A N 1
ATOM 2943 C CA . PRO A 1 376 ? -22.595 5.327 24.242 1.00 90.69 376 PRO A CA 1
ATOM 2944 C C . PRO A 1 376 ? -21.062 5.444 24.231 1.00 90.69 376 PRO A C 1
ATOM 2946 O O . PRO A 1 376 ? -20.505 5.787 23.197 1.00 90.69 376 PRO A O 1
ATOM 2949 N N . LYS A 1 377 ? -20.374 5.158 25.352 1.00 87.56 377 LYS A N 1
ATOM 2950 C CA . LYS A 1 377 ? -18.900 5.113 25.404 1.00 87.56 377 LYS A CA 1
ATOM 2951 C C . LYS A 1 377 ? -18.358 3.814 24.812 1.00 87.56 377 LYS A C 1
ATOM 2953 O O . LYS A 1 377 ? -17.326 3.836 24.159 1.00 87.56 377 LYS A O 1
ATOM 2958 N N . ASP A 1 378 ? -19.059 2.706 25.024 1.00 88.62 378 ASP A N 1
ATOM 2959 C CA . ASP A 1 378 ? -18.667 1.409 24.473 1.00 88.62 378 ASP A CA 1
ATOM 2960 C C . ASP A 1 378 ? -18.960 1.398 22.962 1.00 88.62 378 ASP A C 1
ATOM 2962 O O . ASP A 1 378 ? -18.073 1.104 22.178 1.00 88.62 378 ASP A O 1
ATOM 2966 N N . MET A 1 379 ? -20.136 1.899 22.551 1.00 92.62 379 MET A N 1
ATOM 2967 C CA . MET A 1 379 ? -20.469 2.148 21.140 1.00 92.62 379 MET A CA 1
ATOM 2968 C C . MET A 1 379 ? -19.459 3.077 20.453 1.00 92.62 379 MET A C 1
ATOM 2970 O O . MET A 1 379 ? -19.137 2.860 19.294 1.00 92.62 379 MET A O 1
ATOM 2974 N N . TYR A 1 380 ? -18.969 4.119 21.138 1.00 89.25 380 TYR A N 1
ATOM 2975 C CA . TYR A 1 380 ? -17.914 4.986 20.603 1.00 89.25 380 TYR A CA 1
ATOM 2976 C C . TYR A 1 380 ? -16.628 4.180 20.345 1.00 89.25 380 TYR A C 1
ATOM 2978 O O . TYR A 1 380 ? -16.076 4.261 19.254 1.00 89.25 380 TYR A O 1
ATOM 2986 N N . ASN A 1 381 ? -16.192 3.357 21.309 1.00 85.38 381 ASN A N 1
ATOM 2987 C CA . ASN A 1 381 ? -15.024 2.486 21.147 1.00 85.38 381 ASN A CA 1
ATOM 2988 C C . ASN A 1 381 ? -15.219 1.480 19.985 1.00 85.38 381 ASN A C 1
ATOM 2990 O O . ASN A 1 381 ? -14.302 1.306 19.185 1.00 85.38 381 ASN A O 1
ATOM 2994 N N . ASP A 1 382 ? -16.411 0.881 19.849 1.00 87.75 382 ASP A N 1
ATOM 2995 C CA . ASP A 1 382 ? -16.771 -0.026 18.742 1.00 87.75 382 ASP A CA 1
ATOM 2996 C C . ASP A 1 382 ? -16.713 0.670 17.357 1.00 87.75 382 ASP A C 1
ATOM 2998 O O . ASP A 1 382 ? -16.575 0.004 16.327 1.00 87.75 382 ASP A O 1
ATOM 3002 N N . PHE A 1 383 ? -16.842 2.005 17.311 1.00 89.88 383 PHE A N 1
ATOM 3003 C CA . PHE A 1 383 ? -16.770 2.806 16.082 1.00 89.88 383 PHE A CA 1
ATOM 3004 C C . PHE A 1 383 ? -15.349 3.203 15.664 1.00 89.88 383 PHE A C 1
ATOM 3006 O O . PHE A 1 383 ? -15.158 3.583 14.509 1.00 89.88 383 PHE A O 1
ATOM 3013 N N . GLU A 1 384 ? -14.354 3.084 16.541 1.00 84.69 384 GLU A N 1
ATOM 3014 C CA . GLU A 1 384 ? -12.953 3.204 16.120 1.00 84.69 384 GLU A CA 1
ATOM 3015 C C . GLU A 1 384 ? -12.571 1.976 15.270 1.00 84.69 384 GLU A C 1
ATOM 3017 O O . GLU A 1 384 ? -12.10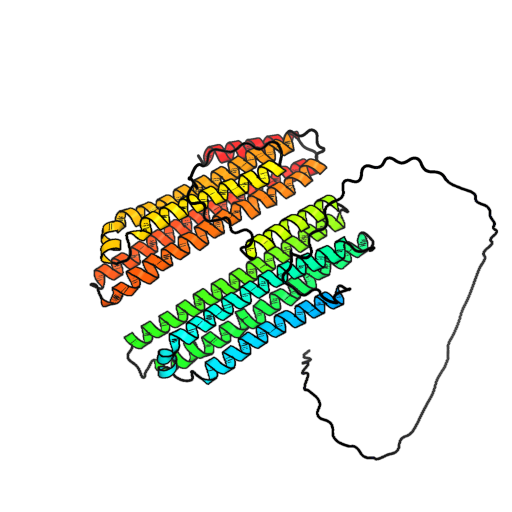8 2.124 14.146 1.00 84.69 384 GLU A O 1
ATOM 3022 N N . ASP A 1 385 ? -12.940 0.764 15.702 1.00 87.38 385 ASP A N 1
ATOM 3023 C CA . ASP A 1 385 ? -12.731 -0.460 14.906 1.00 87.38 385 ASP A CA 1
ATOM 3024 C C . ASP A 1 385 ? -13.469 -0.426 13.547 1.00 87.38 385 ASP A C 1
ATOM 3026 O O . ASP A 1 385 ? -13.002 -0.995 12.560 1.00 87.38 385 ASP A O 1
ATOM 3030 N N . PHE A 1 386 ? -14.608 0.277 13.473 1.00 91.12 386 PHE A N 1
ATOM 3031 C CA . PHE A 1 386 ? -15.313 0.562 12.216 1.00 91.12 386 PHE A CA 1
ATOM 3032 C C . PHE A 1 386 ? -14.475 1.425 11.258 1.00 91.12 386 PHE A C 1
ATOM 3034 O O . PHE A 1 386 ? -14.477 1.155 10.055 1.00 91.12 386 PHE A O 1
ATOM 3041 N N . LYS A 1 387 ? -13.796 2.471 11.762 1.00 89.94 387 LYS A N 1
ATOM 3042 C CA . LYS A 1 387 ? -12.921 3.342 10.954 1.00 89.94 387 LYS A CA 1
ATOM 3043 C C . LYS A 1 387 ? -11.822 2.488 10.338 1.00 89.94 387 LYS A C 1
ATOM 3045 O O . LYS A 1 387 ? -11.647 2.524 9.123 1.00 89.94 387 LYS A O 1
ATOM 3050 N N . ASP A 1 388 ? -11.144 1.710 11.168 1.00 86.69 388 ASP A N 1
ATOM 3051 C CA . ASP A 1 388 ? -9.965 0.943 10.772 1.00 86.69 388 ASP A CA 1
ATOM 3052 C C . ASP A 1 388 ? -10.350 -0.065 9.672 1.00 86.69 388 ASP A C 1
ATOM 3054 O O . ASP A 1 388 ? -9.849 0.002 8.551 1.00 86.69 388 ASP A O 1
ATOM 3058 N N . CYS A 1 389 ? -11.385 -0.877 9.921 1.00 91.06 389 CYS A N 1
ATOM 3059 C CA . CYS A 1 389 ? -11.873 -1.884 8.977 1.00 91.06 389 CYS A CA 1
ATOM 3060 C C . CYS A 1 389 ? -12.358 -1.313 7.624 1.00 91.06 389 CYS A C 1
ATOM 3062 O O . CYS A 1 389 ? -12.144 -1.934 6.582 1.00 91.06 389 CYS A O 1
ATOM 3064 N N . LEU A 1 390 ? -13.045 -0.161 7.607 1.00 93.19 390 LEU A N 1
ATOM 3065 C CA . LEU A 1 390 ? -13.743 0.331 6.404 1.00 93.19 390 LEU A CA 1
ATOM 3066 C C . LEU A 1 390 ? -13.066 1.514 5.707 1.00 93.19 390 LEU A C 1
ATOM 3068 O O . LEU A 1 390 ? -13.031 1.551 4.479 1.00 93.19 390 LEU A O 1
ATOM 3072 N N . TYR A 1 391 ? -12.580 2.497 6.465 1.00 88.06 391 TYR A N 1
ATOM 3073 C CA . TYR A 1 391 ? -11.951 3.715 5.938 1.00 88.06 391 TYR A CA 1
ATOM 3074 C C . TYR A 1 391 ? -10.441 3.539 5.709 1.00 88.06 391 TYR A C 1
ATOM 3076 O O . TYR A 1 391 ? -9.863 4.270 4.893 1.00 88.06 391 TYR A O 1
ATOM 3084 N N . GLU A 1 392 ? -9.810 2.583 6.396 1.00 85.44 392 GLU A N 1
ATOM 3085 C CA . GLU A 1 392 ? -8.389 2.259 6.238 1.00 85.44 392 GLU A CA 1
ATOM 3086 C C . GLU A 1 392 ? -8.247 0.964 5.441 1.00 85.44 392 GLU A C 1
ATOM 3088 O O . GLU A 1 392 ? -7.961 1.056 4.250 1.00 85.44 392 GLU A O 1
ATOM 3093 N N . ASP A 1 393 ? -8.560 -0.202 6.008 1.00 88.56 393 ASP A N 1
ATOM 3094 C CA . ASP A 1 393 ? -8.315 -1.500 5.362 1.00 88.56 393 ASP A CA 1
ATOM 3095 C C . ASP A 1 393 ? -9.129 -1.701 4.068 1.00 88.56 393 ASP A C 1
ATOM 3097 O O . ASP A 1 393 ? -8.558 -1.803 2.980 1.00 88.56 393 ASP A O 1
ATOM 3101 N N . ALA A 1 394 ? -10.468 -1.711 4.132 1.00 94.31 394 ALA A N 1
ATOM 3102 C CA . ALA A 1 394 ? -11.300 -2.009 2.957 1.00 94.31 394 ALA A CA 1
ATOM 3103 C C . ALA A 1 394 ? -11.140 -0.987 1.817 1.00 94.31 394 ALA A C 1
ATOM 3105 O O . ALA A 1 394 ? -11.185 -1.352 0.641 1.00 94.31 394 ALA A O 1
ATOM 3106 N N . CYS A 1 395 ? -10.934 0.293 2.146 1.00 94.75 395 CYS A N 1
ATOM 3107 C CA . CYS A 1 395 ? -10.616 1.316 1.152 1.00 94.75 395 CYS A CA 1
ATOM 3108 C C . CYS A 1 395 ? -9.175 1.211 0.626 1.00 94.75 395 CYS A C 1
ATOM 3110 O O . CYS A 1 395 ? -8.961 1.561 -0.536 1.00 94.75 395 CYS A O 1
ATOM 3112 N N . LYS A 1 396 ? -8.202 0.735 1.414 1.00 90.06 396 LYS A N 1
ATOM 3113 C CA . LYS A 1 396 ? -6.829 0.499 0.942 1.00 90.06 396 LYS A CA 1
ATOM 3114 C C . LYS A 1 396 ? -6.784 -0.637 -0.086 1.00 90.06 396 LYS A C 1
ATOM 3116 O O . LYS A 1 396 ? -6.260 -0.413 -1.167 1.00 90.06 396 LYS A O 1
ATOM 3121 N N . ILE A 1 397 ? -7.488 -1.754 0.137 1.00 92.25 397 ILE A N 1
ATOM 3122 C CA . ILE A 1 397 ? -7.575 -2.867 -0.841 1.00 92.25 397 ILE A CA 1
ATOM 3123 C C . ILE A 1 397 ? -8.058 -2.392 -2.235 1.00 92.25 397 ILE A C 1
ATOM 3125 O O . ILE A 1 397 ? -7.618 -2.914 -3.252 1.00 92.25 397 ILE A O 1
ATOM 3129 N N . VAL A 1 398 ? -8.936 -1.380 -2.316 1.00 95.69 398 VAL A N 1
ATOM 3130 C CA . VAL A 1 398 ? -9.394 -0.814 -3.607 1.00 95.69 398 VAL A CA 1
ATOM 3131 C C . VAL A 1 398 ? -8.393 0.173 -4.228 1.00 95.69 398 VAL A C 1
ATOM 3133 O O . VAL A 1 398 ? -8.357 0.306 -5.451 1.00 95.69 398 VAL A O 1
ATOM 3136 N N . LYS A 1 399 ? -7.601 0.882 -3.413 1.00 93.38 399 LYS A N 1
ATOM 3137 C CA . LYS A 1 399 ? -6.505 1.737 -3.897 1.00 93.38 399 LYS A CA 1
ATOM 3138 C C . LYS A 1 399 ? -5.419 0.857 -4.505 1.00 93.38 399 LYS A C 1
ATOM 3140 O O . LYS A 1 399 ? -5.128 0.997 -5.688 1.00 93.38 399 LYS A O 1
ATOM 3145 N N . ASP A 1 400 ? -4.897 -0.058 -3.705 1.00 89.19 400 ASP A N 1
ATOM 3146 C CA . ASP A 1 400 ? -3.707 -0.829 -4.029 1.00 89.19 400 ASP A CA 1
ATOM 3147 C C . ASP A 1 400 ? -4.026 -1.782 -5.201 1.00 89.19 400 ASP A C 1
ATOM 3149 O O . ASP A 1 400 ? -3.638 -1.522 -6.339 1.00 89.19 400 ASP A O 1
ATOM 3153 N N . GLU A 1 401 ? -4.908 -2.772 -4.999 1.00 93.56 401 GLU A N 1
ATOM 3154 C CA . GLU A 1 401 ? -5.117 -3.846 -5.986 1.00 93.56 401 GLU A CA 1
ATOM 3155 C C . GLU A 1 401 ? -5.802 -3.427 -7.301 1.00 93.56 401 GLU A C 1
ATOM 3157 O O . GLU A 1 401 ? -5.826 -4.218 -8.247 1.00 93.56 401 GLU A O 1
ATOM 3162 N N . ILE A 1 402 ? -6.398 -2.229 -7.386 1.00 95.81 402 ILE A N 1
ATOM 3163 C CA . ILE A 1 402 ? -7.056 -1.738 -8.614 1.00 95.81 402 ILE A CA 1
ATOM 3164 C C . ILE A 1 402 ? -6.415 -0.457 -9.151 1.00 95.81 402 ILE A C 1
ATOM 3166 O O . ILE A 1 402 ? -6.077 -0.402 -10.336 1.00 95.81 402 ILE A O 1
ATOM 3170 N N . TYR A 1 403 ? -6.319 0.598 -8.338 1.00 93.75 403 TYR A N 1
ATOM 3171 C CA . TYR A 1 403 ? -5.850 1.903 -8.815 1.00 93.75 403 TYR A CA 1
ATOM 3172 C C . TYR A 1 403 ? -4.332 1.926 -9.037 1.00 93.75 403 TYR A C 1
ATOM 3174 O O . TYR A 1 403 ? -3.887 2.555 -10.004 1.00 93.75 403 TYR A O 1
ATOM 3182 N N . GLU A 1 404 ? -3.564 1.222 -8.206 1.00 87.06 404 GLU A N 1
ATOM 3183 C CA . GLU A 1 404 ? -2.108 1.111 -8.321 1.00 87.06 404 GLU A CA 1
ATOM 3184 C C . GLU A 1 404 ? -1.702 -0.123 -9.124 1.00 87.06 404 GLU A C 1
ATOM 3186 O O . GLU A 1 404 ? -1.220 0.062 -10.242 1.00 87.06 404 GLU A O 1
ATOM 3191 N N . ASP A 1 405 ? -1.992 -1.332 -8.638 1.00 91.38 405 ASP A N 1
ATOM 3192 C CA . ASP A 1 405 ? -1.475 -2.582 -9.205 1.00 91.38 405 ASP A CA 1
ATOM 3193 C C . ASP A 1 405 ? -2.091 -2.907 -10.578 1.00 91.38 405 ASP A C 1
ATOM 3195 O O . ASP A 1 405 ? -1.386 -2.944 -11.586 1.00 91.38 405 ASP A O 1
ATOM 3199 N N . LEU A 1 406 ? -3.416 -3.117 -10.661 1.00 94.88 406 LEU A N 1
ATOM 3200 C CA . LEU A 1 406 ? -4.062 -3.583 -11.903 1.00 94.88 406 LEU A CA 1
ATOM 3201 C C . LEU A 1 406 ? -3.940 -2.558 -13.035 1.00 94.88 406 LEU A C 1
ATOM 3203 O O . LEU A 1 406 ? -3.676 -2.918 -14.183 1.00 94.88 406 LEU A O 1
ATOM 3207 N N . LEU A 1 407 ? -4.131 -1.273 -12.726 1.00 95.25 407 LEU A N 1
ATOM 3208 C CA . LEU A 1 407 ? -3.936 -0.201 -13.702 1.00 95.25 407 LEU A CA 1
ATOM 3209 C C . LEU A 1 407 ? -2.450 0.101 -13.966 1.00 95.25 407 LEU A C 1
ATOM 3211 O O . LEU A 1 407 ? -2.152 0.673 -15.013 1.00 95.25 407 LEU A O 1
ATOM 3215 N N . GLY A 1 408 ? -1.528 -0.285 -13.081 1.00 91.19 408 GLY A N 1
ATOM 3216 C CA . GLY A 1 408 ? -0.082 -0.289 -13.330 1.00 91.19 408 GLY A CA 1
ATOM 3217 C C . GLY A 1 408 ? 0.291 -1.359 -14.353 1.00 91.19 408 GLY A C 1
ATOM 3218 O O . GLY A 1 408 ? 0.612 -1.031 -15.491 1.00 91.19 408 GLY A O 1
ATOM 3219 N N . GLU A 1 409 ? 0.092 -2.632 -14.014 1.00 93.38 409 GLU A N 1
ATOM 3220 C CA . GLU A 1 409 ? 0.356 -3.788 -14.886 1.00 93.38 409 GLU A CA 1
ATOM 3221 C C . GLU A 1 409 ? -0.327 -3.648 -16.268 1.00 93.38 409 GLU A C 1
ATOM 3223 O O . GLU A 1 409 ? 0.254 -3.983 -17.300 1.00 93.38 409 GLU A O 1
ATOM 3228 N N . MET A 1 410 ? -1.534 -3.064 -16.342 1.00 94.88 410 MET A N 1
ATOM 3229 C CA . MET A 1 410 ? -2.186 -2.757 -17.624 1.00 94.88 410 MET A CA 1
ATOM 3230 C C . MET A 1 410 ? -1.473 -1.694 -18.474 1.00 94.88 410 MET A C 1
ATOM 3232 O O . MET A 1 410 ? -1.458 -1.821 -19.705 1.00 94.88 410 MET A O 1
ATOM 3236 N N . LYS A 1 411 ? -0.911 -0.644 -17.862 1.00 94.62 411 LYS A N 1
ATOM 3237 C CA . LYS A 1 411 ? -0.031 0.319 -18.550 1.00 94.62 411 LYS A CA 1
ATOM 3238 C C . LYS A 1 411 ? 1.228 -0.410 -19.004 1.00 94.62 411 LYS A C 1
ATOM 3240 O O . LYS A 1 411 ? 1.584 -0.328 -20.179 1.00 94.62 411 LYS A O 1
ATOM 3245 N N . ASP A 1 412 ? 1.845 -1.168 -18.118 1.00 90.44 412 ASP A N 1
ATOM 3246 C CA . ASP A 1 412 ? 3.180 -1.703 -18.341 1.00 90.44 412 ASP A CA 1
ATOM 3247 C C . ASP A 1 412 ? 3.146 -2.780 -19.440 1.00 90.44 412 ASP A C 1
ATOM 3249 O O . ASP A 1 412 ? 3.852 -2.666 -20.444 1.00 90.44 412 ASP A O 1
ATOM 3253 N N . TYR A 1 413 ? 2.213 -3.736 -19.368 1.00 95.12 413 TYR A N 1
ATOM 3254 C CA . TYR A 1 413 ? 2.028 -4.786 -20.379 1.00 95.12 413 TYR A CA 1
ATOM 3255 C C . TYR A 1 413 ? 1.649 -4.228 -21.769 1.00 95.12 413 TYR A C 1
ATOM 3257 O O . TYR A 1 413 ? 2.260 -4.589 -22.783 1.00 95.12 413 TYR A O 1
ATOM 3265 N N . TYR A 1 414 ? 0.665 -3.318 -21.854 1.00 95.31 414 TYR A N 1
ATOM 3266 C CA . TYR A 1 414 ? 0.169 -2.824 -23.148 1.00 95.31 414 TYR A CA 1
ATOM 3267 C C . TYR A 1 414 ? 0.923 -1.599 -23.689 1.00 95.31 414 TYR A C 1
ATOM 3269 O O . TYR A 1 414 ? 1.295 -1.582 -24.864 1.00 95.31 414 TYR A O 1
ATOM 3277 N N . TYR A 1 415 ? 1.106 -0.550 -22.885 1.00 92.69 415 TYR A N 1
ATOM 3278 C CA . TYR A 1 415 ? 1.663 0.741 -23.315 1.00 92.69 415 TYR A CA 1
ATOM 3279 C C . TYR A 1 415 ? 3.202 0.750 -23.316 1.00 92.69 415 TYR A C 1
ATOM 3281 O O . TYR A 1 415 ? 3.790 1.418 -24.175 1.00 92.69 415 TYR A O 1
ATOM 3289 N N . GLU A 1 416 ? 3.857 -0.022 -22.444 1.00 90.00 416 GLU A N 1
ATOM 3290 C CA . GLU A 1 416 ? 5.326 0.010 -22.259 1.00 90.00 416 GLU A CA 1
ATOM 3291 C C . GLU A 1 416 ? 6.028 -1.263 -22.738 1.00 90.00 416 GLU A C 1
ATOM 3293 O O . GLU A 1 416 ? 7.155 -1.182 -23.214 1.00 90.00 416 GLU A O 1
ATOM 3298 N N . GLY A 1 417 ? 5.314 -2.388 -22.779 1.00 94.44 417 GLY A N 1
ATOM 3299 C CA . GLY A 1 417 ? 5.636 -3.558 -23.589 1.00 94.44 417 GLY A CA 1
ATOM 3300 C C . GLY A 1 417 ? 5.104 -3.423 -25.019 1.00 94.44 417 GLY A C 1
ATOM 3301 O O . GLY A 1 417 ? 5.729 -2.811 -25.889 1.00 94.44 417 GLY A O 1
ATOM 3302 N N . ILE A 1 418 ? 3.926 -3.997 -25.283 1.00 96.94 418 ILE A N 1
ATOM 3303 C CA . ILE A 1 418 ? 3.458 -4.353 -26.641 1.00 96.94 418 ILE A CA 1
ATOM 3304 C C . ILE A 1 418 ? 3.429 -3.173 -27.629 1.00 96.94 418 ILE A C 1
ATOM 3306 O O . ILE A 1 418 ? 3.770 -3.333 -28.808 1.00 96.94 418 ILE A O 1
ATOM 3310 N N . ILE A 1 419 ? 3.015 -1.981 -27.189 1.00 96.38 419 ILE A N 1
ATOM 3311 C CA . ILE A 1 419 ? 2.998 -0.787 -28.045 1.00 96.38 419 ILE A CA 1
ATOM 3312 C C . ILE A 1 419 ? 4.400 -0.189 -28.207 1.00 96.38 419 ILE A C 1
ATOM 3314 O O . ILE A 1 419 ? 4.723 0.276 -29.301 1.00 96.38 419 ILE A O 1
ATOM 3318 N N . GLN A 1 420 ? 5.246 -0.193 -27.175 1.00 92.12 420 GLN A N 1
ATOM 3319 C CA . GLN A 1 420 ? 6.606 0.350 -27.260 1.00 92.12 420 GLN A CA 1
ATOM 3320 C C . GLN A 1 420 ? 7.485 -0.500 -28.186 1.00 92.12 420 GLN A C 1
ATOM 3322 O O . GLN A 1 420 ? 8.067 0.047 -29.123 1.00 92.12 420 GLN A O 1
ATOM 3327 N N . ASP A 1 421 ? 7.483 -1.826 -28.025 1.00 93.75 421 ASP A N 1
ATOM 3328 C CA . ASP A 1 421 ? 8.213 -2.782 -28.878 1.00 93.75 421 ASP A CA 1
ATOM 3329 C C . ASP A 1 421 ? 7.863 -2.645 -30.374 1.00 93.75 421 ASP A C 1
ATOM 3331 O O . ASP A 1 421 ? 8.671 -2.909 -31.274 1.00 93.75 421 ASP A O 1
ATOM 3335 N N . ALA A 1 422 ? 6.643 -2.193 -30.674 1.00 95.25 422 ALA A N 1
ATOM 3336 C CA . ALA A 1 422 ? 6.175 -1.990 -32.039 1.00 95.25 422 ALA A CA 1
ATOM 3337 C C . ALA A 1 422 ? 6.774 -0.752 -32.741 1.00 95.25 422 ALA A C 1
ATOM 3339 O O . ALA A 1 422 ? 6.700 -0.682 -33.973 1.00 95.25 422 ALA A O 1
ATOM 3340 N N . LYS A 1 423 ? 7.369 0.197 -32.000 1.00 90.19 423 LYS A N 1
ATOM 3341 C CA . LYS A 1 423 ? 7.845 1.530 -32.444 1.00 90.19 423 LYS A CA 1
ATOM 3342 C C . LYS A 1 423 ? 8.575 1.535 -33.792 1.00 90.19 423 LYS A C 1
ATOM 3344 O O . LYS A 1 423 ? 8.193 2.294 -34.684 1.00 90.19 423 LYS A O 1
ATOM 3349 N N . ASP A 1 424 ? 9.562 0.656 -33.964 1.00 91.44 424 ASP A N 1
ATOM 3350 C CA . ASP A 1 424 ? 10.353 0.529 -35.204 1.00 91.44 424 ASP A CA 1
ATOM 3351 C C . ASP A 1 424 ? 9.822 -0.531 -36.186 1.00 91.44 424 ASP A C 1
ATOM 3353 O O . ASP A 1 424 ? 10.255 -0.605 -37.343 1.00 91.44 424 ASP A O 1
ATOM 3357 N N . SER A 1 425 ? 8.876 -1.361 -35.743 1.00 93.12 425 SER A N 1
ATOM 3358 C CA . SER A 1 425 ? 8.318 -2.474 -36.520 1.00 93.12 425 SER A CA 1
ATOM 3359 C C . SER A 1 425 ? 7.105 -2.073 -37.367 1.00 93.12 425 SER A C 1
ATOM 3361 O O . SER A 1 425 ? 6.859 -2.691 -38.409 1.00 93.12 425 SER A O 1
ATOM 3363 N N . VAL A 1 426 ? 6.353 -1.045 -36.955 1.00 94.88 426 VAL A N 1
ATOM 3364 C CA . VAL A 1 426 ? 5.077 -0.638 -37.578 1.00 94.88 426 VAL A CA 1
ATOM 3365 C C . VAL A 1 426 ? 5.115 0.815 -38.086 1.00 94.88 426 VAL A C 1
ATOM 3367 O O . VAL A 1 426 ? 6.038 1.571 -37.782 1.00 94.88 426 VAL A O 1
ATOM 3370 N N . PRO A 1 427 ? 4.147 1.268 -38.908 1.00 96.12 427 PRO A N 1
ATOM 3371 C CA . PRO A 1 427 ? 4.097 2.661 -39.340 1.00 96.12 427 PRO A CA 1
ATOM 3372 C C . PRO A 1 427 ? 3.903 3.613 -38.151 1.00 96.12 427 PRO A C 1
ATOM 3374 O O . PRO A 1 427 ? 2.925 3.493 -37.419 1.00 96.12 427 PRO A O 1
ATOM 3377 N N . TYR A 1 428 ? 4.762 4.630 -38.016 1.00 84.94 428 TYR A N 1
ATOM 3378 C CA . TYR A 1 428 ? 4.704 5.625 -36.928 1.00 84.94 428 TYR A CA 1
ATOM 3379 C C . TYR A 1 428 ? 3.306 6.227 -36.677 1.00 84.94 428 TYR A C 1
ATOM 3381 O O . TYR A 1 428 ? 2.954 6.522 -35.542 1.00 84.94 428 TYR A O 1
ATOM 3389 N N . SER A 1 429 ? 2.482 6.403 -37.717 1.00 91.62 429 SER A N 1
ATOM 3390 C CA . SER A 1 429 ? 1.105 6.899 -37.569 1.00 91.62 429 SER A CA 1
ATOM 3391 C C . SER A 1 429 ? 0.151 5.911 -36.892 1.00 91.62 429 SER A C 1
ATOM 3393 O O . SER A 1 429 ? -0.816 6.347 -36.285 1.00 91.62 429 SER A O 1
ATOM 3395 N N . GLU A 1 430 ? 0.398 4.610 -37.024 1.00 95.31 430 GLU A N 1
ATOM 3396 C CA . GLU A 1 430 ? -0.395 3.534 -36.417 1.00 95.31 430 GLU A CA 1
ATOM 3397 C C . GLU A 1 430 ? 0.087 3.279 -34.978 1.00 95.31 430 GLU A C 1
ATOM 3399 O O . GLU A 1 430 ? -0.736 3.180 -34.068 1.00 95.31 430 GLU A O 1
ATOM 3404 N N . TRP A 1 431 ? 1.408 3.316 -34.756 1.00 96.50 431 TRP A N 1
ATOM 3405 C CA . TRP A 1 431 ? 2.032 3.329 -33.425 1.00 96.50 431 TRP A CA 1
ATOM 3406 C C . TRP A 1 431 ? 1.577 4.524 -32.574 1.00 96.50 431 TRP A C 1
ATOM 3408 O O . TRP A 1 431 ? 1.040 4.347 -31.487 1.00 96.50 431 TRP A O 1
ATOM 3418 N N . SER A 1 432 ? 1.714 5.750 -33.093 1.00 90.62 432 SER A N 1
ATOM 3419 C CA . SER A 1 432 ? 1.353 6.984 -32.379 1.00 90.62 432 SER A CA 1
ATOM 3420 C C . SER A 1 432 ? -0.155 7.130 -32.142 1.00 90.62 432 SER A C 1
ATOM 3422 O O . SER A 1 432 ? -0.551 7.934 -31.299 1.00 90.62 432 SER A O 1
ATOM 3424 N N . GLU A 1 433 ? -0.992 6.410 -32.890 1.00 95.56 433 GLU A N 1
ATOM 3425 C CA . GLU A 1 433 ? -2.430 6.321 -32.634 1.00 95.56 433 GLU A CA 1
ATOM 3426 C C . GLU A 1 433 ? -2.700 5.336 -31.490 1.00 95.56 433 GLU A C 1
ATOM 3428 O O . GLU A 1 433 ? -3.298 5.732 -30.495 1.00 95.56 433 GLU A O 1
ATOM 3433 N N . ALA A 1 434 ? -2.154 4.115 -31.564 1.00 96.75 434 ALA A N 1
ATOM 3434 C CA . ALA A 1 434 ? -2.251 3.123 -30.490 1.00 96.75 434 ALA A CA 1
ATOM 3435 C C . ALA A 1 434 ? -1.722 3.650 -29.143 1.00 96.75 434 ALA A C 1
ATOM 3437 O O . ALA A 1 434 ? -2.439 3.587 -28.149 1.00 96.75 434 ALA A O 1
ATOM 3438 N N . ARG A 1 435 ? -0.516 4.238 -29.119 1.00 94.12 435 ARG A N 1
ATOM 3439 C CA . ARG A 1 435 ? 0.114 4.775 -27.901 1.00 94.12 435 ARG A CA 1
ATOM 3440 C C . ARG A 1 435 ? -0.713 5.896 -27.265 1.00 94.12 435 ARG A C 1
ATOM 3442 O O . ARG A 1 435 ? -0.882 5.922 -26.053 1.00 94.12 435 ARG A O 1
ATOM 3449 N N . ARG A 1 436 ? -1.271 6.798 -28.082 1.00 93.69 436 ARG A N 1
ATOM 3450 C CA . ARG A 1 436 ? -2.163 7.874 -27.618 1.00 93.69 436 ARG A CA 1
ATOM 3451 C C . ARG A 1 436 ? -3.447 7.312 -27.012 1.00 93.69 436 ARG A C 1
ATOM 3453 O O . ARG A 1 436 ? -3.869 7.783 -25.965 1.00 93.69 436 ARG A O 1
ATOM 3460 N N . ASP A 1 437 ? -4.085 6.368 -27.697 1.00 96.81 437 ASP A N 1
ATOM 3461 C CA . ASP A 1 437 ? -5.407 5.883 -27.301 1.00 96.81 437 ASP A CA 1
ATOM 3462 C C . ASP A 1 437 ? -5.319 4.997 -26.048 1.00 96.81 437 ASP A C 1
ATOM 3464 O O . ASP A 1 437 ? -6.087 5.216 -25.116 1.00 96.81 437 ASP A O 1
ATOM 3468 N N . ALA A 1 438 ? -4.291 4.142 -25.948 1.00 96.38 438 ALA A N 1
ATOM 3469 C CA . ALA A 1 438 ? -3.950 3.404 -24.729 1.00 96.38 438 ALA A CA 1
ATOM 3470 C C . ALA A 1 438 ? -3.745 4.324 -23.513 1.00 96.38 438 ALA A C 1
ATOM 3472 O O . ALA A 1 438 ? -4.367 4.114 -22.474 1.00 96.38 438 ALA A O 1
ATOM 3473 N N . TYR A 1 439 ? -2.923 5.372 -23.658 1.00 91.88 439 TYR A N 1
ATOM 3474 C CA . TYR A 1 439 ? -2.677 6.335 -22.581 1.00 91.88 439 TYR A CA 1
ATOM 3475 C C . TYR A 1 439 ? -3.960 7.048 -22.132 1.00 91.88 439 TYR A C 1
ATOM 3477 O O . TYR A 1 439 ? -4.139 7.284 -20.940 1.00 91.88 439 TYR A O 1
ATOM 3485 N N . ASN A 1 440 ? -4.858 7.390 -23.065 1.00 96.00 440 ASN A N 1
ATOM 3486 C CA . ASN A 1 440 ? -6.127 8.030 -22.716 1.00 96.00 440 ASN A CA 1
ATOM 3487 C C . ASN A 1 440 ? -7.003 7.095 -21.871 1.00 96.00 440 ASN A C 1
ATOM 3489 O O . ASN A 1 440 ? -7.442 7.513 -20.809 1.00 96.00 440 ASN A O 1
ATOM 3493 N N . TRP A 1 441 ? -7.217 5.840 -22.292 1.00 97.81 441 TRP A N 1
ATOM 3494 C CA . TRP A 1 441 ? -8.058 4.896 -21.536 1.00 97.81 441 TRP A CA 1
ATOM 3495 C C . TRP A 1 441 ? -7.500 4.611 -20.141 1.00 97.81 441 TRP A C 1
ATOM 3497 O O . TRP A 1 441 ? -8.253 4.620 -19.171 1.00 97.81 441 TRP A O 1
ATOM 3507 N N . TRP A 1 442 ? -6.182 4.431 -20.030 1.00 97.06 442 TRP A N 1
ATOM 3508 C CA . TRP A 1 442 ? -5.505 4.290 -18.744 1.00 97.06 442 TRP A CA 1
ATOM 3509 C C . TRP A 1 442 ? -5.678 5.536 -17.863 1.00 97.06 442 TRP A C 1
ATOM 3511 O O . TRP A 1 442 ? -6.089 5.428 -16.710 1.00 97.06 442 TRP A O 1
ATOM 3521 N N . SER A 1 443 ? -5.417 6.729 -18.409 1.00 94.56 443 SER A N 1
ATOM 3522 C CA . SER A 1 443 ? -5.479 7.990 -17.660 1.00 94.56 443 SER A CA 1
ATOM 3523 C C . SER A 1 443 ? -6.904 8.390 -17.267 1.00 94.56 443 SER A C 1
ATOM 3525 O O . SER A 1 443 ? -7.073 9.017 -16.220 1.00 94.56 443 SER A O 1
ATOM 3527 N N . ASP A 1 444 ? -7.906 8.076 -18.091 1.00 97.12 444 ASP A N 1
ATOM 3528 C CA . ASP A 1 444 ? -9.316 8.338 -17.797 1.00 97.12 444 ASP A CA 1
ATOM 3529 C C . ASP A 1 444 ? -9.801 7.365 -16.703 1.00 97.12 444 ASP A C 1
ATOM 3531 O O . ASP A 1 444 ? -10.289 7.815 -15.664 1.00 97.12 444 ASP A O 1
ATOM 3535 N N . ALA A 1 445 ? -9.552 6.054 -16.849 1.00 97.81 445 ALA A N 1
ATOM 3536 C CA . ALA A 1 445 ? -9.941 5.051 -15.852 1.00 97.81 445 ALA A CA 1
ATOM 3537 C C . ALA A 1 445 ? -9.234 5.256 -14.500 1.00 97.81 445 ALA A C 1
ATOM 3539 O O . ALA A 1 445 ? -9.892 5.279 -13.457 1.00 97.81 445 ALA A O 1
ATOM 3540 N N . ARG A 1 446 ? -7.912 5.493 -14.493 1.00 95.94 446 ARG A N 1
ATOM 3541 C CA . ARG A 1 446 ? -7.148 5.787 -13.265 1.00 95.94 446 ARG A CA 1
ATOM 3542 C C . ARG A 1 446 ? -7.656 7.062 -12.575 1.00 95.94 446 ARG A C 1
ATOM 3544 O O . ARG A 1 446 ? -7.678 7.124 -11.347 1.00 95.94 446 ARG A O 1
ATOM 3551 N N . GLY A 1 447 ? -8.139 8.043 -13.343 1.00 95.81 447 GLY A N 1
ATOM 3552 C CA . GLY A 1 447 ? -8.780 9.255 -12.826 1.00 95.81 447 GLY A CA 1
ATOM 3553 C C . GLY A 1 447 ? -10.151 9.013 -12.180 1.00 95.81 447 GLY A C 1
ATOM 3554 O O . GLY A 1 447 ? -10.384 9.468 -11.057 1.00 95.81 447 GLY A O 1
ATOM 3555 N N . GLU A 1 448 ? -11.052 8.293 -12.853 1.00 98.06 448 GLU A N 1
ATOM 3556 C CA . GLU A 1 448 ? -12.413 8.022 -12.355 1.00 98.06 448 GLU A CA 1
ATOM 3557 C C . GLU A 1 448 ? -12.418 7.035 -11.168 1.00 98.06 448 GLU A C 1
ATOM 3559 O O . GLU A 1 448 ? -13.177 7.228 -10.210 1.00 98.06 448 GLU A O 1
ATOM 3564 N N . 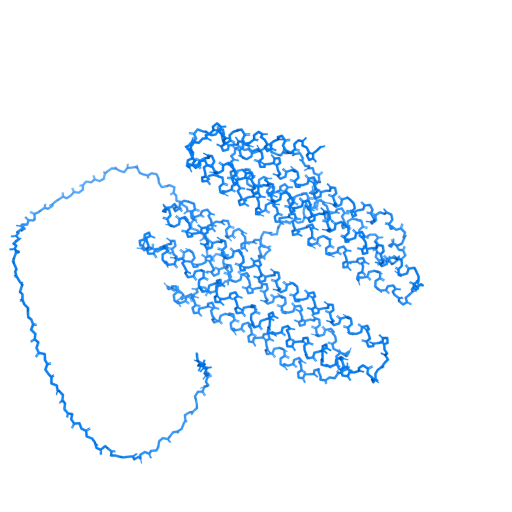VAL A 1 449 ? -11.518 6.038 -11.155 1.00 97.88 449 VAL A N 1
ATOM 3565 C CA . VAL A 1 449 ? -11.305 5.154 -9.991 1.00 97.88 449 VAL A CA 1
ATOM 3566 C C . VAL A 1 449 ? -10.798 5.961 -8.791 1.00 97.88 449 VAL A C 1
ATOM 3568 O O . VAL A 1 449 ? -11.393 5.875 -7.715 1.00 97.88 449 VAL A O 1
ATOM 3571 N N . TYR A 1 450 ? -9.770 6.805 -8.965 1.00 95.00 450 TYR A N 1
ATOM 3572 C CA . TYR A 1 450 ? -9.257 7.651 -7.879 1.00 95.00 450 TYR A CA 1
ATOM 3573 C C . TYR A 1 450 ? -10.314 8.628 -7.350 1.00 95.00 450 TYR A C 1
ATOM 3575 O O . TYR A 1 450 ? -10.449 8.797 -6.137 1.00 95.00 450 TYR A O 1
ATOM 3583 N N . SER A 1 451 ? -11.094 9.259 -8.236 1.00 96.94 451 SER A N 1
ATOM 3584 C CA . SER A 1 451 ? -12.169 10.168 -7.821 1.00 96.94 451 SER A CA 1
ATOM 3585 C C . SER A 1 451 ? -13.242 9.426 -7.023 1.00 96.94 451 SER A C 1
ATOM 3587 O O . SER A 1 451 ? -13.641 9.897 -5.958 1.00 96.94 451 SER A O 1
ATOM 3589 N N . SER A 1 452 ? -13.658 8.244 -7.490 1.00 97.00 452 SER A N 1
ATOM 3590 C CA . SER A 1 452 ? -14.636 7.394 -6.797 1.00 97.00 452 SER A CA 1
ATOM 3591 C C . SER A 1 452 ? -14.134 6.955 -5.419 1.00 97.00 452 SER A C 1
ATOM 3593 O O . SER A 1 452 ? -14.884 7.009 -4.441 1.00 97.00 452 SER A O 1
ATOM 3595 N N . TRP A 1 453 ? -12.863 6.550 -5.326 1.00 97.69 453 TRP A N 1
ATOM 3596 C CA . TRP A 1 453 ? -12.205 6.168 -4.076 1.00 97.69 453 TRP A CA 1
ATOM 3597 C C . TRP A 1 453 ? -12.124 7.342 -3.096 1.00 97.69 453 TRP A C 1
ATOM 3599 O O . TRP A 1 453 ? -12.517 7.206 -1.939 1.00 97.69 453 TRP A O 1
ATOM 3609 N N . SER A 1 454 ? -11.685 8.512 -3.567 1.00 95.75 454 SER A N 1
ATOM 3610 C CA . SER A 1 454 ? -11.490 9.710 -2.744 1.00 95.75 454 SER A CA 1
ATOM 3611 C C . SER A 1 454 ? -12.814 10.254 -2.191 1.00 95.75 454 SER A C 1
ATOM 3613 O O . SER A 1 454 ? -12.921 10.501 -0.985 1.00 95.75 454 SER A O 1
ATOM 3615 N N . ASP A 1 455 ? -13.856 10.342 -3.029 1.00 96.00 455 ASP A N 1
ATOM 3616 C CA . ASP A 1 455 ? -15.207 10.721 -2.592 1.00 96.00 455 ASP A CA 1
ATOM 3617 C C . ASP A 1 455 ? -15.774 9.695 -1.591 1.00 96.00 455 ASP A C 1
ATOM 3619 O O . ASP A 1 455 ? -16.300 10.079 -0.545 1.00 96.00 455 ASP A O 1
ATOM 3623 N N . THR A 1 456 ? -15.608 8.390 -1.845 1.00 96.62 456 THR A N 1
ATOM 3624 C CA . THR A 1 456 ? -16.058 7.319 -0.931 1.00 96.62 456 THR A CA 1
ATOM 3625 C C . THR A 1 456 ? -15.348 7.381 0.421 1.00 96.62 456 THR A C 1
ATOM 3627 O O . THR A 1 456 ? -15.988 7.295 1.472 1.00 96.62 456 THR A O 1
ATOM 3630 N N . ARG A 1 457 ? -14.026 7.574 0.415 1.00 94.88 457 ARG A N 1
ATOM 3631 C CA . ARG A 1 457 ? -13.202 7.650 1.624 1.00 94.88 457 ARG A CA 1
ATOM 3632 C C . ARG A 1 457 ? -13.537 8.901 2.447 1.00 94.88 457 ARG A C 1
ATOM 3634 O O . ARG A 1 457 ? -13.679 8.815 3.668 1.00 94.88 457 ARG A O 1
ATOM 3641 N N . GLY A 1 458 ? -13.761 10.044 1.794 1.00 94.94 458 GLY A N 1
ATOM 3642 C CA . GLY A 1 458 ? -14.264 11.262 2.443 1.00 94.94 458 GLY A CA 1
ATOM 3643 C C . GLY A 1 458 ? -15.684 11.112 3.009 1.00 94.94 458 GLY A C 1
ATOM 3644 O O . GLY A 1 458 ? -15.987 11.633 4.088 1.00 94.94 458 GLY A O 1
ATOM 3645 N N . ASP A 1 459 ? -16.541 10.358 2.322 1.00 96.25 459 ASP A N 1
ATOM 3646 C CA . ASP A 1 459 ? -17.909 10.065 2.745 1.00 96.25 459 ASP A CA 1
ATOM 3647 C C . ASP A 1 459 ? -17.969 9.153 3.980 1.00 96.25 459 ASP A C 1
ATOM 3649 O O . ASP A 1 459 ? -18.734 9.449 4.904 1.00 96.25 459 ASP A O 1
ATOM 3653 N N . LEU A 1 460 ? -17.143 8.101 4.026 1.00 96.75 460 LEU A N 1
ATOM 3654 C CA . LEU A 1 460 ? -16.991 7.209 5.183 1.00 96.75 460 LEU A CA 1
ATOM 3655 C C . LEU A 1 460 ? -16.417 7.945 6.400 1.00 96.75 460 LEU A C 1
ATOM 3657 O O . LEU A 1 460 ? -16.956 7.812 7.499 1.00 96.75 460 LEU A O 1
ATOM 3661 N N . TYR A 1 461 ? -15.381 8.770 6.207 1.00 93.69 461 TYR A N 1
ATOM 3662 C CA . TYR A 1 461 ? -14.796 9.567 7.291 1.00 93.69 461 TYR A CA 1
ATOM 3663 C C . TYR A 1 461 ? -15.799 10.556 7.891 1.00 93.69 461 TYR A C 1
ATOM 3665 O O . TYR A 1 461 ? -15.910 10.672 9.111 1.00 93.69 461 TYR A O 1
ATOM 3673 N N . SER A 1 462 ? -16.559 11.252 7.036 1.00 95.88 462 SER A N 1
ATOM 3674 C CA . SER A 1 462 ? -17.605 12.181 7.483 1.00 95.88 462 SER A CA 1
ATOM 3675 C C . SER A 1 462 ? -18.648 11.446 8.330 1.00 95.88 462 SER A C 1
ATOM 3677 O O . SER A 1 462 ? -18.951 11.869 9.441 1.00 95.88 462 SER A O 1
ATOM 3679 N N . PHE A 1 463 ? -19.119 10.295 7.842 1.00 97.19 463 PHE A N 1
ATOM 3680 C CA . PHE A 1 463 ? -20.107 9.457 8.518 1.00 97.19 463 PHE A CA 1
ATOM 3681 C C . PHE A 1 463 ? -19.647 8.952 9.898 1.00 97.19 463 PHE A C 1
ATOM 3683 O O . PHE A 1 463 ? -20.389 9.082 10.875 1.00 97.19 463 PHE A O 1
ATOM 3690 N N . TYR A 1 464 ? -18.419 8.431 9.994 1.00 95.31 464 TYR A N 1
ATOM 3691 C CA . TYR A 1 464 ? -17.793 8.068 11.271 1.00 95.31 464 TYR A CA 1
ATOM 3692 C C . TYR A 1 464 ? -17.710 9.285 12.209 1.00 95.31 464 TYR A C 1
ATOM 3694 O O . TYR A 1 464 ? -18.129 9.208 13.364 1.00 95.31 464 TYR A O 1
ATOM 3702 N N . SER A 1 465 ? -17.242 10.433 11.705 1.00 94.56 465 SER A N 1
ATOM 3703 C CA . SER A 1 465 ? -17.028 11.633 12.519 1.00 94.56 465 SER A CA 1
ATOM 3704 C C . SER A 1 465 ? -18.335 12.190 13.094 1.00 94.56 465 SER A C 1
ATOM 3706 O O . SER A 1 465 ? -18.381 12.533 14.279 1.00 94.56 465 SER A O 1
ATOM 3708 N N . ASP A 1 466 ? -19.406 12.228 12.296 1.00 96.75 466 ASP A N 1
ATOM 3709 C CA . ASP A 1 466 ? -20.722 12.708 12.725 1.00 96.75 466 ASP A CA 1
ATOM 3710 C C . ASP A 1 466 ? -21.346 11.771 13.783 1.00 96.75 466 ASP A C 1
ATOM 3712 O O . ASP A 1 466 ? -21.754 12.246 14.850 1.00 96.75 466 ASP A O 1
ATOM 3716 N N . ILE A 1 467 ? -21.308 10.442 13.585 1.00 95.69 467 ILE A N 1
ATOM 3717 C CA . ILE A 1 467 ? -21.761 9.470 14.601 1.00 95.69 467 ILE A CA 1
ATOM 3718 C C . ILE A 1 467 ? -20.956 9.590 15.899 1.00 95.69 467 ILE A C 1
ATOM 3720 O O . ILE A 1 467 ? -21.547 9.718 16.978 1.00 95.69 467 ILE A O 1
ATOM 3724 N N . CYS A 1 468 ? -19.623 9.581 15.823 1.00 92.75 468 CYS A N 1
ATOM 3725 C CA . CYS A 1 468 ? -18.758 9.694 16.997 1.00 92.75 468 CYS A CA 1
ATOM 3726 C C . CYS A 1 468 ? -19.005 11.013 17.750 1.00 92.75 468 CYS A C 1
ATOM 3728 O O . CYS A 1 468 ? -18.984 11.040 18.985 1.00 92.75 468 CYS A O 1
ATOM 3730 N N . SER A 1 469 ? -19.352 12.089 17.033 1.00 95.25 469 SER A N 1
ATOM 3731 C CA . SER A 1 469 ? -19.735 13.374 17.624 1.00 95.25 469 SER A CA 1
ATOM 3732 C C . SER A 1 469 ? -21.010 13.304 18.470 1.00 95.25 469 SER A C 1
ATOM 3734 O O . SER A 1 469 ? -21.078 13.978 19.503 1.00 95.25 469 SER A O 1
ATOM 3736 N N . GLU A 1 470 ? -22.016 12.521 18.068 1.00 96.44 470 GLU A N 1
ATOM 3737 C CA . GLU A 1 470 ? -23.262 12.351 18.831 1.00 96.44 470 GLU A CA 1
ATOM 3738 C C . GLU A 1 470 ? -23.134 11.286 19.937 1.00 96.44 470 GLU A C 1
ATOM 3740 O O . GLU A 1 470 ? -23.578 11.522 21.067 1.00 96.44 470 GLU A O 1
ATOM 3745 N N . LEU A 1 471 ? -22.423 10.176 19.692 1.00 93.69 471 LEU A N 1
ATOM 3746 C CA . LEU A 1 471 ? -22.114 9.168 20.720 1.00 93.69 471 LEU A CA 1
ATOM 3747 C C . LEU A 1 471 ? -21.314 9.766 21.888 1.00 93.69 471 LEU A C 1
ATOM 3749 O O . LEU A 1 471 ? -21.669 9.543 23.048 1.00 93.69 471 LEU A O 1
ATOM 3753 N N . TYR A 1 472 ? -20.330 10.629 21.607 1.00 91.38 472 TYR A N 1
ATOM 3754 C CA . TYR A 1 472 ? -19.576 11.373 22.627 1.00 91.38 472 TYR A CA 1
ATOM 3755 C C . TYR A 1 472 ? -20.465 12.295 23.491 1.00 91.38 472 TYR A C 1
ATOM 3757 O O . TYR A 1 472 ? -20.173 12.551 24.663 1.00 91.38 472 TYR A O 1
ATOM 3765 N N . ARG A 1 473 ? -21.588 12.783 22.947 1.00 93.50 473 ARG A N 1
ATOM 3766 C CA . ARG A 1 473 ? -22.601 13.561 23.692 1.00 93.50 473 ARG A CA 1
ATOM 3767 C C . ARG A 1 473 ? -23.608 12.672 24.431 1.00 93.50 473 ARG A C 1
ATOM 3769 O O . ARG A 1 473 ? -24.352 13.179 25.275 1.00 93.50 473 ARG A O 1
ATOM 3776 N N . GLY A 1 474 ? -23.624 11.373 24.135 1.00 93.00 474 GLY A N 1
ATOM 3777 C CA . GLY A 1 474 ? -24.607 10.401 24.606 1.00 93.00 474 GLY A CA 1
ATOM 3778 C C . GLY A 1 474 ? -25.932 10.422 23.837 1.00 93.00 474 GLY A C 1
ATOM 3779 O O . GLY A 1 474 ? -26.927 9.923 24.367 1.00 93.00 474 GLY A O 1
ATOM 3780 N N . ASP A 1 475 ? -25.971 11.009 22.636 1.00 94.44 475 ASP A N 1
ATOM 3781 C CA . ASP A 1 475 ? -27.182 11.124 21.815 1.00 94.44 475 ASP A CA 1
ATOM 3782 C C . ASP A 1 475 ? -27.291 9.954 20.820 1.00 94.44 475 ASP A C 1
ATOM 3784 O O . ASP A 1 475 ? -26.846 10.001 19.674 1.00 94.44 475 ASP A O 1
ATOM 3788 N N . THR A 1 476 ? -27.867 8.854 21.306 1.00 93.12 476 THR A N 1
ATOM 3789 C CA . THR A 1 476 ? -28.095 7.624 20.527 1.00 93.12 476 THR A CA 1
ATOM 3790 C C . THR A 1 476 ? -29.277 7.728 19.563 1.00 93.12 476 THR A C 1
ATOM 3792 O O . THR A 1 476 ? -29.296 7.004 18.572 1.00 93.12 476 THR A O 1
ATOM 3795 N N . ASP A 1 477 ? -30.224 8.646 19.802 1.00 94.50 477 ASP A N 1
ATOM 3796 C CA . ASP A 1 477 ? -31.248 8.993 18.808 1.00 94.50 477 ASP A CA 1
ATOM 3797 C C . ASP A 1 477 ? -30.578 9.748 17.637 1.00 94.50 477 ASP A C 1
ATOM 3799 O O . ASP A 1 477 ? -30.815 9.410 16.479 1.00 94.50 477 ASP A O 1
ATOM 3803 N N . GLY A 1 478 ? -29.673 10.696 17.928 1.00 95.38 478 GLY A N 1
ATOM 3804 C CA . GLY A 1 478 ? -28.877 11.415 16.922 1.00 95.38 478 GLY A CA 1
ATOM 3805 C C . GLY A 1 478 ? -28.008 10.497 16.057 1.00 95.38 478 GLY A C 1
ATOM 3806 O O . GLY A 1 478 ? -28.116 10.528 14.834 1.00 95.38 478 GLY A O 1
ATOM 3807 N N . ALA A 1 479 ? -27.220 9.604 16.668 1.00 96.31 479 ALA A N 1
ATOM 3808 C CA . ALA A 1 479 ? -26.411 8.630 15.923 1.00 96.31 479 ALA A CA 1
ATOM 3809 C C . ALA A 1 479 ? -27.257 7.706 15.012 1.00 96.31 479 ALA A C 1
ATOM 3811 O O . ALA A 1 479 ? -26.801 7.285 13.948 1.00 96.31 479 ALA A O 1
ATOM 3812 N N . ALA A 1 480 ? -28.505 7.407 15.398 1.00 96.75 480 ALA A N 1
ATOM 3813 C CA . ALA A 1 480 ? -29.434 6.630 14.578 1.00 96.75 480 ALA A CA 1
ATOM 3814 C C . ALA A 1 480 ? -30.035 7.429 13.401 1.00 96.75 480 ALA A C 1
ATOM 3816 O O . ALA A 1 480 ? -30.301 6.832 12.353 1.00 96.75 480 ALA A O 1
ATOM 3817 N N . ASP A 1 481 ? -30.221 8.746 13.548 1.00 97.56 481 ASP A N 1
ATOM 3818 C CA . ASP A 1 481 ? -30.605 9.641 12.447 1.00 97.56 481 ASP A CA 1
ATOM 3819 C C . ASP A 1 481 ? -29.444 9.793 11.434 1.00 97.56 481 ASP A C 1
ATOM 3821 O O . ASP A 1 481 ? -29.674 9.619 10.236 1.00 97.56 481 ASP A O 1
ATOM 3825 N N . GLU A 1 482 ? -28.190 9.977 11.877 1.00 97.88 482 GLU A N 1
ATOM 3826 C CA . GLU A 1 482 ? -27.014 10.034 10.975 1.00 97.88 482 GLU A CA 1
ATOM 3827 C C . GLU A 1 482 ? -26.807 8.713 10.199 1.00 97.88 482 GLU A C 1
ATOM 3829 O O . GLU A 1 482 ? -26.549 8.704 8.991 1.00 97.88 482 GLU A O 1
ATOM 3834 N N . LEU A 1 483 ? -27.035 7.564 10.852 1.00 98.00 483 LEU A N 1
ATOM 3835 C CA . LEU A 1 483 ? -27.081 6.248 10.198 1.00 98.00 483 LEU A CA 1
ATOM 3836 C C . LEU A 1 483 ? -28.161 6.156 9.105 1.00 98.00 483 LEU A C 1
ATOM 3838 O O . LEU A 1 483 ? -27.986 5.407 8.135 1.00 98.00 483 LEU A O 1
ATOM 3842 N N . GLN A 1 484 ? -29.280 6.871 9.242 1.00 98.12 484 GLN A N 1
ATOM 3843 C CA . GLN A 1 484 ? -30.313 6.916 8.210 1.00 98.12 484 GLN A CA 1
ATOM 3844 C C . GLN A 1 484 ? -29.942 7.876 7.075 1.00 98.12 484 GLN A C 1
ATOM 3846 O O . GLN A 1 484 ? -30.137 7.509 5.916 1.00 98.12 484 GLN A O 1
ATOM 3851 N N . ASP A 1 485 ? -29.361 9.042 7.364 1.00 97.94 485 ASP A N 1
ATOM 3852 C CA . ASP A 1 485 ? -28.926 9.986 6.325 1.00 97.94 485 ASP A CA 1
ATOM 3853 C C . ASP A 1 485 ? -27.774 9.409 5.473 1.00 97.94 485 ASP A C 1
ATOM 3855 O O . ASP A 1 485 ? -27.777 9.580 4.247 1.00 97.94 485 ASP A O 1
ATOM 3859 N N . PHE A 1 486 ? -26.871 8.606 6.057 1.00 97.94 486 PHE A N 1
ATOM 3860 C CA . PHE A 1 486 ? -25.872 7.830 5.303 1.00 97.94 486 PHE A CA 1
ATOM 3861 C C . PHE A 1 486 ? -26.512 6.750 4.412 1.00 97.94 486 PHE A C 1
ATOM 3863 O O . PHE A 1 486 ? -26.192 6.656 3.227 1.00 97.94 486 PHE A O 1
ATOM 3870 N N . LYS A 1 487 ? -27.504 5.997 4.908 1.00 98.12 487 LYS A N 1
ATOM 3871 C CA . LYS A 1 487 ? -28.275 5.037 4.084 1.00 98.12 487 LYS A CA 1
ATOM 3872 C C . LYS A 1 487 ? -29.012 5.718 2.934 1.00 98.12 487 LYS A C 1
ATOM 3874 O O . LYS A 1 487 ? -28.996 5.228 1.802 1.00 98.12 487 LYS A O 1
ATOM 3879 N N . ASP A 1 488 ? -29.608 6.876 3.199 1.00 97.94 488 ASP A N 1
ATOM 3880 C CA . ASP A 1 488 ? -30.228 7.711 2.178 1.00 97.94 488 ASP A CA 1
ATOM 3881 C C . ASP A 1 488 ? -29.188 8.254 1.186 1.00 97.94 488 ASP A C 1
ATOM 3883 O O . ASP A 1 488 ? -29.555 8.536 0.046 1.00 97.94 488 ASP A O 1
ATOM 3887 N N . LYS A 1 489 ? -27.914 8.428 1.566 1.00 96.94 489 LYS A N 1
ATOM 3888 C CA . LYS A 1 489 ? -26.800 8.832 0.684 1.00 96.94 489 LYS A CA 1
ATOM 3889 C C . LYS A 1 489 ? -26.368 7.696 -0.248 1.00 96.94 489 LYS A C 1
ATOM 3891 O O . LYS A 1 489 ? -26.357 7.905 -1.458 1.00 96.94 489 LYS A O 1
ATOM 3896 N N . ILE A 1 490 ? -26.154 6.491 0.284 1.00 96.31 490 ILE A N 1
ATOM 3897 C CA . ILE A 1 490 ? -25.837 5.279 -0.498 1.00 96.31 490 ILE A CA 1
ATOM 3898 C C . ILE A 1 490 ? -26.931 4.989 -1.533 1.00 96.31 490 ILE A C 1
ATOM 3900 O O . ILE A 1 490 ? -26.650 4.670 -2.686 1.00 96.31 490 ILE A O 1
ATOM 3904 N N . ALA A 1 491 ? -28.198 5.200 -1.168 1.00 95.62 491 ALA A N 1
ATOM 3905 C CA . ALA A 1 491 ? -29.341 5.083 -2.078 1.00 95.62 491 ALA A CA 1
ATOM 3906 C C . ALA A 1 491 ? -29.396 6.147 -3.206 1.00 95.62 491 ALA A C 1
ATOM 3908 O O . ALA A 1 491 ? -30.377 6.180 -3.952 1.00 95.62 491 ALA A O 1
ATOM 3909 N N . LYS A 1 492 ? -28.387 7.026 -3.321 1.00 94.31 492 LYS A N 1
ATOM 3910 C CA . LYS A 1 492 ? -28.171 7.976 -4.433 1.00 94.31 492 LYS A CA 1
ATOM 3911 C C . LYS A 1 492 ? -26.908 7.666 -5.255 1.00 94.31 492 LYS A C 1
ATOM 3913 O O . LYS A 1 492 ? -26.732 8.280 -6.302 1.00 94.31 492 LYS A O 1
ATOM 3918 N N . MET A 1 493 ? -26.047 6.765 -4.771 1.00 91.19 493 MET A N 1
ATOM 3919 C CA . MET A 1 493 ? -24.874 6.237 -5.488 1.00 91.19 493 MET A CA 1
ATOM 3920 C C . MET A 1 493 ? -25.257 5.075 -6.432 1.00 91.19 493 MET A C 1
ATOM 3922 O O . MET A 1 493 ? -24.462 4.674 -7.272 1.00 91.19 493 MET A O 1
ATOM 3926 N N . LYS A 1 494 ? -26.482 4.548 -6.282 1.00 87.88 494 LYS A N 1
ATOM 3927 C CA . LYS A 1 494 ? -27.098 3.432 -7.021 1.00 87.88 494 LYS A CA 1
ATOM 3928 C C . LYS A 1 494 ? -28.254 3.912 -7.907 1.00 87.88 494 LYS A C 1
ATOM 3930 O O . LYS A 1 494 ? -28.523 3.242 -8.927 1.00 87.88 494 LYS A O 1
#

pLDDT: mean 84.89, std 23.17, range [21.41, 98.62]

Foldseek 3Di:
DDDDDDDDDDDDDDDDDDDDDDDDDDDDDDDDDDDDDDDDDDDDDDDDDDDDDDDDDDPDDDPDDPPLDPDDCVPPDDPVSLLVVLVVPLVVLLVVLVVLVVVVLVQQQAPVSCVVQVVVVLVSLVVLLVSLLVNLLNLLRSLLVQLVSLLPDPDDLVVSLVSLCCLVVRRQVNNLVCLCVCRQVNVLVVVCCRVQVHRLVVCCVPDDNVVSVVSNVVVVVSSVVSSVSSCVSSVCSNVLSVVLSVQLSVCSNVVPSVSNVVSSVVSSVVSCVSVCVPVPPLPPVQDADLPDDDDDALVRLLVSLLVNLLSLLSNLVNVVCVVCVQQQAPVSCVVCVVVLLVSLVVLLVSLLSSLLSLLVSLLVSLVRLLPDPDFLVVSLVSLVVSCCSRLNRSLVSLCPSRLPNPLVCQCCSQQVPHLVVCCVVDPVVSSVVSNVVSCVSSVVSSVSSVVSSVVSSVLSVVLSVQLSVCSVVRNSVRSVVSSVVSVVVSVVSD